Protein AF-0000000087188278 (afdb_homodimer)

Radius of gyration: 44.77 Å; Cα contacts (8 Å, |Δi|>4): 1340; chains: 2; bounding box: 148×115×118 Å

Foldseek 3Di:
DDDDDDDDPDDDPPCPDDDPPDDDDDDPDDPVVPPPPPPPPDDPVPPDDPPPPPPPPPPVVVCVVVVVVVVVVVVVVVVVVVVVCCVVVVPPPPPPDPQQAAEFEAEAAAFEPDFFAFADPVVQCVLFPLVPFDFALVQLDADQFCADDQGHSLLSVLQRVLVSQQVRLQEFNQCNQAQHPSVSNLLQADPSHNVLQVQLQVPFDLLRGRQNCQRGAYAHLQFKDWDPGTKGKHWYKDWDDPDSFKIKIKTWMKIKTWMFTHPLDDQDPDDPPPRSPSGTTGIKMKIKIWMWMDGPVSSVSNHIRTHYMYIYIDPEALQDPPSNHGDYQTGRGGHDNVNQDDFDPPDDDRGSHSHYHHDDDGNPDPDPDPDPPDD/DDDDDDDDDDDDPDDDDDDPPDPPDPPPDDPVPPPPPPPPDDDPVPPDDPPPPPPPPPPCVVCVVVVVVVVVVVVVVVVVVVVVCCVVPVPPPPPPDPQQAAEFEAEAAAFEPDFFAFADPVVQCVLFPLVPFDFALVQLDADQFCADDQGHSLLSVLQRVLVSQQVRLQEFNQCNQAQHPSVSNLLQADPSHNVLQVQLQVPFDLLRHRQNCQRGAYAHLQFKDWDPGTKGKHWYKDWDDPDSFKIKIKTWMKIKTWMFTHPLDDQDPDDPPPRSPSGTTGIKMKIKIWMWMDGPVSSVSNHIRTHYMYIYIDPEALQDPPSNHGDYQTGRGGHDNVNQDDFDPVDDDRGSHSHYHHDDDGNPDPPDDPDPPDD

Solvent-accessible surface area (backbone atoms only — not comparable to full-atom values): 42220 Å² total; per-residue (Å²): 135,90,87,86,92,86,69,95,79,88,78,85,72,81,67,81,77,79,80,75,82,77,83,88,88,89,84,83,74,74,78,72,69,80,66,78,71,80,76,77,81,75,76,76,84,72,69,69,87,71,69,84,72,78,65,77,76,67,71,64,59,67,50,42,58,50,47,46,45,47,47,46,48,49,48,48,49,50,49,48,49,46,47,47,45,47,59,64,61,44,54,74,66,64,72,72,71,71,73,82,62,72,43,37,33,46,71,29,26,13,20,43,90,47,66,32,66,57,34,58,54,70,60,53,36,63,44,31,83,50,55,78,35,34,56,42,70,70,15,63,49,77,65,86,65,60,55,56,95,72,39,54,37,66,57,40,38,44,49,53,50,47,52,44,50,50,52,40,42,24,63,65,30,63,57,31,34,49,54,47,89,44,58,80,48,55,72,33,41,32,76,87,48,46,63,56,52,51,43,10,69,75,56,43,30,73,64,36,55,25,25,30,41,48,72,28,46,28,27,46,52,85,55,37,33,76,48,86,64,71,36,26,16,44,50,45,60,46,77,44,76,74,46,81,61,30,40,32,38,38,38,44,35,29,38,38,37,37,33,26,54,34,91,51,56,82,60,73,89,72,75,79,78,90,57,65,69,42,60,43,22,17,69,38,38,36,23,38,41,35,36,34,40,32,39,67,64,27,53,74,69,58,28,40,37,58,42,36,21,40,34,40,33,28,34,12,26,36,35,56,80,40,22,67,24,50,60,70,46,46,41,71,30,60,53,58,58,86,55,39,41,58,26,58,63,81,59,81,71,72,77,52,64,38,38,23,33,34,33,47,82,65,63,70,67,76,72,79,70,79,73,74,77,80,128,128,95,87,73,86,85,81,91,81,89,82,83,82,80,82,83,85,77,80,78,82,73,83,74,79,81,73,78,67,72,78,69,67,72,72,70,73,80,78,80,80,75,78,77,83,70,70,69,85,72,68,82,72,76,66,77,74,66,73,62,58,68,50,39,58,50,47,47,45,46,46,47,48,48,48,47,49,50,50,48,49,48,47,47,47,46,59,65,60,44,56,74,65,64,72,72,70,70,74,82,61,71,45,38,33,45,72,30,26,13,20,44,91,46,66,32,66,58,34,60,55,69,59,53,36,64,46,30,84,50,54,77,34,34,57,42,69,69,14,63,49,78,67,87,64,59,56,56,96,72,38,52,38,67,56,41,39,45,48,52,50,47,52,45,49,48,52,40,43,25,64,64,31,64,56,31,34,49,54,47,89,44,58,81,47,55,73,33,41,32,77,87,48,47,62,55,51,52,44,10,70,75,57,43,31,72,64,36,55,24,24,30,42,48,73,28,46,28,28,46,50,84,55,38,32,73,47,86,65,70,38,24,16,43,51,46,60,47,76,45,77,71,46,83,62,31,40,32,37,38,38,44,35,31,38,40,36,37,33,27,53,33,91,52,56,81,61,73,91,72,75,79,77,91,55,64,70,42,61,43,22,16,68,37,41,36,22,38,40,36,36,36,41,32,39,67,66,27,54,74,66,56,28,41,38,58,43,36,22,40,34,40,34,27,32,13,25,35,34,55,78,40,21,67,22,49,59,69,45,44,42,72,30,58,53,57,55,86,55,39,41,57,27,56,63,83,61,81,71,71,77,54,64,35,37,25,34,33,30,48,80,63,64,71,68,79,72,83,70,80,72,74,78,80,128

Organism: Streptomyces mobaraensis (NCBI:txid35621)

Secondary structure (DSSP, 8-state):
-----------S-----------------GGGGGG-------GGGGSS----------GGGHHHHHHHHHHHHHHHHHHHHHHHHHHHHS-------------EEEEEEEE-SSPPP-B-HHHHHHTSGGGGSEEGGGGS--------SSS-HHHHHHHHHHHHHHHHHHHT-HHHHTT---HHHHTTB-HHHHHHHHHHHHS-BTTTTB-HHHH---B-TTTEEE-SSPPEEEEEEEEEEEETTEEEEEEEEEEEEEEEETT-----S---SS------BEEEEEEEEEEEEEEHHHHHHT-BEEEEEEEEEESB-TT--TTTSB-B--TT----GGGPPEE-TT--SS-----BEEEPPP-------------/-----------------------------GGGGGG-------SGGGSS----------GGGHHHHHHHHHHHHHHHHHHHHHHHHHHHHS-------------EEEEEEEE-SSPPP-B-HHHHHHTSGGGGSEEGGGGS--------SSS-HHHHHHHHHHHHHHHHHHHT-HHHHTT---HHHHTTB-HHHHHHHHHHHHS-BTTTTB-HHHH---B-TTTEEE-SSPPEEEEEEEEEEEETTEEEEEEEEEEEEEEEETT-----S---SS------BEEEEEEEEEEEEEEHHHHHHT-BEEEEEEEEEESB-TT--TTTSB-B--TT----GGGPPEE-TT--SS-----BEEEPPP-------------

Structure (mmCIF, N/CA/C/O backbone):
data_AF-0000000087188278-model_v1
#
loop_
_entity.id
_entity.type
_entity.pdbx_description
1 polymer 'Uncharacterized protein'
#
loop_
_atom_site.group_PDB
_atom_site.id
_atom_site.type_symbol
_atom_site.label_atom_id
_atom_site.label_alt_id
_atom_site.label_comp_id
_atom_site.label_asym_id
_atom_site.label_entity_id
_atom_site.label_seq_id
_atom_site.pdbx_PDB_ins_code
_atom_site.Cartn_x
_atom_site.Cartn_y
_atom_site.Cartn_z
_atom_site.occupancy
_atom_site.B_iso_or_equiv
_atom_site.auth_seq_id
_atom_site.auth_comp_id
_atom_site.auth_asym_id
_atom_site.auth_atom_id
_atom_site.pdbx_PDB_model_num
ATOM 1 N N . MET A 1 1 ? -1.964 53.625 -50.938 1 18 1 MET A N 1
ATOM 2 C CA . MET A 1 1 ? -3.111 53.688 -51.844 1 18 1 MET A CA 1
ATOM 3 C C . MET A 1 1 ? -3.578 52.281 -52.25 1 18 1 MET A C 1
ATOM 5 O O . MET A 1 1 ? -2.758 51.406 -52.438 1 18 1 MET A O 1
ATOM 9 N N . GLU A 1 2 ? -4.758 51.719 -53.25 1 17.19 2 GLU A N 1
ATOM 10 C CA . GLU A 1 2 ? -5.844 52.406 -52.562 1 17.19 2 GLU A CA 1
ATOM 11 C C . GLU A 1 2 ? -6.719 51.438 -51.781 1 17.19 2 GLU A C 1
ATOM 13 O O . GLU A 1 2 ? -6.742 50.25 -52.062 1 17.19 2 GLU A O 1
ATOM 18 N N . GLY A 1 3 ? -7.801 51.781 -51.125 1 18.62 3 GLY A N 1
ATOM 19 C CA . GLY A 1 3 ? -8.484 52.031 -49.875 1 18.62 3 GLY A CA 1
ATOM 20 C C . GLY A 1 3 ? -9.625 51.062 -49.625 1 18.62 3 GLY A C 1
ATOM 21 O O . GLY A 1 3 ? -9.969 50.25 -50.469 1 18.62 3 GLY A O 1
ATOM 22 N N . PRO A 1 4 ? -10.859 51.438 -49.312 1 21.94 4 PRO A N 1
ATOM 23 C CA . PRO A 1 4 ? -11.562 51.438 -48.031 1 21.94 4 PRO A CA 1
ATOM 24 C C . PRO A 1 4 ? -12.656 50.375 -47.938 1 21.94 4 PRO A C 1
ATOM 26 O O . PRO A 1 4 ? -12.75 49.688 -46.938 1 21.94 4 PRO A O 1
ATOM 29 N N . GLY A 1 5 ? -13.922 50.219 -48.906 1 19.95 5 GLY A N 1
ATOM 30 C CA . GLY A 1 5 ? -15.172 50.875 -48.531 1 19.95 5 GLY A CA 1
ATOM 31 C C . GLY A 1 5 ? -16.125 49.906 -47.844 1 19.95 5 GLY A C 1
ATOM 32 O O . GLY A 1 5 ? -15.938 48.688 -47.875 1 19.95 5 GLY A O 1
ATOM 33 N N . ASP A 1 6 ? -17.594 50.188 -47.656 1 22.03 6 ASP A N 1
ATOM 34 C CA . ASP A 1 6 ? -18.797 50.375 -46.844 1 22.03 6 ASP A CA 1
ATOM 35 C C . ASP A 1 6 ? -19.766 49.219 -47.062 1 22.03 6 ASP A C 1
ATOM 37 O O . ASP A 1 6 ? -19.703 48.5 -48.062 1 22.03 6 ASP A O 1
ATOM 41 N N . PRO A 1 7 ? -20.984 49.25 -46.531 1 25.25 7 PRO A N 1
ATOM 42 C CA . PRO A 1 7 ? -22.234 48.562 -46.25 1 25.25 7 PRO A CA 1
ATOM 43 C C . PRO A 1 7 ? -23.062 48.25 -47.5 1 25.25 7 PRO A C 1
ATOM 45 O O . PRO A 1 7 ? -24.047 47.531 -47.438 1 25.25 7 PRO A O 1
ATOM 48 N N . PRO A 1 8 ? -23.359 48.125 -48.875 1 24.53 8 PRO A N 1
ATOM 49 C CA . PRO A 1 8 ? -24.75 48.5 -49.125 1 24.53 8 PRO A CA 1
ATOM 50 C C . PRO A 1 8 ? -25.734 47.469 -48.594 1 24.53 8 PRO A C 1
ATOM 52 O O . PRO A 1 8 ? -25.375 46.281 -48.406 1 24.53 8 PRO A O 1
ATOM 55 N N . GLU A 1 9 ? -27.078 47.656 -47.875 1 22.33 9 GLU A N 1
ATOM 56 C CA . GLU A 1 9 ? -28.125 47.188 -46.969 1 22.33 9 GLU A CA 1
ATOM 57 C C . GLU A 1 9 ? -29.078 46.219 -47.656 1 22.33 9 GLU A C 1
ATOM 59 O O . GLU A 1 9 ? -30.141 45.906 -47.125 1 22.33 9 GLU A O 1
ATOM 64 N N . GLY A 1 10 ? -28.938 45.438 -48.688 1 21.75 10 GLY A N 1
ATOM 65 C CA . GLY A 1 10 ? -30.078 45.188 -49.594 1 21.75 10 GLY A CA 1
ATOM 66 C C . GLY A 1 10 ? -31.125 44.281 -49 1 21.75 10 GLY A C 1
ATOM 67 O O . GLY A 1 10 ? -30.797 43.219 -48.438 1 21.75 10 GLY A O 1
ATOM 68 N N . THR A 1 11 ? -32.375 44.875 -48.406 1 24.11 11 THR A N 1
ATOM 69 C CA . THR A 1 11 ? -33.5 44.312 -47.656 1 24.11 11 THR A CA 1
ATOM 70 C C . THR A 1 11 ? -34.062 43.062 -48.344 1 24.11 11 THR A C 1
ATOM 72 O O . THR A 1 11 ? -33.812 42.844 -49.531 1 24.11 11 THR A O 1
ATOM 75 N N . PRO A 1 12 ? -35.344 42.562 -47.875 1 25.95 12 PRO A N 1
ATOM 76 C CA 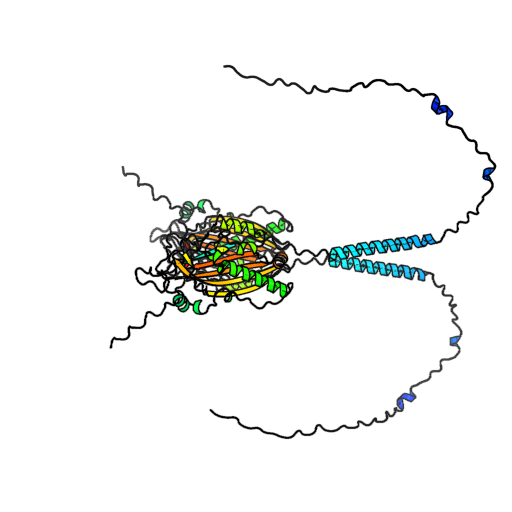. PRO A 1 12 ? -36.062 41.344 -47.656 1 25.95 12 PRO A CA 1
ATOM 77 C C . PRO A 1 12 ? -36.812 40.844 -48.875 1 25.95 12 PRO A C 1
ATOM 79 O O . PRO A 1 12 ? -37.562 39.844 -48.844 1 25.95 12 PRO A O 1
ATOM 82 N N . GLU A 1 13 ? -36.531 41.344 -50.219 1 19.25 13 GLU A N 1
ATOM 83 C CA . GLU A 1 13 ? -37.688 41.5 -51.062 1 19.25 13 GLU A CA 1
ATOM 84 C C . GLU A 1 13 ? -38.344 40.156 -51.438 1 19.25 13 GLU A C 1
ATOM 86 O O . GLU A 1 13 ? -39.312 40.125 -52.188 1 19.25 13 GLU A O 1
ATOM 91 N N . GLY A 1 14 ? -37.75 38.938 -51.312 1 20.5 14 GLY A N 1
ATOM 92 C CA . GLY A 1 14 ? -38.094 38.094 -52.438 1 20.5 14 GLY A CA 1
ATOM 93 C C . GLY A 1 14 ? -39.469 37.406 -52.25 1 20.5 14 GLY A C 1
ATOM 94 O O . GLY A 1 14 ? -39.531 36.281 -51.781 1 20.5 14 GLY A O 1
ATOM 95 N N . ALA A 1 15 ? -40.531 38.188 -51.844 1 20.69 15 ALA A N 1
ATOM 96 C CA . ALA A 1 15 ? -41.812 37.656 -51.406 1 20.69 15 ALA A CA 1
ATOM 97 C C . ALA A 1 15 ? -42.531 36.875 -52.531 1 20.69 15 ALA A C 1
ATOM 99 O O . ALA A 1 15 ? -43 37.5 -53.469 1 20.69 15 ALA A O 1
ATOM 100 N N . PRO A 1 16 ? -42 35.938 -53.344 1 24.5 16 PRO A N 1
ATOM 101 C CA . PRO A 1 16 ? -42.875 35.719 -54.5 1 24.5 16 PRO A CA 1
ATOM 102 C C . PRO A 1 16 ? -44.281 35.281 -54.125 1 24.5 16 PRO A C 1
ATOM 104 O O . PRO A 1 16 ? -44.469 34.344 -53.375 1 24.5 16 PRO A O 1
ATOM 107 N N . GLY A 1 17 ? -45.312 36.156 -53.906 1 20.98 17 GLY A N 1
ATOM 108 C CA . GLY A 1 17 ? -46.656 35.969 -53.375 1 20.98 17 GLY A CA 1
ATOM 109 C C . GLY A 1 17 ? -47.438 34.875 -54.094 1 20.98 17 GLY A C 1
ATOM 110 O O . GLY A 1 17 ? -46.906 34.25 -55.031 1 20.98 17 GLY A O 1
ATOM 111 N N . GLY A 1 18 ? -48.656 35.125 -54.406 1 22.44 18 GLY A N 1
ATOM 112 C CA . GLY A 1 18 ? -50.031 34.625 -54.281 1 22.44 18 GLY A CA 1
ATOM 113 C C . GLY A 1 18 ? -50.531 33.969 -55.562 1 22.44 18 GLY A C 1
ATOM 114 O O . GLY A 1 18 ? -50.938 34.656 -56.5 1 22.44 18 GLY A O 1
ATOM 115 N N . GLY A 1 19 ? -49.844 32.969 -56.188 1 20.31 19 GLY A N 1
ATOM 116 C CA . GLY A 1 19 ? -50.219 32.719 -57.562 1 20.31 19 GLY A CA 1
ATOM 117 C C . GLY A 1 19 ? -51.719 32.438 -57.719 1 20.31 19 GLY A C 1
ATOM 118 O O . GLY A 1 19 ? -52.375 31.984 -56.781 1 20.31 19 GLY A O 1
ATOM 119 N N . ASP A 1 20 ? -52.406 33.062 -58.562 1 22.19 20 ASP A N 1
ATOM 120 C CA . ASP A 1 20 ? -53.75 33.344 -59.062 1 22.19 20 ASP A CA 1
ATOM 121 C C . ASP A 1 20 ? -54.344 32.094 -59.719 1 22.19 20 ASP A C 1
ATOM 123 O O . ASP A 1 20 ? -54.344 31.953 -60.938 1 22.19 20 ASP A O 1
ATOM 127 N N . GLU A 1 21 ? -53.969 30.812 -59.125 1 24.09 21 GLU A N 1
ATOM 128 C CA . GLU A 1 21 ? -54.469 29.812 -60.062 1 24.09 21 GLU A CA 1
ATOM 129 C C . GLU A 1 21 ? -55.938 30.031 -60.375 1 24.09 21 GLU A C 1
ATOM 131 O O . GLU A 1 21 ? -56.75 30.188 -59.469 1 24.09 21 GLU A O 1
ATOM 136 N N . GLU A 1 22 ? -56.375 30.094 -61.562 1 22.22 22 GLU A N 1
ATOM 137 C CA . GLU A 1 22 ? -57.5 30.484 -62.438 1 22.22 22 GLU A CA 1
ATOM 138 C C . GLU A 1 22 ? -58.719 29.594 -62.188 1 22.22 22 GLU A C 1
ATOM 140 O O . GLU A 1 22 ? -58.594 28.516 -61.625 1 22.22 22 GLU A O 1
ATOM 145 N N . TYR A 1 23 ? -59.5 29.25 -63.188 1 21.72 23 TYR A N 1
ATOM 146 C CA . TYR A 1 23 ? -60.938 29.344 -63.375 1 21.72 23 TYR A CA 1
ATOM 147 C C . TYR A 1 23 ? -61.625 28.062 -62.938 1 21.72 23 TYR A C 1
ATOM 149 O O . TYR A 1 23 ? -62.656 28.109 -62.25 1 21.72 23 TYR A O 1
ATOM 157 N N . ARG A 1 24 ? -61.438 26.531 -63.219 1 24.16 24 ARG A N 1
ATOM 158 C CA . ARG A 1 24 ? -62.281 26.031 -64.312 1 24.16 24 ARG A CA 1
ATOM 159 C C . ARG A 1 24 ? -63.656 25.625 -63.781 1 24.16 24 ARG A C 1
ATOM 161 O O . ARG A 1 24 ? -63.781 25.094 -62.656 1 24.16 24 ARG A O 1
ATOM 168 N N . SER A 1 25 ? -64.875 25.734 -64.5 1 25.53 25 SER A N 1
ATOM 169 C CA . SER A 1 25 ? -66.375 25.844 -64.375 1 25.53 25 SER A CA 1
ATOM 170 C C . SER A 1 25 ? -67 24.484 -64.125 1 25.53 25 SER A C 1
ATOM 172 O O . SER A 1 25 ? -66.375 23.438 -64.312 1 25.53 25 SER A O 1
ATOM 174 N N . VAL A 1 26 ? -68.375 24.266 -63.875 1 29.84 26 VAL A N 1
ATOM 175 C CA . VAL A 1 26 ? -69.438 23.734 -63 1 29.84 26 VAL A CA 1
ATOM 176 C C . VAL A 1 26 ? -69.812 22.344 -63.469 1 29.84 26 VAL A C 1
ATOM 178 O O . VAL A 1 26 ? -70.188 21.484 -62.656 1 29.84 26 VAL A O 1
ATOM 181 N N . VAL A 1 27 ? -69.812 21.641 -64.812 1 29.56 27 VAL A N 1
ATOM 182 C CA . VAL A 1 27 ? -71 21.422 -65.562 1 29.56 27 VAL A CA 1
ATOM 183 C C . VAL A 1 27 ? -71.625 20.062 -65.188 1 29.56 27 VAL A C 1
ATOM 185 O O . VAL A 1 27 ? -70.875 19.078 -65.062 1 29.56 27 VAL A O 1
ATOM 188 N N . PHE A 1 28 ? -73.062 19.922 -64.875 1 32.22 28 PHE A N 1
ATOM 189 C CA . PHE A 1 28 ? -74.125 19.125 -64.312 1 32.22 28 PHE A CA 1
ATOM 190 C C . PHE A 1 28 ? -74.438 17.953 -65.188 1 32.22 28 PHE A C 1
ATOM 192 O O . PHE A 1 28 ? -75.25 18.078 -66.125 1 32.22 28 PHE A O 1
ATOM 199 N N . ASP A 1 29 ? -73.562 17.125 -65.812 1 31.66 29 ASP A N 1
ATOM 200 C CA . ASP A 1 29 ? -73.938 16.438 -67 1 31.66 29 ASP A CA 1
ATOM 201 C C . ASP A 1 29 ? -75.188 15.539 -66.688 1 31.66 29 ASP A C 1
ATOM 203 O O . ASP A 1 29 ? -75.438 15.203 -65.562 1 31.66 29 ASP A O 1
ATOM 207 N N . GLU A 1 30 ? -76.062 15.141 -67.75 1 35.56 30 GLU A N 1
ATOM 208 C CA . GLU A 1 30 ? -77.375 14.625 -68.062 1 35.56 30 GLU A CA 1
ATOM 209 C C . GLU A 1 30 ? -77.562 13.219 -67.5 1 35.56 30 GLU A C 1
ATOM 211 O O . GLU A 1 30 ? -78.688 12.836 -67.125 1 35.56 30 GLU A O 1
ATOM 216 N N . SER A 1 31 ? -76.5 12.328 -67.5 1 33.91 31 SER A N 1
ATOM 217 C CA . SER A 1 31 ? -76.75 10.891 -67.5 1 33.91 31 SER A CA 1
ATOM 218 C C . SER A 1 31 ? -77.188 10.406 -66.125 1 33.91 31 SER A C 1
ATOM 220 O O . SER A 1 31 ? -77.625 9.266 -65.938 1 33.91 31 SER A O 1
ATOM 222 N N . PHE A 1 32 ? -76.812 11.227 -65 1 32.62 32 PHE A N 1
ATOM 223 C CA . PHE A 1 32 ? -77.062 10.812 -63.656 1 32.62 32 PHE A CA 1
ATOM 224 C C . PHE A 1 32 ? -78.5 10.773 -63.312 1 32.62 32 PHE A C 1
ATOM 226 O O . PHE A 1 32 ? -78.938 10.141 -62.344 1 32.62 32 PHE A O 1
ATOM 233 N N . VAL A 1 33 ? -79.25 11.57 -64.062 1 33.97 33 VAL A N 1
ATOM 234 C CA . VAL A 1 33 ? -80.688 11.766 -63.812 1 33.97 33 VAL A CA 1
ATOM 235 C C . VAL A 1 33 ? -81.375 10.422 -63.844 1 33.97 33 VAL A C 1
ATOM 237 O O . VAL A 1 33 ? -82.375 10.219 -63.156 1 33.97 33 VAL A O 1
ATOM 240 N N . ARG A 1 34 ? -81.062 9.555 -64.875 1 34.25 34 ARG A N 1
ATOM 241 C CA . ARG A 1 34 ? -82 8.531 -65.312 1 34.25 34 ARG A CA 1
ATOM 242 C C . ARG A 1 34 ? -82.125 7.391 -64.312 1 34.25 34 ARG A C 1
ATOM 244 O O . ARG A 1 34 ? -82.812 6.414 -64.562 1 34.25 34 ARG A O 1
ATOM 251 N N . ALA A 1 35 ? -81.125 7.281 -63.25 1 31.81 35 ALA A N 1
ATOM 252 C CA . ALA A 1 35 ? -80.875 6.113 -62.406 1 31.81 35 ALA A CA 1
ATOM 253 C C . ALA A 1 35 ? -82 5.973 -61.375 1 31.81 35 ALA A C 1
ATOM 255 O O . ALA A 1 35 ? -82.188 4.918 -60.75 1 31.81 35 ALA A O 1
ATOM 256 N N . ALA A 1 36 ? -82.5 7.059 -60.781 1 34.56 36 ALA A N 1
ATOM 257 C CA . ALA A 1 36 ? -83.062 6.906 -59.438 1 34.56 36 ALA A CA 1
ATOM 258 C C . ALA A 1 36 ? -84.5 6.309 -59.562 1 34.56 36 ALA A C 1
ATOM 260 O O . ALA A 1 36 ? -85.438 7.023 -59.844 1 34.56 36 ALA A O 1
ATOM 261 N N . ARG A 1 37 ? -84.562 5.055 -60.094 1 28.91 37 ARG A N 1
ATOM 262 C CA . ARG A 1 37 ? -85.938 4.488 -60.344 1 28.91 37 ARG A CA 1
ATOM 263 C C . ARG A 1 37 ? -86.688 4.25 -59.062 1 28.91 37 ARG A C 1
ATOM 265 O O . ARG A 1 37 ? -86.125 3.623 -58.125 1 28.91 37 ARG A O 1
ATOM 272 N N . LEU A 1 38 ? -87.562 5.016 -58.625 1 33.31 38 LEU A N 1
ATOM 273 C CA . LEU A 1 38 ? -88.375 5.074 -57.406 1 33.31 38 LEU A CA 1
ATOM 274 C C . LEU A 1 38 ? -89.25 3.824 -57.25 1 33.31 38 LEU A C 1
ATOM 276 O O . LEU A 1 38 ? -90.125 3.568 -58.094 1 33.31 38 LEU A O 1
ATOM 280 N N . GLN A 1 39 ? -88.625 2.6 -57 1 29.22 39 GLN A N 1
ATOM 281 C CA . GLN A 1 39 ? -89.5 1.439 -56.969 1 29.22 39 GLN A CA 1
ATOM 282 C C . GLN A 1 39 ? -90.5 1.51 -55.812 1 29.22 39 GLN A C 1
ATOM 284 O O . GLN A 1 39 ? -90.062 1.677 -54.656 1 29.22 39 GLN A O 1
ATOM 289 N N . GLU A 1 40 ? -91.625 1.902 -56 1 33.81 40 GLU A N 1
ATOM 290 C CA . GLU A 1 40 ? -92.812 2.072 -55.156 1 33.81 40 GLU A CA 1
ATOM 291 C C . GLU A 1 40 ? -93.312 0.741 -54.594 1 33.81 40 GLU A C 1
ATOM 293 O O . GLU A 1 40 ? -93.875 -0.096 -55.281 1 33.81 40 GLU A O 1
ATOM 298 N N . SER A 1 41 ? -92.5 -0.074 -53.781 1 32.38 41 SER A N 1
ATOM 299 C CA . SER A 1 41 ? -93 -1.386 -53.438 1 32.38 41 SER A CA 1
ATOM 300 C C . SER A 1 41 ? -94.312 -1.259 -52.625 1 32.38 41 SER A C 1
ATOM 302 O O . SER A 1 41 ? -94.5 -0.275 -51.938 1 32.38 41 SER A O 1
ATOM 304 N N . SER A 1 42 ? -95.438 -1.937 -53 1 30.7 42 SER A N 1
ATOM 305 C CA . SER A 1 42 ? -96.875 -1.995 -52.719 1 30.7 42 SER A CA 1
ATOM 306 C C . SER A 1 42 ? -97.125 -2.387 -51.281 1 30.7 42 SER A C 1
ATOM 308 O O . SER A 1 42 ? -96.25 -2.924 -50.594 1 30.7 42 SER A O 1
ATOM 310 N N . ALA A 1 43 ? -98.25 -2.012 -50.688 1 33.5 43 ALA A N 1
ATOM 311 C CA . ALA A 1 43 ? -98.875 -1.938 -49.344 1 33.5 43 ALA A CA 1
ATOM 312 C C . ALA A 1 43 ? -98.938 -3.316 -48.688 1 33.5 43 ALA A C 1
ATOM 314 O O . ALA A 1 43 ? -98.875 -3.43 -47.469 1 33.5 43 ALA A O 1
ATOM 315 N N . ARG A 1 44 ? -99.375 -4.395 -49.469 1 33.03 44 ARG A N 1
ATOM 316 C CA . ARG A 1 44 ? -99.875 -5.668 -48.969 1 33.03 44 ARG A CA 1
ATOM 317 C C . ARG A 1 44 ? -98.812 -6.383 -48.156 1 33.03 44 ARG A C 1
ATOM 319 O O . ARG A 1 44 ? -99.062 -7.336 -47.406 1 33.03 44 ARG A O 1
ATOM 326 N N . GLU A 1 45 ? -97.5 -6.34 -48.625 1 34.5 45 GLU A N 1
ATOM 327 C CA . GLU A 1 45 ? -96.5 -7.262 -48.031 1 34.5 45 GLU A CA 1
ATOM 328 C C . GLU A 1 45 ? -96.312 -6.969 -46.562 1 34.5 45 GLU A C 1
ATOM 330 O O . GLU A 1 45 ? -95.438 -7.531 -45.938 1 34.5 45 GLU A O 1
ATOM 335 N N . ARG A 1 46 ? -97.062 -5.898 -46 1 29.84 46 ARG A N 1
ATOM 336 C CA . ARG A 1 46 ? -96.938 -5.371 -44.656 1 29.84 46 ARG A CA 1
ATOM 337 C C . ARG A 1 46 ? -97.438 -6.379 -43.625 1 29.84 46 ARG A C 1
ATOM 339 O O . ARG A 1 46 ? -97.25 -6.211 -42.406 1 29.84 46 ARG A O 1
ATOM 346 N N . LEU A 1 47 ? -98.562 -7.141 -44.062 1 33 47 LEU A N 1
ATOM 347 C CA . LEU A 1 47 ? -99.438 -7.59 -43 1 33 47 LEU A CA 1
ATOM 348 C C . LEU A 1 47 ? -98.75 -8.641 -42.125 1 33 47 LEU A C 1
ATOM 350 O O . LEU A 1 47 ? -99.188 -8.883 -41 1 33 47 LEU A O 1
ATOM 354 N N . GLY A 1 48 ? -98.188 -9.75 -42.812 1 28.66 48 GLY A N 1
ATOM 355 C CA . GLY A 1 48 ? -98.25 -11.078 -42.219 1 28.66 48 GLY A CA 1
ATOM 356 C C . GLY A 1 48 ? -97.562 -11.195 -40.906 1 28.66 48 GLY A C 1
ATOM 357 O O . GLY A 1 48 ? -98.062 -11.789 -39.938 1 28.66 48 GLY A O 1
ATOM 358 N N . ASP A 1 49 ? -96.188 -11.344 -40.969 1 31.11 49 ASP A N 1
ATOM 359 C CA . ASP A 1 49 ? -95.5 -12.266 -40.094 1 31.11 49 ASP A CA 1
ATOM 360 C C . ASP A 1 49 ? -95.375 -11.695 -38.688 1 31.11 49 ASP A C 1
ATOM 362 O O . ASP A 1 49 ? -94.5 -10.852 -38.438 1 31.11 49 ASP A O 1
ATOM 366 N N . HIS A 1 50 ? -96.5 -11.398 -38.094 1 31.03 50 HIS A N 1
ATOM 367 C CA . HIS A 1 50 ? -96.5 -10.875 -36.719 1 31.03 50 HIS A CA 1
ATOM 368 C C . HIS A 1 50 ? -95.75 -11.844 -35.781 1 31.03 50 HIS A C 1
ATOM 370 O O . HIS A 1 50 ? -96.375 -12.828 -35.344 1 31.03 50 HIS A O 1
ATOM 376 N N . ALA A 1 51 ? -94.562 -12.352 -36.125 1 32.94 51 ALA A N 1
ATOM 377 C CA . ALA A 1 51 ? -93.938 -13.312 -35.219 1 32.94 51 ALA A CA 1
ATOM 378 C C . ALA A 1 51 ? -93.938 -12.781 -33.781 1 32.94 51 ALA A C 1
ATOM 380 O O . ALA A 1 51 ? -93.688 -11.594 -33.562 1 32.94 51 ALA A O 1
ATOM 381 N N . PRO A 1 52 ? -94.688 -13.484 -32.844 1 33.19 52 PRO A N 1
ATOM 382 C CA . PRO A 1 52 ? -94.812 -13.094 -31.422 1 33.19 52 PRO A CA 1
ATOM 383 C C . PRO A 1 52 ? -93.438 -12.805 -30.797 1 33.19 52 PRO A C 1
ATOM 385 O O . PRO A 1 52 ? -92.438 -13.445 -31.125 1 33.19 52 PRO A O 1
ATOM 388 N N . ALA A 1 53 ? -93.125 -11.578 -30.469 1 31.97 53 ALA A N 1
ATOM 389 C CA . ALA A 1 53 ? -92 -10.906 -29.906 1 31.97 53 ALA A CA 1
ATOM 390 C C . ALA A 1 53 ? -91.562 -11.492 -28.547 1 31.97 53 ALA A C 1
ATOM 392 O O . ALA A 1 53 ? -90.812 -10.883 -27.797 1 31.97 53 ALA A O 1
ATOM 393 N N . VAL A 1 54 ? -92.375 -12.5 -28.094 1 33.88 54 VAL A N 1
ATOM 394 C CA . VAL A 1 54 ? -92.125 -12.609 -26.672 1 33.88 54 VAL A CA 1
ATOM 395 C C . VAL A 1 54 ? -90.625 -13.023 -26.438 1 33.88 54 VAL A C 1
ATOM 397 O O . VAL A 1 54 ? -90.25 -14.141 -26.781 1 33.88 54 VAL A O 1
ATOM 400 N N . ARG A 1 55 ? -89.688 -12.344 -26.906 1 30.66 55 ARG A N 1
ATOM 401 C CA . ARG A 1 55 ? -88.375 -12.789 -26.609 1 30.66 55 ARG A CA 1
ATOM 402 C C . ARG A 1 55 ? -88.125 -12.828 -25.094 1 30.66 55 ARG A C 1
ATOM 404 O O . ARG A 1 55 ? -88.312 -11.828 -24.406 1 30.66 55 ARG A O 1
ATOM 411 N N . THR A 1 56 ? -88.438 -13.977 -24.484 1 32.12 56 THR A N 1
ATOM 412 C CA . THR A 1 56 ? -88 -14.227 -23.109 1 32.12 56 THR A CA 1
ATOM 413 C C . THR A 1 56 ? -86.562 -13.781 -22.906 1 32.12 56 THR A C 1
ATOM 415 O O . THR A 1 56 ? -85.688 -14.211 -23.641 1 32.12 56 THR A O 1
ATOM 418 N N . ARG A 1 57 ? -86.438 -12.594 -22.406 1 33.03 57 ARG A N 1
ATOM 419 C CA . ARG A 1 57 ? -85.188 -12.008 -21.969 1 33.03 57 ARG A CA 1
ATOM 420 C C . ARG A 1 57 ? -84.375 -12.961 -21.062 1 33.03 57 ARG A C 1
ATOM 422 O O . ARG A 1 57 ? -84.875 -13.367 -20.016 1 33.03 57 ARG A O 1
ATOM 429 N N . HIS A 1 58 ? -83.688 -13.922 -21.688 1 30.64 58 HIS A N 1
ATOM 430 C CA . HIS A 1 58 ? -82.75 -14.781 -20.969 1 30.64 58 HIS A CA 1
ATOM 431 C C . HIS A 1 58 ? -82 -14.016 -19.875 1 30.64 58 HIS A C 1
ATOM 433 O O . HIS A 1 58 ? -81.5 -12.906 -20.109 1 30.64 58 HIS A O 1
ATOM 439 N N . VAL A 1 59 ? -82.438 -14.297 -18.625 1 37.16 59 VAL A N 1
ATOM 440 C CA . VAL A 1 59 ? -81.812 -13.977 -17.328 1 37.16 59 VAL A CA 1
ATOM 441 C C . VAL A 1 59 ? -80.312 -14.109 -17.422 1 37.16 59 VAL A C 1
ATOM 443 O O . VAL A 1 59 ? -79.625 -14.07 -16.406 1 37.16 59 VAL A O 1
ATOM 446 N N . TRP A 1 60 ? -79.812 -14.461 -18.641 1 34.09 60 TRP A N 1
ATOM 447 C CA . TRP A 1 60 ? -78.312 -14.539 -18.703 1 34.09 60 TRP A CA 1
ATOM 448 C C . TRP A 1 60 ? -77.688 -13.188 -18.375 1 34.09 60 TRP A C 1
ATOM 450 O O . TRP A 1 60 ? -76.5 -13.016 -18.484 1 34.09 60 TRP A O 1
ATOM 460 N N . ALA A 1 61 ? -78.5 -12.164 -18.422 1 36.38 61 ALA A N 1
ATOM 461 C CA . ALA A 1 61 ? -77.812 -10.891 -18.266 1 36.38 61 ALA A CA 1
ATOM 462 C C . ALA A 1 61 ? -77.25 -10.742 -16.844 1 36.38 61 ALA A C 1
ATOM 464 O O . ALA A 1 61 ? -76.5 -9.82 -16.578 1 36.38 61 ALA A O 1
ATOM 465 N N . ARG A 1 62 ? -78 -11.305 -15.969 1 39.31 62 ARG A N 1
ATOM 466 C CA . ARG A 1 62 ? -77.5 -11.062 -14.609 1 39.31 62 ARG A CA 1
ATOM 467 C C . ARG A 1 62 ? -76.125 -11.758 -14.375 1 39.31 62 ARG A C 1
ATOM 469 O O . ARG A 1 62 ? -75.562 -11.586 -13.32 1 39.31 62 ARG A O 1
ATOM 476 N N . LEU A 1 63 ? -75.938 -12.891 -15.148 1 41.5 63 LEU A N 1
ATOM 477 C CA . LEU A 1 63 ? -74.625 -13.539 -15.062 1 41.5 63 LEU A CA 1
ATOM 478 C C . LEU A 1 63 ? -73.5 -12.656 -15.648 1 41.5 63 LEU A C 1
ATOM 480 O O . LEU A 1 63 ? -72.312 -13.031 -15.664 1 41.5 63 LEU A O 1
ATOM 484 N N . GLY A 1 64 ? -73.938 -11.57 -16.219 1 44.75 64 GLY A N 1
ATOM 485 C CA . GLY A 1 64 ? -73 -10.648 -16.828 1 44.75 64 GLY A CA 1
ATOM 486 C C . GLY A 1 64 ? -72.125 -9.906 -15.82 1 44.75 64 GLY A C 1
ATOM 487 O O . GLY A 1 64 ? -70.938 -9.688 -16.062 1 44.75 64 GLY A O 1
ATOM 488 N N . ALA A 1 65 ? -72.875 -9.477 -14.797 1 54.81 65 ALA A N 1
ATOM 489 C CA . ALA A 1 65 ? -72.125 -8.781 -13.766 1 54.81 65 ALA A CA 1
ATOM 490 C C . ALA A 1 65 ? -71.188 -9.742 -13.023 1 54.81 65 ALA A C 1
ATOM 492 O O . ALA A 1 65 ? -70.062 -9.383 -12.664 1 54.81 65 ALA A O 1
ATOM 493 N N . SER A 1 66 ? -71.75 -11.008 -12.922 1 58.59 66 SER A N 1
ATOM 494 C CA . SER A 1 66 ? -70.938 -12.016 -12.258 1 58.59 66 SER A CA 1
ATOM 495 C C . SER A 1 66 ? -69.75 -12.453 -13.133 1 58.59 66 SER A C 1
ATOM 497 O O . SER A 1 66 ? -68.625 -12.641 -12.633 1 58.59 66 SER A O 1
ATOM 499 N N . ARG A 1 67 ? -70.062 -12.648 -14.414 1 61.03 67 ARG A N 1
ATOM 500 C CA . ARG A 1 67 ? -68.938 -12.977 -15.32 1 61.03 67 ARG A CA 1
ATOM 501 C C . ARG A 1 67 ? -68 -11.812 -15.445 1 61.03 67 ARG A C 1
ATOM 503 O O . ARG A 1 67 ? -66.75 -12.023 -15.508 1 61.03 67 ARG A O 1
ATOM 510 N N . GLN A 1 68 ? -68.562 -10.633 -15.5 1 60.75 68 GLN A N 1
ATOM 511 C CA . GLN A 1 68 ? -67.75 -9.438 -15.547 1 60.75 68 GLN A CA 1
ATOM 512 C C . GLN A 1 68 ? -66.938 -9.297 -14.258 1 60.75 68 GLN A C 1
ATOM 514 O O . GLN A 1 68 ? -65.75 -8.969 -14.305 1 60.75 68 GLN A O 1
ATOM 519 N N . LEU A 1 69 ? -67.688 -9.586 -13.18 1 69.06 69 LEU A N 1
ATOM 520 C CA . LEU A 1 69 ? -67 -9.555 -11.891 1 69.06 69 LEU A CA 1
ATOM 521 C C . LEU A 1 69 ? -65.938 -10.672 -11.805 1 69.06 69 LEU A C 1
ATOM 523 O O . LEU A 1 69 ? -64.812 -10.453 -11.32 1 69.06 69 LEU A O 1
ATOM 527 N N . MET A 1 70 ? -66.312 -11.844 -12.281 1 64.75 70 MET A N 1
ATOM 528 C CA . MET A 1 70 ? -65.375 -12.953 -12.344 1 64.75 70 MET A CA 1
ATOM 529 C C . MET A 1 70 ? -64.25 -12.633 -13.281 1 64.75 70 MET A C 1
ATOM 531 O O . MET A 1 70 ? -63.062 -12.93 -12.977 1 64.75 70 MET A O 1
ATOM 535 N N . LEU A 1 71 ? -64.562 -12.031 -14.422 1 67.12 71 LEU A N 1
ATOM 536 C CA . LEU A 1 71 ? -63.5 -11.617 -15.344 1 67.12 71 LEU A CA 1
ATOM 537 C C . LEU A 1 71 ? -62.625 -10.523 -14.719 1 67.12 71 LEU A C 1
ATOM 539 O O . LEU A 1 71 ? -61.406 -10.531 -14.875 1 67.12 71 LEU A O 1
ATOM 543 N N . LEU A 1 72 ? -63.312 -9.633 -14.031 1 67.31 72 LEU A N 1
ATOM 544 C CA . LEU A 1 72 ? -62.562 -8.586 -13.336 1 67.31 72 LEU A CA 1
ATOM 545 C C . LEU A 1 72 ? -61.688 -9.18 -12.234 1 67.31 72 LEU A C 1
ATOM 547 O O . LEU A 1 72 ? -60.5 -8.805 -12.102 1 67.31 72 LEU A O 1
ATOM 551 N N . VAL A 1 73 ? -62.312 -10.109 -11.531 1 65.31 73 VAL A N 1
ATOM 552 C CA . VAL A 1 73 ? -61.562 -10.797 -10.484 1 65.31 73 VAL A CA 1
ATOM 553 C C . VAL A 1 73 ? -60.406 -11.609 -11.109 1 65.31 73 VAL A C 1
ATOM 555 O O . VAL A 1 73 ? -59.281 -11.602 -10.609 1 65.31 73 VAL A O 1
ATOM 558 N N . LEU A 1 74 ? -60.688 -12.297 -12.18 1 66.31 74 LEU A N 1
ATOM 559 C CA . LEU A 1 74 ? -59.688 -13.047 -12.906 1 66.31 74 LEU A CA 1
ATOM 560 C C . LEU A 1 74 ? -58.594 -12.109 -13.445 1 66.31 74 LEU A C 1
ATOM 562 O O . LEU A 1 74 ? -57.406 -12.406 -13.352 1 66.31 74 LEU A O 1
ATOM 566 N N . LEU A 1 75 ? -59.031 -11.008 -13.953 1 67 75 LEU A N 1
ATOM 567 C CA . LEU A 1 75 ? -58.062 -10.023 -14.477 1 67 75 LEU A CA 1
ATOM 568 C C . LEU A 1 75 ? -57.25 -9.406 -13.344 1 67 75 LEU A C 1
ATOM 570 O O . LEU A 1 75 ? -56.062 -9.211 -13.484 1 67 75 LEU A O 1
ATOM 574 N N . ILE A 1 76 ? -57.938 -9.133 -12.281 1 66.31 76 ILE A N 1
ATOM 575 C CA . ILE A 1 76 ? -57.219 -8.617 -11.109 1 66.31 76 ILE A CA 1
ATOM 576 C C . ILE A 1 76 ? -56.281 -9.688 -10.57 1 66.31 76 ILE A C 1
ATOM 578 O O . ILE A 1 76 ? -55.125 -9.391 -10.234 1 66.31 76 ILE A O 1
ATOM 582 N N . ALA A 1 77 ? -56.75 -10.953 -10.477 1 67.94 77 ALA A N 1
ATOM 583 C CA . ALA A 1 77 ? -55.906 -12.062 -10.031 1 67.94 77 ALA A CA 1
ATOM 584 C C . ALA A 1 77 ? -54.719 -12.273 -10.977 1 67.94 77 ALA A C 1
ATOM 586 O O . ALA A 1 77 ? -53.594 -12.5 -10.531 1 67.94 77 ALA A O 1
ATOM 587 N N . LEU A 1 78 ? -54.906 -12.211 -12.219 1 69.25 78 LEU A N 1
ATOM 588 C CA . LEU A 1 78 ? -53.844 -12.32 -13.211 1 69.25 78 LEU A CA 1
ATOM 589 C C . LEU A 1 78 ? -52.906 -11.141 -13.109 1 69.25 78 LEU A C 1
ATOM 591 O O . LEU A 1 78 ? -51.688 -11.312 -13.18 1 69.25 78 LEU A O 1
ATOM 595 N N . ALA A 1 79 ? -53.5 -9.953 -12.945 1 68.25 79 ALA A N 1
ATOM 596 C CA . ALA A 1 79 ? -52.656 -8.766 -12.781 1 68.25 79 ALA A CA 1
ATOM 597 C C . ALA A 1 79 ? -51.844 -8.844 -11.492 1 68.25 79 ALA A C 1
ATOM 599 O O . ALA A 1 79 ? -50.656 -8.523 -11.477 1 68.25 79 ALA A O 1
ATOM 600 N N . PHE A 1 80 ? -52.5 -9.234 -10.508 1 62.19 80 PHE A N 1
ATOM 601 C CA . PHE A 1 80 ? -51.844 -9.422 -9.227 1 62.19 80 PHE A CA 1
ATOM 602 C C . PHE A 1 80 ? -50.812 -10.555 -9.305 1 62.19 80 PHE A C 1
ATOM 604 O O . PHE A 1 80 ? -49.719 -10.445 -8.766 1 62.19 80 PHE A O 1
ATOM 611 N N . GLY A 1 81 ? -51.156 -11.664 -9.82 1 64.38 81 GLY A N 1
ATOM 612 C CA . GLY A 1 81 ? -50.219 -12.75 -10.039 1 64.38 81 GLY A CA 1
ATOM 613 C C . GLY A 1 81 ? -49.031 -12.344 -10.859 1 64.38 81 GLY A C 1
ATOM 614 O O . GLY A 1 81 ? -47.875 -12.711 -10.539 1 64.38 81 GLY A O 1
ATOM 615 N N . THR A 1 82 ? -49.188 -11.602 -11.875 1 67.25 82 THR A N 1
ATOM 616 C CA . THR A 1 82 ? -48.094 -11.07 -12.695 1 67.25 82 THR A CA 1
ATOM 617 C C . THR A 1 82 ? -47.25 -10.086 -11.891 1 67.25 82 THR A C 1
ATOM 619 O O . THR A 1 82 ? -46 -10.086 -12 1 67.25 82 THR A O 1
ATOM 622 N N . ALA A 1 83 ? -47.938 -9.266 -11.148 1 62.72 83 ALA A N 1
ATOM 623 C CA . ALA A 1 83 ? -47.219 -8.312 -10.312 1 62.72 83 ALA A CA 1
ATOM 624 C C . ALA A 1 83 ? -46.375 -9.023 -9.266 1 62.72 83 ALA A C 1
ATOM 626 O O . ALA A 1 83 ? -45.219 -8.641 -9.016 1 62.72 83 ALA A O 1
ATOM 627 N N . VAL A 1 84 ? -46.875 -9.945 -8.703 1 60 84 VAL A N 1
ATOM 628 C CA . VAL A 1 84 ? -46.156 -10.773 -7.738 1 60 84 VAL A CA 1
ATOM 629 C C . VAL A 1 84 ? -45.062 -11.547 -8.445 1 60 84 VAL A C 1
ATOM 631 O O . VAL A 1 84 ? -43.938 -11.617 -7.949 1 60 84 VAL A O 1
ATOM 634 N N . TYR A 1 85 ? -45.375 -12.195 -9.516 1 56.44 85 TYR A N 1
ATOM 635 C CA . TYR A 1 85 ? -44.375 -12.891 -10.312 1 56.44 85 TYR A CA 1
ATOM 636 C C . TYR A 1 85 ? -43.281 -11.945 -10.75 1 56.44 85 TYR A C 1
ATOM 638 O O . TYR A 1 85 ? -42.094 -12.281 -10.641 1 56.44 85 TYR A O 1
ATOM 646 N N . MET A 1 86 ? -43.594 -10.852 -11.266 1 55.59 86 MET A N 1
ATOM 647 C CA . MET A 1 86 ? -42.594 -9.844 -11.656 1 55.59 86 MET A CA 1
ATOM 648 C C . MET A 1 86 ? -41.875 -9.305 -10.438 1 55.59 86 MET A C 1
ATOM 650 O O . MET A 1 86 ? -40.656 -9.008 -10.508 1 55.59 86 MET A O 1
ATOM 654 N N . GLY A 1 87 ? -42.656 -8.977 -9.453 1 50.16 87 GLY A N 1
ATOM 655 C CA . GLY A 1 87 ? -42.062 -8.586 -8.195 1 50.16 87 GLY A CA 1
ATOM 656 C C . GLY A 1 87 ? -41.094 -9.633 -7.633 1 50.16 87 GLY A C 1
ATOM 657 O O . GLY A 1 87 ? -40.062 -9.305 -7.094 1 50.16 87 GLY A O 1
ATOM 658 N N . LEU A 1 88 ? -41.562 -10.867 -7.676 1 49.72 88 LEU A N 1
ATOM 659 C CA . LEU A 1 88 ? -40.781 -11.992 -7.195 1 49.72 88 LEU A CA 1
ATOM 660 C C . LEU A 1 88 ? -39.656 -12.336 -8.188 1 49.72 88 LEU A C 1
ATOM 662 O O . LEU A 1 88 ? -38.594 -12.844 -7.793 1 49.72 88 LEU A O 1
ATOM 666 N N . ARG A 1 89 ? -40.031 -12.281 -9.438 1 43.69 89 ARG A N 1
ATOM 667 C CA . ARG A 1 89 ? -39.031 -12.586 -10.453 1 43.69 89 ARG A CA 1
ATOM 668 C C . ARG A 1 89 ? -38.062 -11.422 -10.633 1 43.69 89 ARG A C 1
ATOM 670 O O . ARG A 1 89 ? -37.094 -11.523 -11.383 1 43.69 89 ARG A O 1
ATOM 677 N N . HIS A 1 90 ? -38.531 -10.219 -10.383 1 40.12 90 HIS A N 1
ATOM 678 C CA . HIS A 1 90 ? -37.469 -9.203 -10.445 1 40.12 90 HIS A CA 1
ATOM 679 C C . HIS A 1 90 ? -36.375 -9.477 -9.422 1 40.12 90 HIS A C 1
ATOM 681 O O . HIS A 1 90 ? -36.562 -9.188 -8.234 1 40.12 90 HIS A O 1
ATOM 687 N N . PRO A 1 91 ? -35.781 -10.57 -9.672 1 37.75 91 PRO A N 1
ATOM 688 C CA . PRO A 1 91 ? -34.625 -10.695 -8.781 1 37.75 91 PRO A CA 1
ATOM 689 C C . PRO A 1 91 ? -34 -9.344 -8.445 1 37.75 91 PRO A C 1
ATOM 691 O O . PRO A 1 91 ? -33.875 -8.477 -9.312 1 37.75 91 PRO A O 1
ATOM 694 N N . TYR A 1 92 ? -34.5 -8.656 -7.48 1 33.84 92 TYR A N 1
ATOM 695 C CA . TYR A 1 92 ? -33.562 -7.621 -7.047 1 33.84 92 TYR A CA 1
ATOM 696 C C . TYR A 1 92 ? -32.156 -7.922 -7.523 1 33.84 92 TYR A C 1
ATOM 698 O O . TYR A 1 92 ? -31.484 -8.82 -7 1 33.84 92 TYR A O 1
ATOM 706 N N . LYS A 1 93 ? -32 -7.996 -8.844 1 37 93 LYS A N 1
ATOM 707 C CA . LYS A 1 93 ? -30.594 -8.047 -9.258 1 37 93 LYS A CA 1
ATOM 708 C C . LYS A 1 93 ? -29.703 -7.328 -8.25 1 37 93 LYS A C 1
ATOM 710 O O . LYS A 1 93 ? -29.891 -6.145 -7.977 1 37 93 LYS A O 1
ATOM 715 N N . ASP A 1 94 ? -29.266 -7.977 -7.215 1 40.31 94 ASP A N 1
ATOM 716 C CA . ASP A 1 94 ? -28.188 -7.426 -6.395 1 40.31 94 ASP A CA 1
ATOM 717 C C . ASP A 1 94 ? -27.391 -6.379 -7.164 1 40.31 94 ASP A C 1
ATOM 719 O O . ASP A 1 94 ? -27.188 -6.512 -8.375 1 40.31 94 ASP A O 1
ATOM 723 N N . PRO A 1 95 ? -27.516 -5.133 -6.859 1 41.47 95 PRO A N 1
ATOM 724 C CA . PRO A 1 95 ? -26.688 -4.188 -7.613 1 41.47 95 PRO A CA 1
ATOM 725 C C . PRO A 1 95 ? -25.422 -4.836 -8.188 1 41.47 95 PRO A C 1
ATOM 727 O O . PRO A 1 95 ? -24.859 -5.746 -7.578 1 41.47 95 PRO A O 1
ATOM 730 N N . PRO A 1 96 ? -25.422 -4.945 -9.539 1 42.38 96 PRO A N 1
ATOM 731 C CA . PRO A 1 96 ? -24.188 -5.477 -10.109 1 42.38 96 PRO A CA 1
ATOM 732 C C . PRO A 1 96 ? -22.953 -5.121 -9.281 1 42.38 96 PRO A C 1
ATOM 734 O O . PRO A 1 96 ? -22.922 -4.066 -8.641 1 42.38 96 PRO A O 1
ATOM 737 N N . PRO A 1 97 ? -22.281 -6.105 -8.828 1 45.91 97 PRO A N 1
ATOM 738 C CA . PRO A 1 97 ? -21.047 -5.777 -8.125 1 45.91 97 PRO A CA 1
ATOM 739 C C . PRO A 1 97 ? -20.281 -4.613 -8.766 1 45.91 97 PRO A C 1
ATOM 741 O O . PRO A 1 97 ? -20.438 -4.371 -9.969 1 45.91 97 PRO 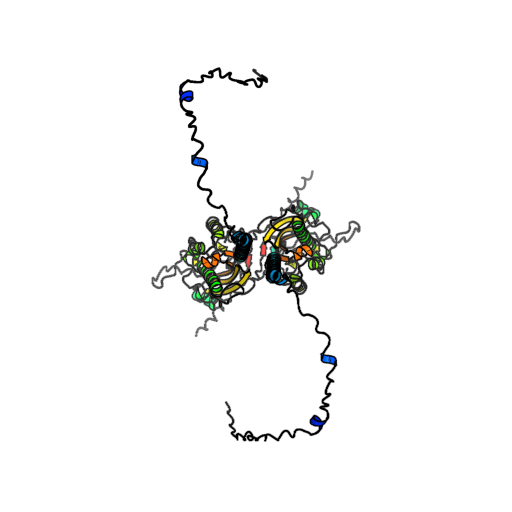A O 1
ATOM 744 N N . PRO A 1 98 ? -19.906 -3.611 -8.055 1 45.69 98 PRO A N 1
ATOM 745 C CA . PRO A 1 98 ? -19.125 -2.518 -8.609 1 45.69 98 PRO A CA 1
ATOM 746 C C . PRO A 1 98 ? -18.188 -2.98 -9.727 1 45.69 98 PRO A C 1
ATOM 748 O O . PRO A 1 98 ? -17.75 -4.137 -9.734 1 45.69 98 PRO A O 1
ATOM 751 N N . SER A 1 99 ? -18.391 -2.508 -11.023 1 48.75 99 SER A N 1
ATOM 752 C CA . SER A 1 99 ? -17.422 -2.682 -12.109 1 48.75 99 SER A CA 1
ATOM 753 C C . SER A 1 99 ? -16.031 -2.932 -11.562 1 48.75 99 SER A C 1
ATOM 755 O O . SER A 1 99 ? -15.695 -2.477 -10.461 1 48.75 99 SER A O 1
ATOM 757 N N . ALA A 1 100 ? -15.336 -3.988 -12.094 1 57.44 100 ALA A N 1
ATOM 758 C CA . ALA A 1 100 ? -14 -4.395 -11.664 1 57.44 100 ALA A CA 1
ATOM 759 C C . ALA A 1 100 ? -13.102 -3.186 -11.445 1 57.44 100 ALA A C 1
ATOM 761 O O . ALA A 1 100 ? -13.016 -2.309 -12.312 1 57.44 100 ALA A O 1
ATOM 762 N N . GLU A 1 101 ? -12.789 -2.879 -10.273 1 76.81 101 GLU A N 1
ATOM 763 C CA . GLU A 1 101 ? -11.766 -1.912 -9.883 1 76.81 101 GLU A CA 1
ATOM 764 C C . GLU A 1 101 ? -10.414 -2.258 -10.5 1 76.81 101 GLU A C 1
ATOM 766 O O . GLU A 1 101 ? -10.078 -3.434 -10.656 1 76.81 101 GLU A O 1
ATOM 771 N N . PRO A 1 102 ? -9.82 -1.353 -11.273 1 86.88 102 PRO A N 1
ATOM 772 C CA . PRO A 1 102 ? -8.484 -1.626 -11.82 1 86.88 102 PRO A CA 1
ATOM 773 C C . PRO A 1 102 ? -7.527 -2.189 -10.773 1 86.88 102 PRO A C 1
ATOM 775 O O . PRO A 1 102 ? -7.664 -1.896 -9.578 1 86.88 102 PRO A O 1
ATOM 778 N N . LEU A 1 103 ? -6.625 -3.055 -11.305 1 92.25 103 LEU A N 1
ATOM 779 C CA . LEU A 1 103 ? -5.598 -3.611 -10.43 1 92.25 103 LEU A CA 1
ATOM 780 C C . LEU A 1 103 ? -4.719 -2.508 -9.859 1 92.25 103 LEU A C 1
ATOM 782 O O . LEU A 1 103 ? -4.301 -1.599 -10.578 1 92.25 103 LEU A O 1
ATOM 786 N N . GLN A 1 104 ? -4.555 -2.549 -8.578 1 86.62 104 GLN A N 1
ATOM 787 C CA . GLN A 1 104 ? -3.539 -1.747 -7.898 1 86.62 104 GLN A CA 1
ATOM 788 C C . GLN A 1 104 ? -2.318 -2.592 -7.543 1 86.62 104 GLN A C 1
ATOM 790 O O . GLN A 1 104 ? -2.447 -3.656 -6.938 1 86.62 104 GLN A O 1
ATOM 795 N N . THR A 1 105 ? -1.143 -2.107 -7.938 1 90.5 105 THR A N 1
ATOM 796 C CA . THR A 1 105 ? 0.064 -2.902 -7.734 1 90.5 105 THR A CA 1
ATOM 797 C C . THR A 1 105 ? 1.075 -2.141 -6.883 1 90.5 105 THR A C 1
ATOM 799 O O . THR A 1 105 ? 1.161 -0.913 -6.961 1 90.5 105 THR A O 1
ATOM 802 N N . THR A 1 106 ? 1.777 -2.803 -6.035 1 85.62 106 THR A N 1
ATOM 803 C CA . THR A 1 106 ? 2.934 -2.33 -5.277 1 85.62 106 THR A CA 1
ATOM 804 C C . THR A 1 106 ? 4.094 -3.314 -5.395 1 85.62 106 THR A C 1
ATOM 806 O O . THR A 1 106 ? 3.975 -4.473 -4.98 1 85.62 106 THR A O 1
ATOM 809 N N . VAL A 1 107 ? 5.117 -2.865 -5.988 1 90 107 VAL A N 1
ATOM 810 C CA . VAL A 1 107 ? 6.309 -3.697 -6.121 1 90 107 VAL A CA 1
ATOM 811 C C . VAL A 1 107 ? 7.434 -3.133 -5.25 1 90 107 VAL A C 1
ATOM 813 O O . VAL A 1 107 ? 7.859 -1.992 -5.441 1 90 107 VAL A O 1
ATOM 816 N N . ILE A 1 108 ? 7.938 -3.938 -4.363 1 87.44 108 ILE A N 1
ATOM 817 C CA . ILE A 1 108 ? 8.938 -3.498 -3.4 1 87.44 108 ILE A CA 1
ATOM 818 C C . ILE A 1 108 ? 10.227 -4.301 -3.596 1 87.44 108 ILE A C 1
ATOM 820 O O . ILE A 1 108 ? 10.32 -5.453 -3.168 1 87.44 108 ILE A O 1
ATOM 824 N N . PRO A 1 109 ? 11.195 -3.697 -4.188 1 92.25 109 PRO A N 1
ATOM 825 C CA . PRO A 1 109 ? 12.484 -4.387 -4.234 1 92.25 109 PRO A CA 1
ATOM 826 C C . PRO A 1 109 ? 13.133 -4.516 -2.861 1 92.25 109 PRO A C 1
ATOM 828 O O . PRO A 1 109 ? 13.031 -3.605 -2.035 1 92.25 109 PRO A O 1
ATOM 831 N N . LEU A 1 110 ? 13.75 -5.582 -2.617 1 91.38 110 LEU A N 1
ATOM 832 C CA . LEU A 1 110 ? 14.492 -5.832 -1.385 1 91.38 110 LEU A CA 1
ATOM 833 C C . LEU A 1 110 ? 15.992 -5.926 -1.658 1 91.38 110 LEU A C 1
ATOM 835 O O . LEU A 1 110 ? 16.453 -6.875 -2.303 1 91.38 110 LEU A O 1
ATOM 839 N N . ALA A 1 111 ? 16.703 -5.016 -1.155 1 90.81 111 ALA A N 1
ATOM 840 C CA . ALA A 1 111 ? 18.156 -4.953 -1.392 1 90.81 111 ALA A CA 1
ATOM 841 C C . ALA A 1 111 ? 18.906 -5.832 -0.401 1 90.81 111 ALA A C 1
ATOM 843 O O . ALA A 1 111 ? 18.656 -5.773 0.806 1 90.81 111 ALA A O 1
ATOM 844 N N . PRO A 1 112 ? 19.859 -6.574 -0.919 1 90.69 112 PRO A N 1
ATOM 845 C CA . PRO A 1 112 ? 20.688 -7.352 -0.001 1 90.69 112 PRO A CA 1
ATOM 846 C C . PRO A 1 112 ? 21.719 -6.492 0.732 1 90.69 112 PRO A C 1
ATOM 848 O O . PRO A 1 112 ? 22.125 -5.445 0.225 1 90.69 112 PRO A O 1
ATOM 851 N N . ARG A 1 113 ? 22.172 -6.695 2.018 1 83.19 113 ARG A N 1
ATOM 852 C CA . ARG A 1 113 ? 23.188 -5.965 2.764 1 83.19 113 ARG A CA 1
ATOM 853 C C . ARG A 1 113 ? 24.578 -6.398 2.338 1 83.19 113 ARG A C 1
ATOM 855 O O . ARG A 1 113 ? 25.531 -5.621 2.443 1 83.19 113 ARG A O 1
ATOM 862 N N . GLY A 1 114 ? 24.859 -7.25 1.549 1 86.69 114 GLY A N 1
ATOM 863 C CA . GLY A 1 114 ? 26.141 -7.766 1.114 1 86.69 114 GLY A CA 1
ATOM 864 C C . GLY A 1 114 ? 26.078 -8.508 -0.205 1 86.69 114 GLY A C 1
ATOM 865 O O . GLY A 1 114 ? 25.188 -8.258 -1.02 1 86.69 114 GLY A O 1
ATOM 866 N N . THR A 1 115 ? 27.109 -9.234 -0.353 1 91.5 115 THR A N 1
ATOM 867 C CA . THR A 1 115 ? 27.203 -9.992 -1.596 1 91.5 115 THR A CA 1
ATOM 868 C C . THR A 1 115 ? 26.188 -11.133 -1.614 1 91.5 115 THR A C 1
ATOM 870 O O . THR A 1 115 ? 26 -11.82 -0.609 1 91.5 115 THR A O 1
ATOM 873 N N . VAL A 1 116 ? 25.578 -11.328 -2.754 1 94.56 116 VAL A N 1
ATOM 874 C CA . VAL A 1 116 ? 24.594 -12.391 -2.908 1 94.56 116 VAL A CA 1
ATOM 875 C C . VAL A 1 116 ? 25.297 -13.742 -3.027 1 94.56 116 VAL A C 1
ATOM 877 O O . VAL A 1 116 ? 26.156 -13.922 -3.895 1 94.56 116 VAL A O 1
ATOM 880 N N . PRO A 1 117 ? 24.953 -14.648 -2.172 1 91.94 117 PRO A N 1
ATOM 881 C CA . PRO A 1 117 ? 25.594 -15.969 -2.25 1 91.94 117 PRO A CA 1
ATOM 882 C C . PRO A 1 117 ? 25.266 -16.703 -3.553 1 91.94 117 PRO A C 1
ATOM 884 O O . PRO A 1 117 ? 24.156 -16.594 -4.07 1 91.94 117 PRO A O 1
ATOM 887 N N . GLY A 1 118 ? 26.266 -17.469 -4.023 1 93.56 118 GLY A N 1
ATOM 888 C CA . GLY A 1 118 ? 26.109 -18.281 -5.219 1 93.56 118 GLY A CA 1
ATOM 889 C C . GLY A 1 118 ? 26.469 -19.75 -4.996 1 93.56 118 GLY A C 1
ATOM 890 O O . GLY A 1 118 ? 27.094 -20.094 -3.992 1 93.56 118 GLY A O 1
ATOM 891 N N . GLY A 1 119 ? 25.969 -20.625 -5.859 1 92.12 119 GLY A N 1
ATOM 892 C CA . GLY A 1 119 ? 26.25 -22.062 -5.805 1 92.12 119 GLY A CA 1
ATOM 893 C C . GLY A 1 119 ? 25.219 -22.891 -6.555 1 92.12 119 GLY A C 1
ATOM 894 O O . GLY A 1 119 ? 24.359 -22.344 -7.254 1 92.12 119 GLY A O 1
ATOM 895 N N . PRO A 1 120 ? 25.438 -24.188 -6.461 1 93.19 120 PRO A N 1
ATOM 896 C CA . PRO A 1 120 ? 24.391 -25.047 -7.051 1 93.19 120 PRO A CA 1
ATOM 897 C C . PRO A 1 120 ? 23.016 -24.828 -6.418 1 93.19 120 PRO A C 1
ATOM 899 O O . PRO A 1 120 ? 22.922 -24.641 -5.199 1 93.19 120 PRO A O 1
ATOM 902 N N . ALA A 1 121 ? 22.031 -24.828 -7.258 1 94.5 121 ALA A N 1
ATOM 903 C CA . ALA A 1 121 ? 20.672 -24.531 -6.805 1 94.5 121 ALA A CA 1
ATOM 904 C C . ALA A 1 121 ? 20.281 -25.422 -5.629 1 94.5 121 ALA A C 1
ATOM 906 O O . ALA A 1 121 ? 19.719 -24.938 -4.641 1 94.5 121 ALA A O 1
ATOM 907 N N . ALA A 1 122 ? 20.562 -26.656 -5.738 1 93.75 122 ALA A N 1
ATOM 908 C CA . ALA A 1 122 ? 20.156 -27.609 -4.695 1 93.75 122 ALA A CA 1
ATOM 909 C C . ALA A 1 122 ? 20.75 -27.203 -3.344 1 93.75 122 ALA A C 1
ATOM 911 O O . ALA A 1 122 ? 20.047 -27.25 -2.322 1 93.75 122 ALA A O 1
ATOM 912 N N . ARG A 1 123 ? 21.984 -26.891 -3.316 1 93.44 123 ARG A N 1
ATOM 913 C CA . ARG A 1 123 ? 22.641 -26.469 -2.08 1 93.44 123 ARG A CA 1
ATOM 914 C C . ARG A 1 123 ? 22.031 -25.156 -1.561 1 93.44 123 ARG A C 1
ATOM 916 O O . ARG A 1 123 ? 21.828 -25 -0.355 1 93.44 123 ARG A O 1
ATOM 923 N N . LEU A 1 124 ? 21.797 -24.234 -2.492 1 94.62 124 LEU A N 1
ATOM 924 C CA . LEU A 1 124 ? 21.219 -22.953 -2.104 1 94.62 124 LEU A CA 1
ATOM 925 C C . LEU A 1 124 ? 19.859 -23.141 -1.454 1 94.62 124 LEU A C 1
ATOM 927 O O . LEU A 1 124 ? 19.562 -22.516 -0.436 1 94.62 124 LEU A O 1
ATOM 931 N N . PHE A 1 125 ? 19.016 -23.984 -2.006 1 95.56 125 PHE A N 1
ATOM 932 C CA . PHE A 1 125 ? 17.719 -24.281 -1.415 1 95.56 125 PHE A CA 1
ATOM 933 C C . PHE A 1 125 ? 17.875 -24.922 -0.045 1 95.56 125 PHE A C 1
ATOM 935 O O . PHE A 1 125 ? 17.172 -24.562 0.9 1 95.56 125 PHE A O 1
ATOM 942 N N . ALA A 1 126 ? 18.812 -25.797 0.116 1 94.25 126 ALA A N 1
ATOM 943 C CA . ALA A 1 126 ? 19.031 -26.516 1.368 1 94.25 126 ALA A CA 1
ATOM 944 C C . ALA A 1 126 ? 19.484 -25.562 2.471 1 94.25 126 ALA A C 1
ATOM 946 O O . ALA A 1 126 ? 19.188 -25.781 3.648 1 94.25 126 ALA A O 1
ATOM 947 N N . ASP A 1 127 ? 20.172 -24.531 2.051 1 92.12 127 ASP A N 1
ATOM 948 C CA . ASP A 1 127 ? 20.75 -23.609 3.018 1 92.12 127 ASP A CA 1
ATOM 949 C C . ASP A 1 127 ? 19.828 -22.422 3.262 1 92.12 127 ASP A C 1
ATOM 951 O O . ASP A 1 127 ? 20.234 -21.422 3.852 1 92.12 127 ASP A O 1
ATOM 955 N N . SER A 1 128 ? 18.609 -22.484 2.756 1 92.38 128 SER A N 1
ATOM 956 C CA . SER A 1 128 ? 17.625 -21.422 2.924 1 92.38 128 SER A CA 1
ATOM 957 C C . SER A 1 128 ? 16.344 -21.953 3.553 1 92.38 128 SER A C 1
ATOM 959 O O . SER A 1 128 ? 16.141 -23.156 3.648 1 92.38 128 SER A O 1
ATOM 961 N N . PRO A 1 129 ? 15.469 -21.078 4.043 1 92.12 129 PRO A N 1
ATOM 962 C CA . PRO A 1 129 ? 14.18 -21.531 4.574 1 92.12 129 PRO A CA 1
ATOM 963 C C . PRO A 1 129 ? 13.336 -22.25 3.529 1 92.12 129 PRO A C 1
ATOM 965 O O . PRO A 1 129 ? 12.375 -22.938 3.881 1 92.12 129 PRO A O 1
ATOM 968 N N . ALA A 1 130 ? 13.742 -22.172 2.256 1 95.56 130 ALA A N 1
ATOM 969 C CA . ALA A 1 130 ? 12.984 -22.797 1.176 1 95.56 130 ALA A CA 1
ATOM 970 C C . ALA A 1 130 ? 13.148 -24.328 1.205 1 95.56 130 ALA A C 1
ATOM 972 O O . ALA A 1 130 ? 12.453 -25.047 0.483 1 95.56 130 ALA A O 1
ATOM 973 N N . ARG A 1 131 ? 14.047 -24.781 2.012 1 95.19 131 ARG A N 1
ATOM 974 C CA . ARG A 1 131 ? 14.25 -26.219 2.133 1 95.19 131 ARG A CA 1
ATOM 975 C C . ARG A 1 131 ? 12.969 -26.922 2.547 1 95.19 131 ARG A C 1
ATOM 977 O O . ARG A 1 131 ? 12.758 -28.094 2.209 1 95.19 131 ARG A O 1
ATOM 984 N N . ARG A 1 132 ? 12.102 -26.172 3.199 1 94.44 132 ARG A N 1
ATOM 985 C CA . ARG A 1 132 ? 10.875 -26.781 3.717 1 94.44 132 ARG A CA 1
ATOM 986 C C . ARG A 1 132 ? 9.703 -26.531 2.771 1 94.44 132 ARG A C 1
ATOM 988 O O . ARG A 1 132 ? 8.586 -26.969 3.041 1 94.44 132 ARG A O 1
ATOM 995 N N . PHE A 1 133 ? 9.977 -25.828 1.756 1 97.19 133 PHE A N 1
ATOM 996 C CA . PHE A 1 133 ? 8.898 -25.469 0.836 1 97.19 133 PHE A CA 1
ATOM 997 C C . PHE A 1 133 ? 8.648 -26.578 -0.164 1 97.19 133 PHE A C 1
ATOM 999 O O . PHE A 1 133 ? 9.555 -27.359 -0.485 1 97.19 133 PHE A O 1
ATOM 1006 N N . ALA A 1 134 ? 7.453 -26.719 -0.634 1 97.94 134 ALA A N 1
ATOM 1007 C CA . ALA A 1 134 ? 7.105 -27.703 -1.666 1 97.94 134 ALA A CA 1
ATOM 1008 C C . ALA A 1 134 ? 7.609 -27.25 -3.035 1 97.94 134 ALA A C 1
ATOM 1010 O O . ALA A 1 134 ? 7.988 -26.094 -3.213 1 97.94 134 ALA A O 1
ATOM 1011 N N . GLU A 1 135 ? 7.613 -28.172 -3.973 1 97.81 135 GLU A N 1
ATOM 1012 C CA . GLU A 1 135 ? 8.141 -27.891 -5.309 1 97.81 135 GLU A CA 1
ATOM 1013 C C . GLU A 1 135 ? 7.02 -27.516 -6.273 1 97.81 135 GLU A C 1
ATOM 1015 O O . GLU A 1 135 ? 6.059 -28.281 -6.438 1 97.81 135 GLU A O 1
ATOM 1020 N N . GLY A 1 136 ? 7.184 -26.422 -6.926 1 97.56 136 GLY A N 1
ATOM 1021 C CA . GLY A 1 136 ? 6.277 -26.016 -7.988 1 97.56 136 GLY A CA 1
ATOM 1022 C C . GLY A 1 136 ? 4.84 -25.891 -7.527 1 97.56 136 GLY A C 1
ATOM 1023 O O . GLY A 1 136 ? 4.57 -25.281 -6.48 1 97.56 136 GLY A O 1
ATOM 1024 N N . ALA A 1 137 ? 3.957 -26.344 -8.312 1 97.5 137 ALA A N 1
ATOM 1025 C CA . ALA A 1 137 ? 2.521 -26.172 -8.102 1 97.5 137 ALA A CA 1
ATOM 1026 C C . ALA A 1 137 ? 2.053 -26.891 -6.848 1 97.5 137 ALA A C 1
ATOM 1028 O O . ALA A 1 137 ? 0.977 -26.609 -6.316 1 97.5 137 ALA A O 1
ATOM 1029 N N . GLU A 1 138 ? 2.842 -27.844 -6.371 1 97.38 138 GLU A N 1
ATOM 1030 C CA . GLU A 1 138 ? 2.496 -28.547 -5.141 1 97.38 138 GLU A CA 1
ATOM 1031 C C . GLU A 1 138 ? 2.473 -27.594 -3.949 1 97.38 138 GLU A C 1
ATOM 1033 O O . GLU A 1 138 ? 1.798 -27.859 -2.951 1 97.38 138 GLU A O 1
ATOM 1038 N N . GLY A 1 139 ? 3.246 -26.516 -4.109 1 97.88 139 GLY A N 1
ATOM 1039 C CA . GLY A 1 139 ? 3.301 -25.547 -3.029 1 97.88 139 GLY A CA 1
ATOM 1040 C C . GLY A 1 139 ? 2.133 -24.578 -3.037 1 97.88 139 GLY A C 1
ATOM 1041 O O . GLY A 1 139 ? 1.979 -23.781 -2.113 1 97.88 139 GLY A O 1
ATOM 1042 N N . VAL A 1 140 ? 1.332 -24.578 -4.074 1 98.12 140 VAL A N 1
ATOM 1043 C CA . VAL A 1 140 ? 0.122 -23.766 -4.16 1 98.12 140 VAL A CA 1
ATOM 1044 C C . VAL A 1 140 ? -1.096 -24.609 -3.801 1 98.12 140 VAL A C 1
ATOM 1046 O O . VAL A 1 140 ? -1.898 -24.953 -4.672 1 98.12 140 VAL A O 1
ATOM 1049 N N . ALA A 1 141 ? -1.236 -24.875 -2.541 1 96.94 141 ALA A N 1
ATOM 1050 C CA . ALA A 1 141 ? -2.264 -25.812 -2.066 1 96.94 141 ALA A CA 1
ATOM 1051 C C . ALA A 1 141 ? -3.578 -25.078 -1.802 1 96.94 141 ALA A C 1
ATOM 1053 O O . ALA A 1 141 ? -3.576 -23.906 -1.398 1 96.94 141 ALA A O 1
ATOM 1054 N N . LEU A 1 142 ? -4.598 -25.766 -2.029 1 97.5 142 LEU A N 1
ATOM 1055 C CA . LEU A 1 142 ? -5.922 -25.203 -1.783 1 97.5 142 LEU A CA 1
ATOM 1056 C C . LEU A 1 142 ? -6.434 -25.594 -0.402 1 97.5 142 LEU A C 1
ATOM 1058 O O . LEU A 1 142 ? -6.219 -26.734 0.043 1 97.5 142 LEU A O 1
ATOM 1062 N N . PRO A 1 143 ? -7.059 -24.672 0.236 1 96.12 143 PRO A N 1
ATOM 1063 C CA . PRO A 1 143 ? -7.758 -25.062 1.463 1 96.12 143 PRO A CA 1
ATOM 1064 C C . PRO A 1 143 ? -9.031 -25.859 1.189 1 96.12 143 PRO A C 1
ATOM 1066 O O . PRO A 1 143 ? -9.445 -26 0.034 1 96.12 143 PRO A O 1
ATOM 1069 N N . ASP A 1 144 ? -9.594 -26.312 2.305 1 94.75 144 ASP A N 1
ATOM 1070 C CA . ASP A 1 144 ? -10.891 -26.969 2.168 1 94.75 144 ASP A CA 1
ATOM 1071 C C . ASP A 1 144 ? -11.977 -25.969 1.78 1 94.75 144 ASP A C 1
ATOM 1073 O O . ASP A 1 144 ? -12.055 -24.875 2.344 1 94.75 144 ASP A O 1
ATOM 1077 N N . ALA A 1 145 ? -12.703 -26.422 0.801 1 94.81 145 ALA A N 1
ATOM 1078 C CA . ALA A 1 145 ? -13.805 -25.578 0.357 1 94.81 145 ALA A CA 1
ATOM 1079 C C . ALA A 1 145 ? -15.062 -25.828 1.183 1 94.81 145 ALA A C 1
ATOM 1081 O O . ALA A 1 145 ? -15.477 -26.984 1.354 1 94.81 145 ALA A O 1
ATOM 1082 N N . ARG A 1 146 ? -15.609 -24.766 1.761 1 95.25 146 ARG A N 1
ATOM 1083 C CA . ARG A 1 146 ? -16.875 -24.812 2.479 1 95.25 146 ARG A CA 1
ATOM 1084 C C . ARG A 1 146 ? -17.859 -23.781 1.949 1 95.25 146 ARG A C 1
ATOM 1086 O O . ARG A 1 146 ? -17.453 -22.672 1.562 1 95.25 146 ARG A O 1
ATOM 1093 N N . ARG A 1 147 ? -19.047 -24.172 1.985 1 95.06 147 ARG A N 1
ATOM 1094 C CA . ARG A 1 147 ? -20.078 -23.25 1.529 1 95.06 147 ARG A CA 1
ATOM 1095 C C . ARG A 1 147 ? -20.141 -22.016 2.422 1 95.06 147 ARG A C 1
ATOM 1097 O O . ARG A 1 147 ? -19.766 -22.078 3.598 1 95.06 147 ARG A O 1
ATOM 1104 N N . THR A 1 148 ? -20.5 -20.984 1.805 1 93.06 148 THR A N 1
ATOM 1105 C CA . THR A 1 148 ? -20.766 -19.766 2.564 1 93.06 148 THR A CA 1
ATOM 1106 C C . THR A 1 148 ? -22.25 -19.453 2.602 1 93.06 148 THR A C 1
ATOM 1108 O O . THR A 1 148 ? -23.078 -20.328 2.293 1 93.06 148 THR A O 1
ATOM 1111 N N . GLN A 1 149 ? -22.625 -18.328 3.055 1 90.88 149 GLN A N 1
ATOM 1112 C CA . GLN A 1 149 ? -24.031 -17.969 3.219 1 90.88 149 GLN A CA 1
ATOM 1113 C C . GLN A 1 149 ? -24.766 -18.031 1.886 1 90.88 149 GLN A C 1
ATOM 1115 O O . GLN A 1 149 ? -25.891 -18.562 1.812 1 90.88 149 GLN A O 1
ATOM 1120 N N . ASN A 1 150 ? -24.172 -17.5 0.82 1 91.56 150 ASN A N 1
ATOM 1121 C CA . ASN A 1 150 ? -24.891 -17.344 -0.439 1 91.56 150 ASN A CA 1
ATOM 1122 C C . ASN A 1 150 ? -24.203 -18.109 -1.572 1 91.56 150 ASN A C 1
ATOM 1124 O O . ASN A 1 150 ? -24.656 -18.062 -2.717 1 91.56 150 ASN A O 1
ATOM 1128 N N . PHE A 1 151 ? -23.156 -18.797 -1.243 1 95.38 151 PHE A N 1
ATOM 1129 C CA . PHE A 1 151 ? -22.422 -19.531 -2.27 1 95.38 151 PHE A CA 1
ATOM 1130 C C . PHE A 1 151 ? -22.281 -21 -1.896 1 95.38 151 PHE A C 1
ATOM 1132 O O . PHE A 1 151 ? -21.875 -21.328 -0.779 1 95.38 151 PHE A O 1
ATOM 1139 N N . SER A 1 152 ? -22.625 -21.844 -2.818 1 96.44 152 SER A N 1
ATOM 1140 C CA . SER A 1 152 ? -22.484 -23.281 -2.609 1 96.44 152 SER A CA 1
ATOM 1141 C C . SER A 1 152 ? -21.016 -23.688 -2.537 1 96.44 152 SER A C 1
ATOM 1143 O O . SER A 1 152 ? -20.125 -22.922 -2.934 1 96.44 152 SER A O 1
ATOM 1145 N N . GLU A 1 153 ? -20.75 -24.859 -2.041 1 96.75 153 GLU A N 1
ATOM 1146 C CA . GLU A 1 153 ? -19.406 -25.406 -1.959 1 96.75 153 GLU A CA 1
ATOM 1147 C C . GLU A 1 153 ? -18.75 -25.484 -3.338 1 96.75 153 GLU A C 1
ATOM 1149 O O . GLU A 1 153 ? -17.562 -25.203 -3.484 1 96.75 153 GLU A O 1
ATOM 1154 N N . GLY A 1 154 ? -19.5 -25.844 -4.312 1 96.62 154 GLY A N 1
ATOM 1155 C CA . GLY A 1 154 ? -19 -25.906 -5.672 1 96.62 154 GLY A CA 1
ATOM 1156 C C . GLY A 1 154 ? -18.516 -24.578 -6.195 1 96.62 154 GLY A C 1
ATOM 1157 O O . GLY A 1 154 ? -17.484 -24.484 -6.855 1 96.62 154 GLY A O 1
ATOM 1158 N N . LEU A 1 155 ? -19.297 -23.547 -5.93 1 96.94 155 LEU A N 1
ATOM 1159 C CA . LEU A 1 155 ? -18.922 -22.203 -6.363 1 96.94 155 LEU A CA 1
ATOM 1160 C C . LEU A 1 155 ? -17.672 -21.719 -5.621 1 96.94 155 LEU A C 1
ATOM 1162 O O . LEU A 1 155 ? -16.812 -21.062 -6.215 1 96.94 155 LEU A O 1
ATOM 1166 N N . VAL A 1 156 ? -17.578 -22.078 -4.371 1 97.25 156 VAL A N 1
ATOM 1167 C CA . VAL A 1 156 ? -16.406 -21.75 -3.582 1 97.25 156 VAL A CA 1
ATOM 1168 C C . VAL A 1 156 ? -15.18 -22.453 -4.156 1 97.25 156 VAL A C 1
ATOM 1170 O O . VAL A 1 156 ? -14.125 -21.844 -4.328 1 97.25 156 VAL A O 1
ATOM 1173 N N . MET A 1 157 ? -15.352 -23.656 -4.488 1 97.31 157 MET A N 1
ATOM 1174 C CA . MET A 1 157 ? -14.25 -24.422 -5.07 1 97.31 157 MET A CA 1
ATOM 1175 C C . MET A 1 157 ? -13.844 -23.844 -6.426 1 97.31 157 MET A C 1
ATOM 1177 O O . MET A 1 157 ? -12.664 -23.812 -6.762 1 97.31 157 MET A O 1
ATOM 1181 N N . ALA A 1 158 ? -14.781 -23.453 -7.18 1 97.56 158 ALA A N 1
ATOM 1182 C CA . ALA A 1 158 ? -14.484 -22.828 -8.469 1 97.56 158 ALA A CA 1
ATOM 1183 C C . ALA A 1 158 ? -13.633 -21.578 -8.305 1 97.56 158 ALA A C 1
ATOM 1185 O O . ALA A 1 158 ? -12.68 -21.359 -9.055 1 97.56 158 ALA A O 1
ATOM 1186 N N . ALA A 1 159 ? -13.953 -20.766 -7.344 1 98.25 159 ALA A N 1
ATOM 1187 C CA . ALA A 1 159 ? -13.188 -19.547 -7.059 1 98.25 159 ALA A CA 1
ATOM 1188 C C . ALA A 1 159 ? -11.75 -19.906 -6.668 1 98.25 159 ALA A C 1
ATOM 1190 O O . ALA A 1 159 ? -10.797 -19.344 -7.223 1 98.25 159 ALA A O 1
ATOM 1191 N N . LEU A 1 160 ? -11.648 -20.844 -5.77 1 98.44 160 LEU A N 1
ATOM 1192 C CA . LEU A 1 160 ? -10.336 -21.25 -5.273 1 98.44 160 LEU A CA 1
ATOM 1193 C C . LEU A 1 160 ? -9.5 -21.875 -6.387 1 98.44 160 LEU A C 1
ATOM 1195 O O . LEU A 1 160 ? -8.312 -21.578 -6.516 1 98.44 160 LEU A O 1
ATOM 1199 N N . ALA A 1 161 ? -10.117 -22.625 -7.176 1 98.12 161 ALA A N 1
ATOM 1200 C CA . ALA A 1 161 ? -9.406 -23.281 -8.273 1 98.12 161 ALA A CA 1
ATOM 1201 C C . ALA A 1 161 ? -8.93 -22.266 -9.305 1 98.12 161 ALA A C 1
ATOM 1203 O O . ALA A 1 161 ? -7.816 -22.375 -9.828 1 98.12 161 ALA A O 1
ATOM 1204 N N . THR A 1 162 ? -9.766 -21.359 -9.594 1 98.38 162 THR A N 1
ATOM 1205 C CA . THR A 1 162 ? -9.375 -20.328 -10.547 1 98.38 162 THR A CA 1
ATOM 1206 C C . THR A 1 162 ? -8.25 -19.469 -9.992 1 98.38 162 THR A C 1
ATOM 1208 O O . THR A 1 162 ? -7.309 -19.125 -10.711 1 98.38 162 THR A O 1
ATOM 1211 N N . ALA A 1 163 ? -8.312 -19.094 -8.742 1 98.56 163 ALA A N 1
ATOM 1212 C CA . ALA A 1 163 ? -7.238 -18.344 -8.086 1 98.56 163 ALA A CA 1
ATOM 1213 C C . ALA A 1 163 ? -5.926 -19.125 -8.133 1 98.56 163 ALA A C 1
ATOM 1215 O O . ALA A 1 163 ? -4.863 -18.547 -8.375 1 98.56 163 ALA A O 1
ATOM 1216 N N . LYS A 1 164 ? -6.035 -20.375 -7.879 1 98.56 164 LYS A N 1
ATOM 1217 C CA . LYS A 1 164 ? -4.848 -21.219 -7.941 1 98.56 164 LYS A CA 1
ATOM 1218 C C . LYS A 1 164 ? -4.258 -21.234 -9.352 1 98.56 164 LYS A C 1
ATOM 1220 O O . LYS A 1 164 ? -3.043 -21.125 -9.523 1 98.56 164 LYS A O 1
ATOM 1225 N N . GLU A 1 165 ? -5.117 -21.453 -10.297 1 98.5 165 GLU A N 1
ATOM 1226 C CA . GLU A 1 165 ? -4.633 -21.469 -11.672 1 98.5 165 GLU A CA 1
ATOM 1227 C C . GLU A 1 165 ? -3.916 -20.172 -12.016 1 98.5 165 GLU A C 1
ATOM 1229 O O . GLU A 1 165 ? -2.838 -20.188 -12.617 1 98.5 165 GLU A O 1
ATOM 1234 N N . TYR A 1 166 ? -4.551 -19.047 -11.641 1 98.62 166 TYR A N 1
ATOM 1235 C CA . TYR A 1 166 ? -3.893 -17.766 -11.859 1 98.62 166 TYR A CA 1
ATOM 1236 C C . TYR A 1 166 ? -2.529 -17.734 -11.18 1 98.62 166 TYR A C 1
ATOM 1238 O O . TYR A 1 166 ? -1.542 -17.297 -11.773 1 98.62 166 TYR A O 1
ATOM 1246 N N . THR A 1 167 ? -2.465 -18.125 -9.961 1 98.69 167 THR A N 1
ATOM 1247 C CA . THR A 1 167 ? -1.24 -18.078 -9.172 1 98.69 167 THR A CA 1
ATOM 1248 C C . THR A 1 167 ? -0.153 -18.938 -9.812 1 98.69 167 THR A C 1
ATOM 1250 O O . THR A 1 167 ? 0.993 -18.5 -9.945 1 98.69 167 THR A O 1
ATOM 1253 N N . VAL A 1 168 ? -0.522 -20.078 -10.281 1 98.62 168 VAL A N 1
ATOM 1254 C CA . VAL A 1 168 ? 0.427 -21 -10.906 1 98.62 168 VAL A CA 1
ATOM 1255 C C . VAL A 1 168 ? 0.889 -20.438 -12.25 1 98.62 168 VAL A C 1
ATOM 1257 O O . VAL A 1 168 ? 2.09 -20.344 -12.508 1 98.62 168 VAL A O 1
ATOM 1260 N N . ARG A 1 169 ? 0.036 -19.969 -13.07 1 98.12 169 ARG A N 1
ATOM 1261 C CA . ARG A 1 169 ? 0.378 -19.484 -14.406 1 98.12 169 ARG A CA 1
ATOM 1262 C C . ARG A 1 169 ? 1.191 -18.203 -14.328 1 98.12 169 ARG A C 1
ATOM 1264 O O . ARG A 1 169 ? 2.08 -17.969 -15.148 1 98.12 169 ARG A O 1
ATOM 1271 N N . SER A 1 170 ? 0.917 -17.406 -13.344 1 98.38 170 SER A N 1
ATOM 1272 C CA . SER A 1 170 ? 1.538 -16.078 -13.281 1 98.38 170 SER A CA 1
ATOM 1273 C C . SER A 1 170 ? 2.889 -16.141 -12.57 1 98.38 170 SER A C 1
ATOM 1275 O O . SER A 1 170 ? 3.699 -15.219 -12.695 1 98.38 170 SER A O 1
ATOM 1277 N N . ALA A 1 171 ? 3.176 -17.266 -11.852 1 98.56 171 ALA A N 1
ATOM 1278 C CA . ALA A 1 171 ? 4.379 -17.234 -11.023 1 98.56 171 ALA A CA 1
ATOM 1279 C C . ALA A 1 171 ? 5.25 -18.453 -11.266 1 98.56 171 ALA A C 1
ATOM 1281 O O . ALA A 1 171 ? 6.406 -18.5 -10.836 1 98.56 171 ALA A O 1
ATOM 1282 N N . LEU A 1 172 ? 4.703 -19.469 -11.992 1 98.25 172 LEU A N 1
ATOM 1283 C CA . LEU A 1 172 ? 5.461 -20.719 -12.102 1 98.25 172 LEU A CA 1
ATOM 1284 C C . LEU A 1 172 ? 5.598 -21.141 -13.562 1 98.25 172 LEU A C 1
ATOM 1286 O O . LEU A 1 172 ? 6.449 -21.969 -13.898 1 98.25 172 LEU A O 1
ATOM 1290 N N . ASP A 1 173 ? 4.777 -20.609 -14.414 1 96.75 173 ASP A N 1
ATOM 1291 C CA . ASP A 1 173 ? 4.82 -20.969 -15.828 1 96.75 173 ASP A CA 1
ATOM 1292 C C . ASP A 1 173 ? 6.133 -20.516 -16.469 1 96.75 173 ASP A C 1
ATOM 1294 O O . ASP A 1 173 ? 6.453 -19.328 -16.469 1 96.75 173 ASP A O 1
ATOM 1298 N N . ARG A 1 174 ? 6.855 -21.406 -17.094 1 95.19 174 ARG A N 1
ATOM 1299 C CA . ARG A 1 174 ? 8.195 -21.141 -17.609 1 95.19 174 ARG A CA 1
ATOM 1300 C C . ARG A 1 174 ? 8.156 -20.109 -18.734 1 95.19 174 ARG A C 1
ATOM 1302 O O . ARG A 1 174 ? 9.078 -19.297 -18.859 1 95.19 174 ARG A O 1
ATOM 1309 N N . GLU A 1 175 ? 7.145 -20.188 -19.531 1 95.19 175 GLU A N 1
ATOM 1310 C CA . GLU A 1 175 ? 7.027 -19.219 -20.609 1 95.19 175 GLU A CA 1
ATOM 1311 C C . GLU A 1 175 ? 6.824 -17.812 -20.062 1 95.19 175 GLU A C 1
ATOM 1313 O O . GLU A 1 175 ? 7.445 -16.859 -20.531 1 95.19 175 GLU A O 1
ATOM 1318 N N . VAL A 1 176 ? 6.012 -17.688 -19.062 1 96.12 176 VAL A N 1
ATOM 1319 C CA . VAL A 1 176 ? 5.746 -16.375 -18.453 1 96.12 176 VAL A CA 1
ATOM 1320 C C . VAL A 1 176 ? 6.992 -15.891 -17.719 1 96.12 176 VAL A C 1
ATOM 1322 O O . VAL A 1 176 ? 7.406 -14.742 -17.891 1 96.12 176 VAL A O 1
ATOM 1325 N N . LEU A 1 177 ? 7.656 -16.781 -16.938 1 97.19 177 LEU A N 1
ATOM 1326 C CA . LEU A 1 177 ? 8.867 -16.438 -16.188 1 97.19 177 LEU A CA 1
ATOM 1327 C C . LEU A 1 177 ? 9.945 -15.922 -17.125 1 97.19 177 LEU A C 1
ATOM 1329 O O . LEU A 1 177 ? 10.688 -14.992 -16.781 1 97.19 177 LEU A O 1
ATOM 1333 N N . GLY A 1 178 ? 9.984 -16.469 -18.266 1 94.12 178 GLY A N 1
ATOM 1334 C CA . GLY A 1 178 ? 11.023 -16.125 -19.219 1 94.12 178 GLY A CA 1
ATOM 1335 C C . GLY A 1 178 ? 10.664 -14.961 -20.109 1 94.12 178 GLY A C 1
ATOM 1336 O O . GLY A 1 178 ? 11.312 -14.727 -21.125 1 94.12 178 GLY A O 1
ATOM 1337 N N . GLY A 1 179 ? 9.586 -14.305 -19.844 1 89.75 179 GLY A N 1
ATOM 1338 C CA . GLY A 1 179 ? 9.242 -13.086 -20.562 1 89.75 179 GLY A CA 1
ATOM 1339 C C . GLY A 1 179 ? 8.328 -13.336 -21.75 1 89.75 179 GLY A C 1
ATOM 1340 O O . GLY A 1 179 ? 8.305 -12.547 -22.703 1 89.75 179 GLY A O 1
ATOM 1341 N N . GLY A 1 180 ? 7.652 -14.375 -21.766 1 91.56 180 GLY A N 1
ATOM 1342 C CA . GLY A 1 180 ? 6.684 -14.641 -22.812 1 91.56 180 GLY A CA 1
ATOM 1343 C C . GLY A 1 180 ? 5.539 -13.648 -22.844 1 91.56 180 GLY A C 1
ATOM 1344 O O . GLY A 1 180 ? 5.574 -12.633 -22.156 1 91.56 180 GLY A O 1
ATOM 1345 N N . ASP A 1 181 ? 4.523 -13.891 -23.703 1 88.94 181 ASP A N 1
ATOM 1346 C CA . ASP A 1 181 ? 3.496 -12.898 -23.984 1 88.94 181 ASP A CA 1
ATOM 1347 C C . ASP A 1 181 ? 2.418 -12.891 -22.906 1 88.94 181 ASP A C 1
ATOM 1349 O O . ASP A 1 181 ? 1.486 -12.086 -22.953 1 88.94 181 ASP A O 1
ATOM 1353 N N . GLY A 1 182 ? 2.479 -13.75 -22 1 92.12 182 GLY A N 1
ATOM 1354 C CA . GLY A 1 182 ? 1.581 -13.766 -20.859 1 92.12 182 GLY A CA 1
ATOM 1355 C C . GLY A 1 182 ? 0.169 -14.188 -21.219 1 92.12 182 GLY A C 1
ATOM 1356 O O . GLY A 1 182 ? -0.773 -13.922 -20.469 1 92.12 182 GLY A O 1
ATOM 1357 N N . ARG A 1 183 ? -0.052 -14.844 -22.344 1 94.81 183 ARG A N 1
ATOM 1358 C CA . ARG A 1 183 ? -1.378 -15.234 -22.812 1 94.81 183 ARG A CA 1
ATOM 1359 C C . ARG A 1 183 ? -2.068 -16.156 -21.812 1 94.81 183 ARG A C 1
ATOM 1361 O O . ARG A 1 183 ? -3.283 -16.062 -21.625 1 94.81 183 ARG A O 1
ATOM 1368 N N . ALA A 1 184 ? -1.284 -16.984 -21.266 1 95 184 ALA A N 1
ATOM 1369 C CA . ALA A 1 184 ? -1.831 -17.953 -20.328 1 95 184 ALA A CA 1
ATOM 1370 C C . ALA A 1 184 ? -2.531 -17.25 -19.156 1 95 184 ALA A C 1
ATOM 1372 O O . ALA A 1 184 ? -3.502 -17.781 -18.609 1 95 184 ALA A O 1
ATOM 1373 N N . VAL A 1 185 ? -2.072 -16.094 -18.734 1 97.69 185 VAL A N 1
ATOM 1374 C CA . VAL A 1 185 ? -2.67 -15.32 -17.641 1 97.69 185 VAL A CA 1
ATOM 1375 C C . VAL A 1 185 ? -3.803 -14.453 -18.188 1 97.69 185 VAL A C 1
ATOM 1377 O O . VAL A 1 185 ? -4.852 -14.32 -17.562 1 97.69 185 VAL A O 1
ATOM 1380 N N . ARG A 1 186 ? -3.664 -13.93 -19.391 1 97.38 186 ARG A N 1
ATOM 1381 C CA . ARG A 1 186 ? -4.625 -13.031 -20.016 1 97.38 186 ARG A CA 1
ATOM 1382 C C . ARG A 1 186 ? -5.996 -13.688 -20.125 1 97.38 186 ARG A C 1
ATOM 1384 O O . ARG A 1 186 ? -7.02 -13.047 -19.891 1 97.38 186 ARG A O 1
ATOM 1391 N N . VAL A 1 187 ? -6.066 -14.953 -20.469 1 97.31 187 VAL A N 1
ATOM 1392 C CA . VAL A 1 187 ? -7.316 -15.656 -20.75 1 97.31 187 VAL A CA 1
ATOM 1393 C C . VAL A 1 187 ? -8.078 -15.883 -19.453 1 97.31 187 VAL A C 1
ATOM 1395 O O . VAL A 1 187 ? -9.273 -16.188 -19.469 1 97.31 187 VAL A O 1
ATOM 1398 N N . LEU A 1 188 ? -7.41 -15.758 -18.328 1 98.12 188 LEU A N 1
ATOM 1399 C CA . LEU A 1 188 ? -8.055 -15.977 -17.031 1 98.12 188 LEU A CA 1
ATOM 1400 C C . LEU A 1 188 ? -8.68 -14.688 -16.516 1 98.12 188 LEU A C 1
ATOM 1402 O O . LEU A 1 188 ? -9.477 -14.711 -15.578 1 98.12 188 LEU A O 1
ATOM 1406 N N . LEU A 1 189 ? -8.344 -13.562 -17.078 1 97.81 189 LEU A N 1
ATOM 1407 C CA . LEU A 1 189 ? -8.758 -12.266 -16.531 1 97.81 189 LEU A CA 1
ATOM 1408 C C . LEU A 1 189 ? -10.188 -11.938 -16.938 1 97.81 189 LEU A C 1
ATOM 1410 O O . LEU A 1 189 ? -10.617 -12.266 -18.047 1 97.81 189 LEU A O 1
ATOM 1414 N N . ALA A 1 190 ? -10.867 -11.32 -15.992 1 96.31 190 ALA A N 1
ATOM 1415 C CA . ALA A 1 190 ? -12.156 -10.734 -16.359 1 96.31 190 ALA A CA 1
ATOM 1416 C C . ALA A 1 190 ? -12 -9.758 -17.516 1 96.31 190 ALA A C 1
ATOM 1418 O O . ALA A 1 190 ? -11.023 -9.016 -17.594 1 96.31 190 ALA A O 1
ATOM 1419 N N . PRO A 1 191 ? -12.953 -9.695 -18.391 1 94.56 191 PRO A N 1
ATOM 1420 C CA . PRO A 1 191 ? -12.867 -8.852 -19.578 1 94.56 191 PRO A CA 1
ATOM 1421 C C . PRO A 1 191 ? -12.594 -7.383 -19.25 1 94.56 191 PRO A C 1
ATOM 1423 O O . PRO A 1 191 ? -11.898 -6.691 -20 1 94.56 191 PRO A O 1
ATOM 1426 N N . SER A 1 192 ? -13.062 -6.953 -18.156 1 92.25 192 SER A N 1
ATOM 1427 C CA . SER A 1 192 ? -12.93 -5.547 -17.797 1 92.25 192 SER A CA 1
ATOM 1428 C C . SER A 1 192 ? -11.484 -5.191 -17.469 1 92.25 192 SER A C 1
ATOM 1430 O O . SER A 1 192 ? -11.125 -4.012 -17.422 1 92.25 192 SER A O 1
ATOM 1432 N N . GLN A 1 193 ? -10.633 -6.223 -17.266 1 96.25 193 GLN A N 1
ATOM 1433 C CA . GLN A 1 193 ? -9.266 -5.934 -16.859 1 96.25 193 GLN A CA 1
ATOM 1434 C C . GLN A 1 193 ? -8.281 -6.23 -17.984 1 96.25 193 GLN A C 1
ATOM 1436 O O . GLN A 1 193 ? -7.082 -5.973 -17.859 1 96.25 193 GLN A O 1
ATOM 1441 N N . VAL A 1 194 ? -8.766 -6.715 -19.094 1 96.69 194 VAL A N 1
ATOM 1442 C CA . VAL A 1 194 ? -7.902 -7.141 -20.188 1 96.69 194 VAL A CA 1
ATOM 1443 C C . VAL A 1 194 ? -7.188 -5.926 -20.781 1 96.69 194 VAL A C 1
ATOM 1445 O O . VAL A 1 194 ? -6.004 -5.996 -21.109 1 96.69 194 VAL A O 1
ATOM 1448 N N . GLU A 1 195 ? -7.879 -4.84 -20.859 1 96.25 195 GLU A N 1
ATOM 1449 C CA . GLU A 1 195 ? -7.25 -3.641 -21.406 1 96.25 195 GLU A CA 1
ATOM 1450 C C . GLU A 1 195 ? -6.082 -3.184 -20.531 1 96.25 195 GLU A C 1
ATOM 1452 O O . GLU A 1 195 ? -5.023 -2.82 -21.047 1 96.25 195 GLU A O 1
ATOM 1457 N N . GLN A 1 196 ? -6.293 -3.156 -19.297 1 96.31 196 GLN A N 1
ATOM 1458 C CA . GLN A 1 196 ? -5.211 -2.773 -18.391 1 96.31 196 GLN A CA 1
ATOM 1459 C C . GLN A 1 196 ? -4.027 -3.729 -18.516 1 96.31 196 GLN A C 1
ATOM 1461 O O . GLN A 1 196 ? -2.873 -3.295 -18.516 1 96.31 196 GLN A O 1
ATOM 1466 N N . TYR A 1 197 ? -4.297 -4.965 -18.547 1 97.56 197 TYR A N 1
ATOM 1467 C CA . TYR A 1 197 ? -3.254 -5.977 -18.688 1 97.56 197 TYR A CA 1
ATOM 1468 C C . TYR A 1 197 ? -2.434 -5.746 -19.953 1 97.56 197 TYR A C 1
ATOM 1470 O O . TYR A 1 197 ? -1.201 -5.738 -19.906 1 97.56 197 TYR A O 1
ATOM 1478 N N . ASP A 1 198 ? -3.123 -5.551 -21.031 1 97.44 198 ASP A N 1
ATOM 1479 C CA . ASP A 1 198 ? -2.457 -5.32 -22.312 1 97.44 198 ASP A CA 1
ATOM 1480 C C . ASP A 1 198 ? -1.588 -4.066 -22.266 1 97.44 198 ASP A C 1
ATOM 1482 O O . ASP A 1 198 ? -0.455 -4.07 -22.75 1 97.44 198 ASP A O 1
ATOM 1486 N N . ARG A 1 199 ? -2.09 -3.1 -21.672 1 96.69 199 ARG A N 1
ATOM 1487 C CA . ARG A 1 199 ? -1.321 -1.868 -21.516 1 96.69 199 ARG A CA 1
ATOM 1488 C C . ARG A 1 199 ? -0.072 -2.104 -20.672 1 96.69 199 ARG A C 1
ATOM 1490 O O . ARG A 1 199 ? 0.991 -1.549 -20.969 1 96.69 199 ARG A O 1
ATOM 1497 N N . SER A 1 200 ? -0.206 -2.914 -19.672 1 96.38 200 SER A N 1
ATOM 1498 C CA . SER A 1 200 ? 0.924 -3.221 -18.797 1 96.38 200 SER A CA 1
ATOM 1499 C C . SER A 1 200 ? 2.018 -3.967 -19.547 1 96.38 200 SER A C 1
ATOM 1501 O O . SER A 1 200 ? 3.203 -3.816 -19.25 1 96.38 200 SER A O 1
ATOM 1503 N N . PHE A 1 201 ? 1.654 -4.781 -20.516 1 95.62 201 PHE A N 1
ATOM 1504 C CA . PHE A 1 201 ? 2.633 -5.496 -21.328 1 95.62 201 PHE A CA 1
ATOM 1505 C C . PHE A 1 201 ? 3.279 -4.559 -22.328 1 95.62 201 PHE A C 1
ATOM 1507 O O . PHE A 1 201 ? 4.48 -4.648 -22.594 1 95.62 201 PHE A O 1
ATOM 1514 N N . GLU A 1 202 ? 2.518 -3.664 -22.875 1 95.38 202 GLU A N 1
ATOM 1515 C CA . GLU A 1 202 ? 2.984 -2.789 -23.938 1 95.38 202 GLU A CA 1
ATOM 1516 C C . GLU A 1 202 ? 3.834 -1.647 -23.391 1 95.38 202 GLU A C 1
ATOM 1518 O O . GLU A 1 202 ? 4.863 -1.299 -23.969 1 95.38 202 GLU A O 1
ATOM 1523 N N . ARG A 1 203 ? 3.326 -1.097 -22.281 1 96.19 203 ARG A N 1
ATOM 1524 C CA . ARG A 1 203 ? 3.99 0.055 -21.688 1 96.19 203 ARG A CA 1
ATOM 1525 C C . ARG A 1 203 ? 4.051 -0.077 -20.172 1 96.19 203 ARG A C 1
ATOM 1527 O O . ARG A 1 203 ? 3.432 0.707 -19.438 1 96.19 203 ARG A O 1
ATOM 1534 N N . PRO A 1 204 ? 4.891 -1.004 -19.75 1 94.94 204 PRO A N 1
ATOM 1535 C CA . PRO A 1 204 ? 4.996 -1.177 -18.312 1 94.94 204 PRO A CA 1
ATOM 1536 C C . PRO A 1 204 ? 5.43 0.101 -17.594 1 94.94 204 PRO A C 1
ATOM 1538 O O . PRO A 1 204 ? 6.254 0.856 -18.109 1 94.94 204 PRO A O 1
ATOM 1541 N N . ALA A 1 205 ? 4.797 0.347 -16.406 1 90.62 205 ALA A N 1
ATOM 1542 C CA . ALA A 1 205 ? 5.098 1.553 -15.641 1 90.62 205 ALA A CA 1
ATOM 1543 C C . ALA A 1 205 ? 4.883 1.319 -14.148 1 90.62 205 ALA A C 1
ATOM 1545 O O . ALA A 1 205 ? 3.934 0.642 -13.75 1 90.62 205 ALA A O 1
ATOM 1546 N N . ALA A 1 206 ? 5.797 1.908 -13.398 1 85.75 206 ALA A N 1
ATOM 1547 C CA . ALA A 1 206 ? 5.668 1.847 -11.945 1 85.75 206 ALA A CA 1
ATOM 1548 C C . ALA A 1 206 ? 4.727 2.932 -11.43 1 85.75 206 ALA A C 1
ATOM 1550 O O . ALA A 1 206 ? 5.098 3.725 -10.562 1 85.75 206 ALA A O 1
ATOM 1551 N N . ASP A 1 207 ? 3.498 2.941 -11.883 1 79.94 207 ASP A N 1
ATOM 1552 C CA . ASP A 1 207 ? 2.539 3.984 -11.531 1 79.94 207 ASP A CA 1
ATOM 1553 C C . ASP A 1 207 ? 1.446 3.441 -10.617 1 79.94 207 ASP A C 1
ATOM 1555 O O . ASP A 1 207 ? 0.399 4.07 -10.453 1 79.94 207 ASP A O 1
ATOM 1559 N N . GLY A 1 208 ? 1.715 2.219 -10.148 1 83.94 208 GLY A N 1
ATOM 1560 C CA . GLY A 1 208 ? 0.765 1.609 -9.234 1 83.94 208 GLY A CA 1
ATOM 1561 C C . GLY A 1 208 ? -0.312 0.805 -9.938 1 83.94 208 GLY A C 1
ATOM 1562 O O . GLY A 1 208 ? -1.116 0.134 -9.289 1 83.94 208 GLY A O 1
ATOM 1563 N N . GLN A 1 209 ? -0.31 0.845 -11.297 1 88.62 209 GLN A N 1
ATOM 1564 C CA . GLN A 1 209 ? -1.392 0.157 -11.992 1 88.62 209 GLN A CA 1
ATOM 1565 C C . GLN A 1 209 ? -0.859 -0.654 -13.172 1 88.62 209 GLN A C 1
ATOM 1567 O O . GLN A 1 209 ? -1.492 -1.618 -13.602 1 88.62 209 GLN A O 1
ATOM 1572 N N . HIS A 1 210 ? 0.302 -0.303 -13.625 1 92.94 210 HIS A N 1
ATOM 1573 C CA . HIS A 1 210 ? 0.655 -0.848 -14.93 1 92.94 210 HIS A CA 1
ATOM 1574 C C . HIS A 1 210 ? 1.992 -1.579 -14.883 1 92.94 210 HIS A C 1
ATOM 1576 O O . HIS A 1 210 ? 2.615 -1.816 -15.914 1 92.94 210 HIS A O 1
ATOM 1582 N N . ALA A 1 211 ? 2.51 -1.814 -13.711 1 93.94 211 ALA A N 1
ATOM 1583 C CA . ALA A 1 211 ? 3.666 -2.707 -13.648 1 93.94 211 ALA A CA 1
ATOM 1584 C C . ALA A 1 211 ? 3.279 -4.133 -14.031 1 93.94 211 ALA A C 1
ATOM 1586 O O . ALA A 1 211 ? 2.463 -4.762 -13.352 1 93.94 211 ALA A O 1
ATOM 1587 N N . ILE A 1 212 ? 3.857 -4.648 -15.094 1 97.19 212 ILE A N 1
ATOM 1588 C CA . ILE A 1 212 ? 3.541 -6.012 -15.5 1 97.19 212 ILE A CA 1
ATOM 1589 C C . ILE A 1 212 ? 3.953 -6.984 -14.391 1 97.19 212 ILE A C 1
ATOM 1591 O O . ILE A 1 212 ? 3.301 -8.016 -14.188 1 97.19 212 ILE A O 1
ATOM 1595 N N . THR A 1 213 ? 4.969 -6.66 -13.594 1 97.25 213 THR A N 1
ATOM 1596 C CA . THR A 1 213 ? 5.477 -7.527 -12.531 1 97.25 213 THR A CA 1
ATOM 1597 C C . THR A 1 213 ? 4.508 -7.57 -11.359 1 97.25 213 THR A C 1
ATOM 1599 O O . THR A 1 213 ? 4.66 -8.391 -10.445 1 97.25 213 THR A O 1
ATOM 1602 N N . GLY A 1 214 ? 3.559 -6.73 -11.391 1 96.44 214 GLY A N 1
ATOM 1603 C CA . GLY A 1 214 ? 2.451 -6.859 -10.461 1 96.44 214 GLY A CA 1
ATOM 1604 C C . GLY A 1 214 ? 1.451 -7.926 -10.867 1 96.44 214 GLY A C 1
ATOM 1605 O O . GLY A 1 214 ? 0.745 -8.477 -10.016 1 96.44 214 GLY A O 1
ATOM 1606 N N . TRP A 1 215 ? 1.373 -8.195 -12.18 1 97.88 215 TRP A N 1
ATOM 1607 C CA . TRP A 1 215 ? 0.471 -9.211 -12.727 1 97.88 215 TRP A CA 1
ATOM 1608 C C . TRP A 1 215 ? 1.119 -10.586 -12.695 1 97.88 215 TRP A C 1
ATOM 1610 O O . TRP A 1 215 ? 0.468 -11.578 -12.359 1 97.88 215 TRP A O 1
ATOM 1620 N N . VAL A 1 216 ? 2.363 -10.594 -13.086 1 98.25 216 VAL A N 1
ATOM 1621 C CA . VAL A 1 216 ? 3.088 -11.844 -13.266 1 98.25 216 VAL A CA 1
ATOM 1622 C C . VAL A 1 216 ? 4.527 -11.688 -12.781 1 98.25 216 VAL A C 1
ATOM 1624 O O . VAL A 1 216 ? 5.047 -10.57 -12.711 1 98.25 216 VAL A O 1
ATOM 1627 N N . VAL A 1 217 ? 5.094 -12.812 -12.445 1 98.31 217 VAL A N 1
ATOM 1628 C CA . VAL A 1 217 ? 6.531 -12.844 -12.195 1 98.31 217 VAL A CA 1
ATOM 1629 C C . VAL A 1 217 ? 7.273 -13.141 -13.492 1 98.31 217 VAL A C 1
ATOM 1631 O O . VAL A 1 217 ? 7.023 -14.164 -14.141 1 98.31 217 VAL A O 1
ATOM 1634 N N . ARG A 1 218 ? 8.172 -12.289 -13.844 1 97.38 218 ARG A N 1
ATOM 1635 C CA . ARG A 1 218 ? 8.938 -12.539 -15.062 1 97.38 218 ARG A CA 1
ATOM 1636 C C . ARG A 1 218 ? 10.312 -11.891 -15 1 97.38 218 ARG A C 1
ATOM 1638 O O . ARG A 1 218 ? 10.5 -10.891 -14.305 1 97.38 218 ARG A O 1
ATOM 1645 N N . PHE A 1 219 ? 11.227 -12.484 -15.711 1 97.69 219 PHE A N 1
ATOM 1646 C CA . PHE A 1 219 ? 12.617 -12.055 -15.805 1 97.69 219 PHE A CA 1
ATOM 1647 C C . PHE A 1 219 ? 12.992 -11.75 -17.25 1 97.69 219 PHE A C 1
ATOM 1649 O O . PHE A 1 219 ? 12.406 -12.32 -18.172 1 97.69 219 PHE A O 1
ATOM 1656 N N . ASP A 1 220 ? 13.867 -10.789 -17.422 1 96.19 220 ASP A N 1
ATOM 1657 C CA . ASP A 1 220 ? 14.383 -10.5 -18.75 1 96.19 220 ASP A CA 1
ATOM 1658 C C . ASP A 1 220 ? 15.242 -11.648 -19.266 1 96.19 220 ASP A C 1
ATOM 1660 O O . ASP A 1 220 ? 16.344 -11.898 -18.766 1 96.19 220 ASP A O 1
ATOM 1664 N N . PRO A 1 221 ? 14.82 -12.266 -20.281 1 94.75 221 PRO A N 1
ATOM 1665 C CA . PRO A 1 221 ? 15.562 -13.445 -20.75 1 94.75 221 PRO A CA 1
ATOM 1666 C C . PRO A 1 221 ? 16.938 -13.094 -21.297 1 94.75 221 PRO A C 1
ATOM 1668 O O . PRO A 1 221 ? 17.797 -13.977 -21.438 1 94.75 221 PRO A O 1
ATOM 1671 N N . ALA A 1 222 ? 17.141 -11.883 -21.609 1 94.38 222 ALA A N 1
ATOM 1672 C CA . ALA A 1 222 ? 18.453 -11.453 -22.094 1 94.38 222 ALA A CA 1
ATOM 1673 C C . ALA A 1 222 ? 19.469 -11.352 -20.953 1 94.38 222 ALA A C 1
ATOM 1675 O O . ALA A 1 222 ? 20.672 -11.359 -21.188 1 94.38 222 ALA A O 1
ATOM 1676 N N . GLN A 1 223 ? 18.953 -11.32 -19.766 1 94.38 223 GLN A N 1
ATOM 1677 C CA . GLN A 1 223 ? 19.859 -11.047 -18.641 1 94.38 223 GLN A CA 1
ATOM 1678 C C . GLN A 1 223 ? 19.859 -12.195 -17.641 1 94.38 223 GLN A C 1
ATOM 1680 O O . GLN A 1 223 ? 20.859 -12.453 -16.984 1 94.38 223 GLN A O 1
ATOM 1685 N N . VAL A 1 224 ? 18.719 -12.812 -17.484 1 95.5 224 VAL A N 1
ATOM 1686 C CA . VAL A 1 224 ? 18.547 -13.781 -16.406 1 95.5 224 VAL A CA 1
ATOM 1687 C C . VAL A 1 224 ? 17.922 -15.062 -16.969 1 95.5 224 VAL A C 1
ATOM 1689 O O . VAL A 1 224 ? 17 -15.016 -17.797 1 95.5 224 VAL A O 1
ATOM 1692 N N . ALA A 1 225 ? 18.422 -16.156 -16.547 1 94.69 225 ALA A N 1
ATOM 1693 C CA . ALA A 1 225 ? 17.844 -17.469 -16.812 1 94.69 225 ALA A CA 1
ATOM 1694 C C . ALA A 1 225 ? 17.375 -18.141 -15.516 1 94.69 225 ALA A C 1
ATOM 1696 O O . ALA A 1 225 ? 18.094 -18.141 -14.516 1 94.69 225 ALA A O 1
ATOM 1697 N N . VAL A 1 226 ? 16.172 -18.641 -15.547 1 95.62 226 VAL A N 1
ATOM 1698 C CA . VAL A 1 226 ? 15.656 -19.391 -14.398 1 95.62 226 VAL A CA 1
ATOM 1699 C C . VAL A 1 226 ? 16.172 -20.828 -14.453 1 95.62 226 VAL A C 1
ATOM 1701 O O . VAL A 1 226 ? 16.062 -21.5 -15.477 1 95.62 226 VAL A O 1
ATOM 1704 N N . ASP A 1 227 ? 16.734 -21.203 -13.406 1 93.38 227 ASP A N 1
ATOM 1705 C CA . ASP A 1 227 ? 17.312 -22.547 -13.297 1 93.38 227 ASP A CA 1
ATOM 1706 C C . ASP A 1 227 ? 16.25 -23.625 -13.492 1 93.38 227 ASP A C 1
ATOM 1708 O O . ASP A 1 227 ? 15.062 -23.375 -13.289 1 93.38 227 ASP A O 1
ATOM 1712 N N . ASP A 1 228 ? 16.672 -24.828 -13.859 1 92.06 228 ASP A N 1
ATOM 1713 C CA . ASP A 1 228 ? 15.766 -25.938 -14.102 1 92.06 228 ASP A CA 1
ATOM 1714 C C . ASP A 1 228 ? 15.258 -26.531 -12.789 1 92.06 228 ASP A C 1
ATOM 1716 O O . ASP A 1 228 ? 14.266 -27.25 -12.773 1 92.06 228 ASP A O 1
ATOM 1720 N N . ALA A 1 229 ? 16.016 -26.281 -11.711 1 94.38 229 ALA A N 1
ATOM 1721 C CA . ALA A 1 229 ? 15.508 -26.734 -10.422 1 94.38 229 ALA A CA 1
ATOM 1722 C C . ALA A 1 229 ? 14.094 -26.219 -10.172 1 94.38 229 ALA A C 1
ATOM 1724 O O . ALA A 1 229 ? 13.773 -25.078 -10.508 1 94.38 229 ALA A O 1
ATOM 1725 N N . PRO A 1 230 ? 13.312 -27.062 -9.625 1 96.44 230 PRO A N 1
ATOM 1726 C CA . PRO A 1 230 ? 11.93 -26.625 -9.391 1 96.44 230 PRO A CA 1
ATOM 1727 C C . PRO A 1 230 ? 11.844 -25.422 -8.445 1 96.44 230 PRO A C 1
ATOM 1729 O O . PRO A 1 230 ? 12.602 -25.344 -7.477 1 96.44 230 PRO A O 1
ATOM 1732 N N . VAL A 1 231 ? 10.969 -24.562 -8.781 1 98.31 231 VAL A N 1
ATOM 1733 C CA . VAL A 1 231 ? 10.695 -23.438 -7.906 1 98.31 231 VAL A CA 1
ATOM 1734 C C . VAL A 1 231 ? 10.125 -23.938 -6.582 1 98.31 231 VAL A C 1
ATOM 1736 O O . VAL A 1 231 ? 9.289 -24.828 -6.562 1 98.31 231 VAL A O 1
ATOM 1739 N N . ARG A 1 232 ? 10.602 -23.391 -5.496 1 98.31 232 ARG A N 1
ATOM 1740 C CA . ARG A 1 232 ? 10.055 -23.719 -4.184 1 98.31 232 ARG A CA 1
ATOM 1741 C C . ARG A 1 232 ? 8.953 -22.75 -3.789 1 98.31 232 ARG A C 1
ATOM 1743 O O . ARG A 1 232 ? 9.078 -21.531 -3.992 1 98.31 232 ARG A O 1
ATOM 1750 N N . VAL A 1 233 ? 7.832 -23.328 -3.309 1 98.12 233 VAL A N 1
ATOM 1751 C CA . VAL A 1 233 ? 6.668 -22.484 -3.055 1 98.12 233 VAL A CA 1
ATOM 1752 C C . VAL A 1 233 ? 6.047 -22.859 -1.709 1 98.12 233 VAL A C 1
ATOM 1754 O O . VAL A 1 233 ? 5.961 -24.031 -1.361 1 98.12 233 VAL A O 1
ATOM 1757 N N . GLU A 1 234 ? 5.703 -21.812 -0.94 1 96.31 234 GLU A N 1
ATOM 1758 C CA . GLU A 1 234 ? 4.891 -21.953 0.267 1 96.31 234 GLU A CA 1
ATOM 1759 C C . GLU A 1 234 ? 3.873 -20.828 0.376 1 96.31 234 GLU A C 1
ATOM 1761 O O . GLU A 1 234 ? 4.184 -19.672 0.077 1 96.31 234 GLU A O 1
ATOM 1766 N N . GLY A 1 235 ? 2.662 -21.188 0.75 1 95.44 235 GLY A N 1
ATOM 1767 C CA . GLY A 1 235 ? 1.654 -20.156 0.937 1 95.44 235 GLY A CA 1
ATOM 1768 C C . GLY A 1 235 ? 0.26 -20.719 1.154 1 95.44 235 GLY A C 1
ATOM 1769 O O . GLY A 1 235 ? 0.095 -21.922 1.372 1 95.44 235 GLY A O 1
ATOM 1770 N N . ALA A 1 236 ? -0.716 -19.781 1.167 1 94.38 236 ALA A N 1
ATOM 1771 C CA . ALA A 1 236 ? -2.09 -20.188 1.444 1 94.38 236 ALA A CA 1
ATOM 1772 C C . ALA A 1 236 ? -3.088 -19.234 0.794 1 94.38 236 ALA A C 1
ATOM 1774 O O . ALA A 1 236 ? -2.727 -18.125 0.394 1 94.38 236 ALA A O 1
ATOM 1775 N N . PHE A 1 237 ? -4.285 -19.797 0.667 1 96 237 PHE A N 1
ATOM 1776 C CA . PHE A 1 237 ? -5.434 -19 0.242 1 96 237 PHE A CA 1
ATOM 1777 C C . PHE A 1 237 ? -6.398 -18.781 1.403 1 96 237 PHE A C 1
ATOM 1779 O O . PHE A 1 237 ? -6.5 -19.625 2.303 1 96 237 PHE A O 1
ATOM 1786 N N . SER A 1 238 ? -6.988 -17.656 1.406 1 93.44 238 SER A N 1
ATOM 1787 C CA . SER A 1 238 ? -8.148 -17.406 2.256 1 93.44 238 SER A CA 1
ATOM 1788 C C . SER A 1 238 ? -9.32 -16.859 1.445 1 93.44 238 SER A C 1
ATOM 1790 O O . SER A 1 238 ? -9.117 -16.172 0.438 1 93.44 238 SER A O 1
ATOM 1792 N N . LEU A 1 239 ? -10.523 -17.25 1.865 1 94.44 239 LEU A N 1
ATOM 1793 C CA . LEU A 1 239 ? -11.711 -16.859 1.118 1 94.44 239 LEU A CA 1
ATOM 1794 C C . LEU A 1 239 ? -12.75 -16.234 2.043 1 94.44 239 LEU A C 1
ATOM 1796 O O . LEU A 1 239 ? -12.992 -16.734 3.145 1 94.44 239 LEU A O 1
ATOM 1800 N N . THR A 1 240 ? -13.344 -15.18 1.575 1 88.75 240 THR A N 1
ATOM 1801 C CA . THR A 1 240 ? -14.414 -14.508 2.305 1 88.75 240 THR A CA 1
ATOM 1802 C C . THR A 1 240 ? -15.539 -14.109 1.358 1 88.75 240 THR A C 1
ATOM 1804 O O . THR A 1 240 ? -15.289 -13.68 0.23 1 88.75 240 THR A O 1
ATOM 1807 N N . GLU A 1 241 ? -16.688 -14.352 1.811 1 88.75 241 GLU A N 1
ATOM 1808 C CA . GLU A 1 241 ? -17.844 -13.766 1.113 1 88.75 241 GLU A CA 1
ATOM 1809 C C . GLU A 1 241 ? -18.031 -12.297 1.492 1 88.75 241 GLU A C 1
ATOM 1811 O O . GLU A 1 241 ? -18.344 -11.984 2.643 1 88.75 241 GLU A O 1
ATOM 1816 N N . VAL A 1 242 ? -17.844 -11.438 0.535 1 78.06 242 VAL A N 1
ATOM 1817 C CA . VAL A 1 242 ? -17.875 -10.016 0.854 1 78.06 242 VAL A CA 1
ATOM 1818 C C . VAL A 1 242 ? -19.266 -9.453 0.606 1 78.06 242 VAL A C 1
ATOM 1820 O O . VAL A 1 242 ? -19.625 -8.398 1.13 1 78.06 242 VAL A O 1
ATOM 1823 N N . SER A 1 243 ? -20 -10.047 -0.25 1 76.81 243 SER A N 1
ATOM 1824 C CA . SER A 1 243 ? -21.406 -9.766 -0.513 1 76.81 243 SER A CA 1
ATOM 1825 C C . SER A 1 243 ? -22.125 -10.992 -1.079 1 76.81 243 SER A C 1
ATOM 1827 O O . SER A 1 243 ? -21.484 -11.969 -1.471 1 76.81 243 SER A O 1
ATOM 1829 N N . PRO A 1 244 ? -23.391 -10.977 -1.067 1 82.5 244 PRO A N 1
ATOM 1830 C CA . PRO A 1 244 ? -24.094 -12.109 -1.667 1 82.5 244 PRO A CA 1
ATOM 1831 C C . PRO A 1 244 ? -23.75 -12.312 -3.139 1 82.5 244 PRO A C 1
ATOM 1833 O O . PRO A 1 244 ? -24.031 -13.367 -3.707 1 82.5 244 PRO A O 1
ATOM 1836 N N . ALA A 1 245 ? -23.125 -11.391 -3.721 1 86.44 245 ALA A N 1
ATOM 1837 C CA . ALA A 1 245 ? -22.844 -11.461 -5.152 1 86.44 245 ALA A CA 1
ATOM 1838 C C . ALA A 1 245 ? -21.344 -11.633 -5.402 1 86.44 245 ALA A C 1
ATOM 1840 O O . ALA A 1 245 ? -20.906 -11.75 -6.551 1 86.44 245 ALA A O 1
ATOM 1841 N N . ALA A 1 246 ? -20.594 -11.672 -4.312 1 89.25 246 ALA A N 1
ATOM 1842 C CA . ALA A 1 246 ? -19.156 -11.633 -4.594 1 89.25 246 ALA A CA 1
ATOM 1843 C C . ALA A 1 246 ? -18.375 -12.391 -3.529 1 89.25 246 ALA A C 1
ATOM 1845 O O . ALA A 1 246 ? -18.672 -12.281 -2.338 1 89.25 246 ALA A O 1
ATOM 1846 N N . LEU A 1 247 ? -17.406 -13.219 -4.062 1 93.94 247 LEU A N 1
ATOM 1847 C CA . LEU A 1 247 ? -16.375 -13.836 -3.236 1 93.94 247 LEU A CA 1
ATOM 1848 C C . LEU A 1 247 ? -15.031 -13.125 -3.404 1 93.94 247 LEU A C 1
ATOM 1850 O O . LEU A 1 247 ? -14.742 -12.594 -4.48 1 93.94 247 LEU A O 1
ATOM 1854 N N . GLU A 1 248 ? -14.305 -13.078 -2.334 1 93.19 248 GLU A N 1
ATOM 1855 C CA . GLU A 1 248 ? -12.922 -12.602 -2.404 1 93.19 248 GLU A CA 1
ATOM 1856 C C . GLU A 1 248 ? -11.953 -13.664 -1.9 1 93.19 248 GLU A C 1
ATOM 1858 O O . GLU A 1 248 ? -12.219 -14.336 -0.903 1 93.19 248 GLU A O 1
ATOM 1863 N N . VAL A 1 249 ? -10.914 -13.805 -2.678 1 96.38 249 VAL A N 1
ATOM 1864 C CA . VAL A 1 249 ? -9.859 -14.75 -2.328 1 96.38 249 VAL A CA 1
ATOM 1865 C C . VAL A 1 249 ? -8.531 -14.016 -2.18 1 96.38 249 VAL A C 1
ATOM 1867 O O . VAL A 1 249 ? -8.164 -13.211 -3.035 1 96.38 249 VAL A O 1
ATOM 1870 N N . SER A 1 250 ? -7.828 -14.219 -1.104 1 92.81 250 SER A N 1
ATOM 1871 C CA . SER A 1 250 ? -6.477 -13.711 -0.913 1 92.81 250 SER A CA 1
ATOM 1872 C C . SER A 1 250 ? -5.438 -14.82 -1.056 1 92.81 250 SER A C 1
ATOM 1874 O O . SER A 1 250 ? -5.566 -15.875 -0.44 1 92.81 250 SER A O 1
ATOM 1876 N N . ALA A 1 251 ? -4.566 -14.562 -1.875 1 96.31 251 ALA A N 1
ATOM 1877 C CA . ALA A 1 251 ? -3.426 -15.461 -2.035 1 96.31 251 ALA A CA 1
ATOM 1878 C C . ALA A 1 251 ? -2.156 -14.844 -1.453 1 96.31 251 ALA A C 1
ATOM 1880 O O . ALA A 1 251 ? -1.772 -13.734 -1.818 1 96.31 251 ALA A O 1
ATOM 1881 N N . ASP A 1 252 ? -1.528 -15.516 -0.529 1 93.44 252 ASP A N 1
ATOM 1882 C CA . ASP A 1 252 ? -0.254 -15.117 0.062 1 93.44 252 ASP A CA 1
ATOM 1883 C C . ASP A 1 252 ? 0.791 -16.219 -0.091 1 93.44 252 ASP A C 1
ATOM 1885 O O . ASP A 1 252 ? 0.777 -17.203 0.653 1 93.44 252 ASP A O 1
ATOM 1889 N N . HIS A 1 253 ? 1.672 -16.016 -1.074 1 96.31 253 HIS A N 1
ATOM 1890 C CA . HIS A 1 253 ? 2.639 -17.062 -1.378 1 96.31 253 HIS A CA 1
ATOM 1891 C C . HIS A 1 253 ? 4.047 -16.5 -1.51 1 96.31 253 HIS A C 1
ATOM 1893 O O . HIS A 1 253 ? 4.223 -15.352 -1.936 1 96.31 253 HIS A O 1
ATOM 1899 N N . THR A 1 254 ? 4.98 -17.281 -1.098 1 96.31 254 THR A N 1
ATOM 1900 C CA . THR A 1 254 ? 6.398 -17.016 -1.321 1 96.31 254 THR A CA 1
ATOM 1901 C C . THR A 1 254 ? 6.977 -18 -2.338 1 96.31 254 THR A C 1
ATOM 1903 O O . THR A 1 254 ? 6.836 -19.219 -2.188 1 96.31 254 THR A O 1
ATOM 1906 N N . PHE A 1 255 ? 7.539 -17.453 -3.354 1 98.19 255 PHE A N 1
ATOM 1907 C CA . PHE A 1 255 ? 8.211 -18.219 -4.398 1 98.19 255 PHE A CA 1
ATOM 1908 C C . PHE A 1 255 ? 9.719 -18 -4.34 1 98.19 255 PHE A C 1
ATOM 1910 O O . PHE A 1 255 ? 10.188 -16.859 -4.223 1 98.19 255 PHE A O 1
ATOM 1917 N N . VAL A 1 256 ? 10.43 -19.094 -4.406 1 98 256 VAL A N 1
ATOM 1918 C CA . VAL A 1 256 ? 11.883 -18.984 -4.418 1 98 256 VAL A CA 1
ATOM 1919 C C . VAL A 1 256 ? 12.438 -19.609 -5.703 1 98 256 VAL A C 1
ATOM 1921 O O . VAL A 1 256 ? 12.281 -20.812 -5.941 1 98 256 VAL A O 1
ATOM 1924 N N . TYR A 1 257 ? 13.039 -18.766 -6.48 1 98.25 257 TYR A N 1
ATOM 1925 C CA . TYR A 1 257 ? 13.609 -19.156 -7.766 1 98.25 257 TYR A CA 1
ATOM 1926 C C . TYR A 1 257 ? 15.125 -19.281 -7.68 1 98.25 257 TYR A C 1
ATOM 1928 O O . TYR A 1 257 ? 15.773 -18.516 -6.98 1 98.25 257 TYR A O 1
ATOM 1936 N N . ALA A 1 258 ? 15.648 -20.25 -8.328 1 97.56 258 ALA A N 1
ATOM 1937 C CA . ALA A 1 258 ? 17.078 -20.234 -8.641 1 97.56 258 ALA A CA 1
ATOM 1938 C C . ALA A 1 258 ? 17.328 -19.594 -10 1 97.56 258 ALA A C 1
ATOM 1940 O O . ALA A 1 258 ? 16.75 -20.016 -11.008 1 97.56 258 ALA A O 1
ATOM 1941 N N . VAL A 1 259 ? 18.203 -18.562 -10.008 1 97.38 259 VAL A N 1
ATOM 1942 C CA . VAL A 1 259 ? 18.422 -17.812 -11.242 1 97.38 259 VAL A CA 1
ATOM 1943 C C . VAL A 1 259 ? 19.906 -17.734 -11.539 1 97.38 259 VAL A C 1
ATOM 1945 O O . VAL A 1 259 ? 20.734 -17.844 -10.633 1 97.38 259 VAL A O 1
ATOM 1948 N N . ARG A 1 260 ? 20.25 -17.609 -12.812 1 95.12 260 ARG A N 1
ATOM 1949 C CA . ARG A 1 260 ? 21.609 -17.5 -13.32 1 95.12 260 ARG A CA 1
ATOM 1950 C C . ARG A 1 260 ? 21.688 -16.453 -14.43 1 95.12 260 ARG A C 1
ATOM 1952 O O . ARG A 1 260 ? 20.672 -16.047 -14.992 1 95.12 260 ARG A O 1
ATOM 1959 N N . PRO A 1 261 ? 22.906 -15.938 -14.641 1 93.81 261 PRO A N 1
ATOM 1960 C CA . PRO A 1 261 ? 23.031 -15.078 -15.82 1 93.81 261 PRO A CA 1
ATOM 1961 C C . PRO A 1 261 ? 22.594 -15.781 -17.109 1 93.81 261 PRO A C 1
ATOM 1963 O O . PRO A 1 261 ? 22.844 -16.984 -17.266 1 93.81 261 PRO A O 1
ATOM 1966 N N . ALA A 1 262 ? 21.938 -14.977 -17.938 1 90.56 262 ALA A N 1
ATOM 1967 C CA . ALA A 1 262 ? 21.484 -15.547 -19.203 1 90.56 262 ALA A CA 1
ATOM 1968 C C . ALA A 1 262 ? 22.672 -16.062 -20.016 1 90.56 262 ALA A C 1
ATOM 1970 O O . ALA A 1 262 ? 23.766 -15.508 -19.969 1 90.56 262 ALA A O 1
ATOM 1971 N N . GLY A 1 263 ? 22.453 -17.016 -20.875 1 79.75 263 GLY A N 1
ATOM 1972 C CA . GLY A 1 263 ? 23.438 -17.562 -21.781 1 79.75 263 GLY A CA 1
ATOM 1973 C C . GLY A 1 263 ? 24.422 -18.516 -21.094 1 79.75 263 GLY A C 1
ATOM 1974 O O . GLY A 1 263 ? 25.312 -19.062 -21.75 1 79.75 263 GLY A O 1
ATOM 1975 N N . THR A 1 264 ? 24.391 -18.5 -19.844 1 66.75 264 THR A N 1
ATOM 1976 C CA . THR A 1 264 ? 25.312 -19.391 -19.156 1 66.75 264 THR A CA 1
ATOM 1977 C C . THR A 1 264 ? 24.656 -20.75 -18.891 1 66.75 264 THR A C 1
ATOM 1979 O O . THR A 1 264 ? 23.672 -20.812 -18.156 1 66.75 264 THR A O 1
ATOM 1982 N N . GLY A 1 265 ? 24.188 -21.484 -19.891 1 54.12 265 GLY A N 1
ATOM 1983 C CA . GLY A 1 265 ? 23.531 -22.781 -19.781 1 54.12 265 GLY A CA 1
ATOM 1984 C C . GLY A 1 265 ? 24.141 -23.672 -18.719 1 54.12 265 GLY A C 1
ATOM 1985 O O . GLY A 1 265 ? 25.188 -23.344 -18.156 1 54.12 265 GLY A O 1
ATOM 1986 N N . PRO A 1 266 ? 23.312 -24.703 -18.234 1 49.41 266 PRO A N 1
ATOM 1987 C CA . PRO A 1 266 ? 23.859 -25.672 -17.266 1 49.41 266 PRO A CA 1
ATOM 1988 C C . PRO A 1 266 ? 25.125 -26.375 -17.781 1 49.41 266 PRO A C 1
ATOM 1990 O O . PRO A 1 266 ? 25.297 -26.516 -19 1 49.41 266 PRO A O 1
ATOM 1993 N N . VAL A 1 267 ? 26.25 -26.328 -17.156 1 44.28 267 VAL A N 1
ATOM 1994 C CA . VAL A 1 267 ? 27.438 -27.109 -17.516 1 44.28 267 VAL A CA 1
ATOM 1995 C C . VAL A 1 267 ? 27.031 -28.562 -17.781 1 44.28 267 VAL A C 1
ATOM 1997 O O . VAL A 1 267 ? 26.422 -29.203 -16.922 1 44.28 267 VAL A O 1
ATOM 2000 N N . LYS A 1 268 ? 26.828 -29.109 -19.031 1 40.97 268 LYS A N 1
ATOM 2001 C CA . LYS A 1 268 ? 26.766 -30.531 -19.328 1 40.97 268 LYS A CA 1
ATOM 2002 C C . LYS A 1 268 ? 27.953 -31.266 -18.719 1 40.97 268 LYS A C 1
ATOM 2004 O O . LYS A 1 268 ? 29.094 -30.797 -18.781 1 40.97 268 LYS A O 1
ATOM 2009 N N . ALA A 1 269 ? 27.875 -32.438 -17.969 1 36.47 269 ALA A N 1
ATOM 2010 C CA . ALA A 1 269 ? 28.812 -33.25 -17.219 1 36.47 269 ALA A CA 1
ATOM 2011 C C . ALA A 1 269 ? 30.078 -33.531 -18.031 1 36.47 269 ALA A C 1
ATOM 2013 O O . ALA A 1 269 ? 31.094 -33.969 -17.484 1 36.47 269 ALA A O 1
ATOM 2014 N N . GLY A 1 270 ? 30.141 -33.938 -19.344 1 35.22 270 GLY A N 1
ATOM 2015 C CA . GLY A 1 270 ? 31.219 -34.688 -19.953 1 35.22 270 GLY A CA 1
ATOM 2016 C C . GLY A 1 270 ? 32.406 -33.844 -20.328 1 35.22 270 GLY A C 1
ATOM 2017 O O . GLY A 1 270 ? 33.469 -34.344 -20.688 1 35.22 270 GLY A O 1
ATOM 2018 N N . THR A 1 271 ? 32.375 -32.938 -21.406 1 39.53 271 THR A N 1
ATOM 2019 C CA . THR A 1 271 ? 33.594 -32.531 -22.078 1 39.53 271 THR A CA 1
ATOM 2020 C C . THR A 1 271 ? 34.5 -31.766 -21.125 1 39.53 271 THR A C 1
ATOM 2022 O O . THR A 1 271 ? 34.031 -31.031 -20.266 1 39.53 271 THR A O 1
ATOM 2025 N N . ALA A 1 272 ? 35.75 -32.281 -20.953 1 34.56 272 ALA A N 1
ATOM 2026 C CA . ALA A 1 272 ? 36.906 -31.938 -20.109 1 34.56 272 ALA A CA 1
ATOM 2027 C C . ALA A 1 272 ? 37.031 -30.422 -19.953 1 34.56 272 ALA A C 1
ATOM 2029 O O . ALA A 1 272 ? 37.375 -29.938 -18.875 1 34.56 272 ALA A O 1
ATOM 2030 N N . ALA A 1 273 ? 37.75 -29.875 -21.125 1 36.25 273 ALA A N 1
ATOM 2031 C CA . ALA A 1 273 ? 38.594 -28.672 -21.078 1 36.25 273 ALA A CA 1
ATOM 2032 C C . ALA A 1 273 ? 37.781 -27.469 -20.594 1 36.25 273 ALA A C 1
ATOM 2034 O O . ALA A 1 273 ? 38.156 -26.828 -19.594 1 36.25 273 ALA A O 1
ATOM 2035 N N . GLY A 1 274 ? 37.656 -26.344 -21.562 1 35.56 274 GLY A N 1
ATOM 2036 C CA . GLY A 1 274 ? 37.312 -24.953 -21.297 1 35.56 274 GLY A CA 1
ATOM 2037 C C . GLY A 1 274 ? 35.938 -24.781 -20.719 1 35.56 274 GLY A C 1
ATOM 2038 O O . GLY A 1 274 ? 35 -24.406 -21.422 1 35.56 274 GLY A O 1
ATOM 2039 N N . ALA A 1 275 ? 35.344 -25.719 -20.125 1 36.62 275 ALA A N 1
ATOM 2040 C CA . ALA A 1 275 ? 34.062 -26.078 -19.547 1 36.62 275 ALA A CA 1
ATOM 2041 C C . ALA A 1 275 ? 33.438 -24.906 -18.797 1 36.62 275 ALA A C 1
ATOM 2043 O O . ALA A 1 275 ? 33.969 -24.469 -17.766 1 36.62 275 ALA A O 1
ATOM 2044 N N . GLY A 1 276 ? 33.062 -23.859 -19.422 1 41.78 276 GLY A N 1
ATOM 2045 C CA . GLY A 1 276 ? 32.531 -22.594 -18.922 1 41.78 276 GLY A CA 1
ATOM 2046 C C . GLY A 1 276 ? 31.719 -22.766 -17.641 1 41.78 276 GLY A C 1
ATOM 2047 O O . GLY A 1 276 ? 30.797 -23.578 -17.594 1 41.78 276 GLY A O 1
ATOM 2048 N N . GLN A 1 277 ? 32.438 -22.844 -16.5 1 47.28 277 GLN A N 1
ATOM 2049 C CA . GLN A 1 277 ? 31.938 -22.906 -15.125 1 47.28 277 GLN A CA 1
ATOM 2050 C C . GLN A 1 277 ? 30.516 -22.375 -15.031 1 47.28 277 GLN A C 1
ATOM 2052 O O . GLN A 1 277 ? 30.234 -21.234 -15.422 1 47.28 277 GLN A O 1
ATOM 2057 N N . ALA A 1 278 ? 29.609 -23.266 -15.25 1 56.62 278 ALA A N 1
ATOM 2058 C CA . ALA A 1 278 ? 28.219 -22.875 -15.047 1 56.62 278 ALA A CA 1
ATOM 2059 C C . ALA A 1 278 ? 28.109 -21.781 -13.984 1 56.62 278 ALA A C 1
ATOM 2061 O O . ALA A 1 278 ? 28.688 -21.891 -12.906 1 56.62 278 ALA A O 1
ATOM 2062 N N . ALA A 1 279 ? 27.906 -20.562 -14.469 1 70.56 279 ALA A N 1
ATOM 2063 C CA . ALA A 1 279 ? 27.734 -19.469 -13.531 1 70.56 279 ALA A CA 1
ATOM 2064 C C . ALA A 1 279 ? 26.875 -19.875 -12.344 1 70.56 279 ALA A C 1
ATOM 2066 O O . ALA A 1 279 ? 25.922 -20.641 -12.5 1 70.56 279 ALA A O 1
ATOM 2067 N N . ASP A 1 280 ? 27.406 -19.75 -11.133 1 88.06 280 ASP A N 1
ATOM 2068 C CA . ASP A 1 280 ? 26.703 -20 -9.883 1 88.06 280 ASP A CA 1
ATOM 2069 C C . ASP A 1 280 ? 25.281 -19.438 -9.93 1 88.06 280 ASP A C 1
ATOM 2071 O O . ASP A 1 280 ? 25.062 -18.359 -10.484 1 88.06 280 ASP A O 1
ATOM 2075 N N . ALA A 1 281 ? 24.375 -20.297 -9.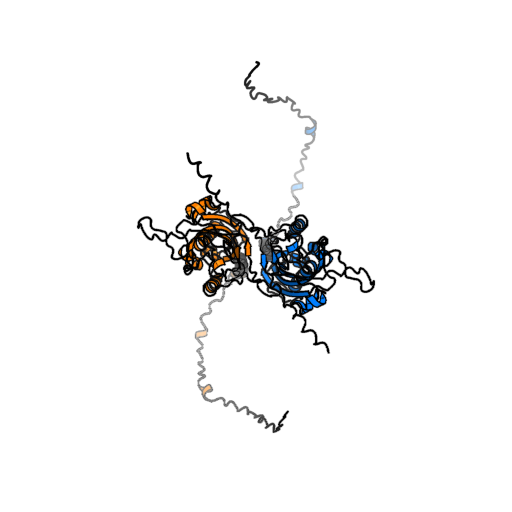609 1 94.75 281 ALA A N 1
ATOM 2076 C CA . ALA A 1 281 ? 23.016 -19.812 -9.398 1 94.75 281 ALA A CA 1
ATOM 2077 C C . ALA A 1 281 ? 22.922 -18.969 -8.125 1 94.75 281 ALA A C 1
ATOM 2079 O O . ALA A 1 281 ? 23.828 -19.016 -7.285 1 94.75 281 ALA A O 1
ATOM 2080 N N . SER A 1 282 ? 21.984 -18.188 -8.047 1 96.56 282 SER A N 1
ATOM 2081 C CA . SER A 1 282 ? 21.562 -17.5 -6.836 1 96.56 282 SER A CA 1
ATOM 2082 C C . SER A 1 282 ? 20.047 -17.609 -6.637 1 96.56 282 SER A C 1
ATOM 2084 O O . SER A 1 282 ? 19.312 -17.922 -7.574 1 96.56 282 SER A O 1
ATOM 2086 N N . LEU A 1 283 ? 19.641 -17.469 -5.375 1 97.06 283 LEU A N 1
ATOM 2087 C CA . LEU A 1 283 ? 18.219 -17.516 -5.105 1 97.06 283 LEU A CA 1
ATOM 2088 C C . LEU A 1 283 ? 17.578 -16.141 -5.242 1 97.06 283 LEU A C 1
ATOM 2090 O O . LEU A 1 283 ? 18.219 -15.125 -4.922 1 97.06 283 LEU A O 1
ATOM 2094 N N . PHE A 1 284 ? 16.453 -16.062 -5.77 1 97.81 284 PHE A N 1
ATOM 2095 C CA . PHE A 1 284 ? 15.586 -14.898 -5.848 1 97.81 284 PHE A CA 1
ATOM 2096 C C . PHE A 1 284 ? 14.219 -15.195 -5.254 1 97.81 284 PHE A C 1
ATOM 2098 O O . PHE A 1 284 ? 13.508 -16.078 -5.73 1 97.81 284 PHE A O 1
ATOM 2105 N N . THR A 1 285 ? 13.836 -14.477 -4.227 1 96.94 285 THR A N 1
ATOM 2106 C CA . THR A 1 285 ? 12.617 -14.742 -3.473 1 96.94 285 THR A CA 1
ATOM 2107 C C . THR A 1 285 ? 11.555 -13.695 -3.771 1 96.94 285 THR A C 1
ATOM 2109 O O . THR A 1 285 ? 11.836 -12.492 -3.768 1 96.94 285 THR A O 1
ATOM 2112 N N . VAL A 1 286 ? 10.398 -14.117 -4.09 1 96.94 286 VAL A N 1
ATOM 2113 C CA . VAL A 1 286 ? 9.258 -13.242 -4.344 1 96.94 286 VAL A CA 1
ATOM 2114 C C . VAL A 1 286 ? 8.109 -13.609 -3.406 1 96.94 286 VAL A C 1
ATOM 2116 O O . VAL A 1 286 ? 7.559 -14.711 -3.484 1 96.94 286 VAL A O 1
ATOM 2119 N N . ARG A 1 287 ? 7.793 -12.781 -2.531 1 94.44 287 ARG A N 1
ATOM 2120 C CA . ARG A 1 287 ? 6.527 -12.898 -1.811 1 94.44 287 ARG A CA 1
ATOM 2121 C C . ARG A 1 287 ? 5.438 -12.07 -2.482 1 94.44 287 ARG A C 1
ATOM 2123 O O . ARG A 1 287 ? 5.621 -10.867 -2.719 1 94.44 287 ARG A O 1
ATOM 2130 N N . ARG A 1 288 ? 4.402 -12.672 -2.723 1 95.12 288 ARG A N 1
ATOM 2131 C CA . ARG A 1 288 ? 3.322 -12.031 -3.463 1 95.12 288 ARG A CA 1
ATOM 2132 C C . ARG A 1 288 ? 1.983 -12.227 -2.758 1 95.12 288 ARG A C 1
ATOM 2134 O O . ARG A 1 288 ? 1.582 -13.352 -2.479 1 95.12 288 ARG A O 1
ATOM 2141 N N . ILE A 1 289 ? 1.367 -11.109 -2.438 1 92 289 ILE A N 1
ATOM 2142 C CA . ILE A 1 289 ? 0.021 -11.102 -1.875 1 92 289 ILE A CA 1
ATOM 2143 C C . ILE A 1 289 ? -0.964 -10.555 -2.902 1 92 289 ILE A C 1
ATOM 2145 O O . ILE A 1 289 ? -0.845 -9.398 -3.328 1 92 289 ILE A O 1
ATOM 2149 N N . VAL A 1 290 ? -1.907 -11.367 -3.312 1 95.31 290 VAL A N 1
ATOM 2150 C CA . VAL A 1 290 ? -2.854 -10.984 -4.355 1 95.31 290 VAL A CA 1
ATOM 2151 C C . VAL A 1 290 ? -4.281 -11.125 -3.836 1 95.31 290 VAL A C 1
ATOM 2153 O O . VAL A 1 290 ? -4.625 -12.13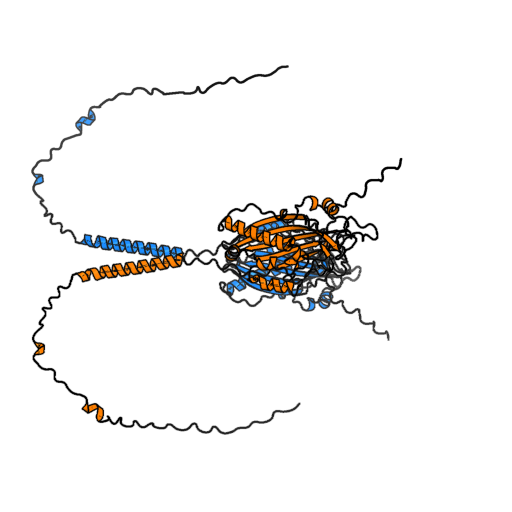3 -3.213 1 95.31 290 VAL A O 1
ATOM 2156 N N . ARG A 1 291 ? -5.062 -10.156 -4.062 1 93.44 291 ARG A N 1
ATOM 2157 C CA . ARG A 1 291 ? -6.488 -10.195 -3.752 1 93.44 291 ARG A CA 1
ATOM 2158 C C . ARG A 1 291 ? -7.32 -10.336 -5.02 1 93.44 291 ARG A C 1
ATOM 2160 O O . ARG A 1 291 ? -7.215 -9.516 -5.934 1 93.44 291 ARG A O 1
ATOM 2167 N N . PHE A 1 292 ? -8.156 -11.305 -4.949 1 96.88 292 PHE A N 1
ATOM 2168 C CA . PHE A 1 292 ? -9.031 -11.602 -6.078 1 96.88 292 PHE A CA 1
ATOM 2169 C C . PHE A 1 292 ? -10.484 -11.352 -5.711 1 96.88 292 PHE A C 1
ATOM 2171 O O . PHE A 1 292 ? -10.867 -11.461 -4.543 1 96.88 292 PHE A O 1
ATOM 2178 N N . ARG A 1 293 ? -11.234 -11.094 -6.77 1 94.5 293 ARG A N 1
ATOM 2179 C CA . ARG A 1 293 ? -12.688 -11.055 -6.629 1 94.5 293 ARG A CA 1
ATOM 2180 C C . ARG A 1 293 ? -13.359 -11.891 -7.711 1 94.5 293 ARG A C 1
ATOM 2182 O O . ARG A 1 293 ? -12.867 -11.969 -8.836 1 94.5 293 ARG A O 1
ATOM 2189 N N . PHE A 1 294 ? -14.461 -12.453 -7.285 1 95.69 294 PHE A N 1
ATOM 2190 C CA . PHE A 1 294 ? -15.273 -13.273 -8.18 1 95.69 294 PHE A CA 1
ATOM 2191 C C . PHE A 1 294 ? -16.75 -12.906 -8.047 1 95.69 294 PHE A C 1
ATOM 2193 O O . PHE A 1 294 ? -17.328 -13.023 -6.969 1 95.69 294 PHE A O 1
ATOM 2200 N N . ASP A 1 295 ? -17.297 -12.477 -9.109 1 92.38 295 ASP A N 1
ATOM 2201 C CA . ASP A 1 295 ? -18.766 -12.445 -9.148 1 92.38 295 ASP A CA 1
ATOM 2202 C C . ASP A 1 295 ? -19.312 -13.695 -9.812 1 92.38 295 ASP A C 1
ATOM 2204 O O . ASP A 1 295 ? -18.562 -14.602 -10.18 1 92.38 295 ASP A O 1
ATOM 2208 N N . ARG A 1 296 ? -20.594 -13.766 -9.883 1 91 296 ARG A N 1
ATOM 2209 C CA . ARG A 1 296 ? -21.219 -14.992 -10.383 1 91 296 ARG A CA 1
ATOM 2210 C C . ARG A 1 296 ? -20.828 -15.258 -11.836 1 91 296 ARG A C 1
ATOM 2212 O O . ARG A 1 296 ? -20.641 -16.406 -12.227 1 91 296 ARG A O 1
ATOM 2219 N N . ASP A 1 297 ? -20.703 -14.234 -12.633 1 92 297 ASP A N 1
ATOM 2220 C CA . ASP A 1 297 ? -20.281 -14.398 -14.016 1 92 297 ASP A CA 1
ATOM 2221 C C . ASP A 1 297 ? -18.844 -14.914 -14.102 1 92 297 ASP A C 1
ATOM 2223 O O . ASP A 1 297 ? -18.547 -15.789 -14.922 1 92 297 ASP A O 1
ATOM 2227 N N . ASP A 1 298 ? -17.984 -14.336 -13.281 1 95.06 298 ASP A N 1
ATOM 2228 C CA . ASP A 1 298 ? -16.609 -14.797 -13.242 1 95.06 298 ASP A CA 1
ATOM 2229 C C . ASP A 1 298 ? -16.531 -16.281 -12.914 1 95.06 298 ASP A C 1
ATOM 2231 O O . ASP A 1 298 ? -15.75 -17.031 -13.516 1 95.06 298 ASP A O 1
ATOM 2235 N N . LEU A 1 299 ? -17.312 -16.688 -11.93 1 96 299 LEU A N 1
ATOM 2236 C CA . LEU A 1 299 ? -17.297 -18.078 -11.508 1 96 299 LEU A CA 1
ATOM 2237 C C . LEU A 1 299 ? -17.766 -19 -12.633 1 96 299 LEU A C 1
ATOM 2239 O O . LEU A 1 299 ? -17.234 -20.094 -12.812 1 96 299 LEU A O 1
ATOM 2243 N N . GLN A 1 300 ? -18.766 -18.578 -13.328 1 93.69 300 GLN A N 1
ATOM 2244 C CA . GLN A 1 300 ? -19.297 -19.375 -14.438 1 93.69 300 GLN A CA 1
ATOM 2245 C C . GLN A 1 300 ? -18.297 -19.438 -15.594 1 93.69 300 GLN A C 1
ATOM 2247 O O . GLN A 1 300 ? -18.109 -20.484 -16.203 1 93.69 300 GLN A O 1
ATOM 2252 N N . ASP A 1 301 ? -17.609 -18.344 -15.82 1 95.38 301 ASP A N 1
ATOM 2253 C CA . ASP A 1 301 ? -16.734 -18.234 -16.984 1 95.38 301 ASP A CA 1
ATOM 2254 C C . ASP A 1 301 ? -15.297 -18.594 -16.625 1 95.38 301 ASP A C 1
ATOM 2256 O O . ASP A 1 301 ? -14.414 -18.578 -17.484 1 95.38 301 ASP A O 1
ATOM 2260 N N . HIS A 1 302 ? -15.023 -18.859 -15.422 1 96.31 302 HIS A N 1
ATOM 2261 C CA . HIS A 1 302 ? -13.688 -19.219 -14.953 1 96.31 302 HIS A CA 1
ATOM 2262 C C . HIS A 1 302 ? -12.711 -18.047 -15.148 1 96.31 302 HIS A C 1
ATOM 2264 O O . HIS A 1 302 ? -11.625 -18.234 -15.703 1 96.31 302 HIS A O 1
ATOM 2270 N N . HIS A 1 303 ? -13.219 -16.891 -14.766 1 97.38 303 HIS A N 1
ATOM 2271 C CA . HIS A 1 303 ? -12.398 -15.68 -14.797 1 97.38 303 HIS A CA 1
ATOM 2272 C C . HIS A 1 303 ? -12.109 -15.18 -13.383 1 97.38 303 HIS A C 1
ATOM 2274 O O . HIS A 1 303 ? -12.781 -15.578 -12.43 1 97.38 303 HIS A O 1
ATOM 2280 N N . VAL A 1 304 ? -11.055 -14.391 -13.312 1 97.31 304 VAL A N 1
ATOM 2281 C CA . VAL A 1 304 ? -10.688 -13.766 -12.039 1 97.31 304 VAL A CA 1
ATOM 2282 C C . VAL A 1 304 ? -10.578 -12.258 -12.219 1 97.31 304 VAL A C 1
ATOM 2284 O O . VAL A 1 304 ? -10.242 -11.773 -13.297 1 97.31 304 VAL A O 1
ATOM 2287 N N . GLN A 1 305 ? -10.953 -11.523 -11.273 1 96.88 305 GLN A N 1
ATOM 2288 C CA . GLN A 1 305 ? -10.625 -10.109 -11.133 1 96.88 305 GLN A CA 1
ATOM 2289 C C . GLN A 1 305 ? -9.5 -9.906 -10.117 1 96.88 305 GLN A C 1
ATOM 2291 O O . GLN A 1 305 ? -9.633 -10.266 -8.953 1 96.88 305 GLN A O 1
ATOM 2296 N N . VAL A 1 306 ? -8.398 -9.312 -10.594 1 97.44 306 VAL A N 1
ATOM 2297 C CA . VAL A 1 306 ? -7.266 -9.047 -9.703 1 97.44 306 VAL A CA 1
ATOM 2298 C C . VAL A 1 306 ? -7.352 -7.621 -9.164 1 97.44 306 VAL A C 1
ATOM 2300 O O . VAL A 1 306 ? -7.16 -6.656 -9.906 1 97.44 306 VAL A O 1
ATOM 2303 N N . LEU A 1 307 ? -7.582 -7.516 -7.891 1 92 307 LEU A N 1
ATOM 2304 C CA . LEU A 1 307 ? -7.852 -6.203 -7.312 1 92 307 LEU A CA 1
ATOM 2305 C C . LEU A 1 307 ? -6.559 -5.539 -6.852 1 92 307 LEU A C 1
ATOM 2307 O O . LEU A 1 307 ? -6.379 -4.332 -7.035 1 92 307 LEU A O 1
ATOM 2311 N N . GLN A 1 308 ? -5.723 -6.316 -6.227 1 90.12 308 GLN A N 1
ATOM 2312 C CA . GLN A 1 308 ? -4.5 -5.809 -5.613 1 90.12 308 GLN A CA 1
ATOM 2313 C C . GLN A 1 308 ? -3.379 -6.844 -5.684 1 90.12 308 GLN A C 1
ATOM 2315 O O . GLN A 1 308 ? -3.621 -8.039 -5.523 1 90.12 308 GLN A O 1
ATOM 2320 N N . SER A 1 309 ? -2.236 -6.355 -5.926 1 94.25 309 SER A N 1
ATOM 2321 C CA . SER A 1 309 ? -1.042 -7.195 -5.922 1 94.25 309 SER A CA 1
ATOM 2322 C C . SER A 1 309 ? 0.129 -6.488 -5.246 1 94.25 309 SER A C 1
ATOM 2324 O O . SER A 1 309 ? 0.551 -5.418 -5.688 1 94.25 309 SER A O 1
ATOM 2326 N N . THR A 1 310 ? 0.61 -7.012 -4.152 1 88.81 310 THR A N 1
ATOM 2327 C CA . THR A 1 310 ? 1.818 -6.543 -3.484 1 88.81 310 THR A CA 1
ATOM 2328 C C . THR A 1 310 ? 2.955 -7.547 -3.654 1 88.81 310 THR A C 1
ATOM 2330 O O . THR A 1 310 ? 2.812 -8.719 -3.299 1 88.81 310 THR A O 1
ATOM 2333 N N . VAL A 1 311 ? 4.008 -7.051 -4.168 1 93 311 VAL A N 1
ATOM 2334 C CA . VAL A 1 311 ? 5.141 -7.918 -4.48 1 93 311 VAL A CA 1
ATOM 2335 C C . VAL A 1 311 ? 6.379 -7.449 -3.717 1 93 311 VAL A C 1
ATOM 2337 O O . VAL A 1 311 ? 6.785 -6.293 -3.834 1 93 311 VAL A O 1
ATOM 2340 N N . GLU A 1 312 ? 6.91 -8.258 -2.92 1 91.5 312 GLU A N 1
ATOM 2341 C CA . GLU A 1 312 ? 8.234 -8.094 -2.326 1 91.5 312 GLU A CA 1
ATOM 2342 C C . GLU A 1 312 ? 9.25 -9.031 -2.979 1 91.5 312 GLU A C 1
ATOM 2344 O O . GLU A 1 312 ? 9.086 -10.25 -2.951 1 91.5 312 GLU A O 1
ATOM 2349 N N . ALA A 1 313 ? 10.25 -8.445 -3.518 1 94.88 313 ALA A N 1
ATOM 2350 C CA . ALA A 1 313 ? 11.141 -9.281 -4.32 1 94.88 313 ALA A CA 1
ATOM 2351 C C . ALA A 1 313 ? 12.602 -8.922 -4.07 1 94.88 313 ALA A C 1
ATOM 2353 O O . ALA A 1 313 ? 12.961 -7.742 -4.035 1 94.88 313 ALA A O 1
ATOM 2354 N N . GLY A 1 314 ? 13.477 -9.977 -3.916 1 95.44 314 GLY A N 1
ATOM 2355 C CA . GLY A 1 314 ? 14.906 -9.766 -3.77 1 95.44 314 GLY A CA 1
ATOM 2356 C C . GLY A 1 314 ? 15.711 -11.055 -3.803 1 95.44 314 GLY A C 1
ATOM 2357 O O . GLY A 1 314 ? 15.141 -12.148 -3.764 1 95.44 314 GLY A O 1
ATOM 2358 N N . PRO A 1 315 ? 16.938 -10.938 -3.916 1 96.25 315 PRO A N 1
ATOM 2359 C CA . PRO A 1 315 ? 17.719 -9.695 -3.844 1 96.25 315 PRO A CA 1
ATOM 2360 C C . PRO A 1 315 ? 17.594 -8.852 -5.105 1 96.25 315 PRO A C 1
ATOM 2362 O O . PRO A 1 315 ? 17.781 -9.352 -6.215 1 96.25 315 PRO A O 1
ATOM 2365 N N . GLU A 1 316 ? 17.328 -7.59 -4.91 1 95.38 316 GLU A N 1
ATOM 2366 C CA . GLU A 1 316 ? 17.156 -6.613 -5.984 1 95.38 316 GLU A CA 1
ATOM 2367 C C . GLU A 1 316 ? 17.562 -5.215 -5.523 1 95.38 316 GLU A C 1
ATOM 2369 O O . GLU A 1 316 ? 17.312 -4.836 -4.379 1 95.38 316 GLU A O 1
ATOM 2374 N N . SER A 1 317 ? 18.203 -4.535 -6.465 1 93.12 317 SER A N 1
ATOM 2375 C CA . SER A 1 317 ? 18.609 -3.182 -6.117 1 93.12 317 SER A CA 1
ATOM 2376 C C . SER A 1 317 ? 17.406 -2.254 -5.969 1 93.12 317 SER A C 1
ATOM 2378 O O . SER A 1 317 ? 16.422 -2.398 -6.68 1 93.12 317 SER A O 1
ATOM 2380 N N . CYS A 1 318 ? 17.406 -1.277 -5.074 1 85.88 318 CYS A N 1
ATOM 2381 C CA . CYS A 1 318 ? 16.312 -0.355 -4.805 1 85.88 318 CYS A CA 1
ATOM 2382 C C . CYS A 1 318 ? 16.016 0.517 -6.02 1 85.88 318 CYS A C 1
ATOM 2384 O O . CYS A 1 318 ? 14.898 0.98 -6.203 1 85.88 318 CYS A O 1
ATOM 2386 N N . GLY A 1 319 ? 16.906 0.745 -6.891 1 82.56 319 GLY A N 1
ATOM 2387 C CA . GLY A 1 319 ? 16.688 1.605 -8.039 1 82.56 319 GLY A CA 1
ATOM 2388 C C . GLY A 1 319 ? 16.453 0.835 -9.328 1 82.56 319 GLY A C 1
ATOM 2389 O O . GLY A 1 319 ? 16.5 1.409 -10.422 1 82.56 319 GLY A O 1
ATOM 2390 N N . ALA A 1 320 ? 16.172 -0.393 -9.102 1 87.44 320 ALA A N 1
ATOM 2391 C CA . ALA A 1 320 ? 15.938 -1.203 -10.297 1 87.44 320 ALA A CA 1
ATOM 2392 C C . ALA A 1 320 ? 14.609 -0.854 -10.953 1 87.44 320 ALA A C 1
ATOM 2394 O O . ALA A 1 320 ? 13.609 -0.623 -10.266 1 87.44 320 ALA A O 1
ATOM 2395 N N . ASP A 1 321 ? 14.602 -0.716 -12.281 1 88.31 321 ASP A N 1
ATOM 2396 C CA . ASP A 1 321 ? 13.352 -0.608 -13.031 1 88.31 321 ASP A CA 1
ATOM 2397 C C . ASP A 1 321 ? 12.672 -1.968 -13.156 1 88.31 321 ASP A C 1
ATOM 2399 O O . ASP A 1 321 ? 12.906 -2.695 -14.125 1 88.31 321 ASP A O 1
ATOM 2403 N N . ASP A 1 322 ? 11.852 -2.221 -12.219 1 93 322 ASP A N 1
ATOM 2404 C CA . ASP A 1 322 ? 11.328 -3.58 -12.125 1 93 322 ASP A CA 1
ATOM 2405 C C . ASP A 1 322 ? 9.859 -3.633 -12.562 1 93 322 ASP A C 1
ATOM 2407 O O . ASP A 1 322 ? 9.148 -4.582 -12.234 1 93 322 ASP A O 1
ATOM 2411 N N . ALA A 1 323 ? 9.383 -2.627 -13.273 1 93.38 323 ALA A N 1
ATOM 2412 C CA . ALA A 1 323 ? 7.996 -2.633 -13.719 1 93.38 323 ALA A CA 1
ATOM 2413 C C . ALA A 1 323 ? 7.781 -3.668 -14.82 1 93.38 323 ALA A C 1
ATOM 2415 O O . ALA A 1 323 ? 6.738 -4.328 -14.867 1 93.38 323 ALA A O 1
ATOM 2416 N N . ALA A 1 324 ? 8.758 -3.793 -15.695 1 96.12 324 ALA A N 1
ATOM 2417 C CA . ALA A 1 324 ? 8.633 -4.715 -16.828 1 96.12 324 ALA A CA 1
ATOM 2418 C C . ALA A 1 324 ? 9.125 -6.109 -16.453 1 96.12 324 ALA A C 1
ATOM 2420 O O . ALA A 1 324 ? 8.523 -7.113 -16.828 1 96.12 324 ALA A O 1
ATOM 2421 N N . TYR A 1 325 ? 10.32 -6.109 -15.789 1 97.31 325 TYR A N 1
ATOM 2422 C CA . TYR A 1 325 ? 10.977 -7.336 -15.352 1 97.31 325 TYR A CA 1
ATOM 2423 C C . TYR A 1 325 ? 11.578 -7.164 -13.961 1 97.31 325 TYR A C 1
ATOM 2425 O O . TYR A 1 325 ? 12.141 -6.113 -13.648 1 97.31 325 TYR A O 1
ATOM 2433 N N . LEU A 1 326 ? 11.367 -8.219 -13.164 1 97.5 326 LEU A N 1
ATOM 2434 C CA . LEU A 1 326 ? 12.172 -8.227 -11.945 1 97.5 326 LEU A CA 1
ATOM 2435 C C . LEU A 1 326 ? 13.656 -8.344 -12.266 1 97.5 326 LEU A C 1
ATOM 2437 O O . LEU A 1 326 ? 14.031 -9 -13.242 1 97.5 326 LEU A O 1
ATOM 2441 N N . ARG A 1 327 ? 14.492 -7.738 -11.5 1 96.19 327 ARG A N 1
ATOM 2442 C CA . ARG A 1 327 ? 15.922 -7.621 -11.781 1 96.19 327 ARG A CA 1
ATOM 2443 C C . ARG A 1 327 ? 16.75 -8.172 -10.641 1 96.19 327 ARG A C 1
ATOM 2445 O O . ARG A 1 327 ? 17.328 -7.414 -9.852 1 96.19 327 ARG A O 1
ATOM 2452 N N . PRO A 1 328 ? 16.984 -9.414 -10.648 1 97.38 328 PRO A N 1
ATOM 2453 C CA . PRO A 1 328 ? 17.766 -10.016 -9.562 1 97.38 328 PRO A CA 1
ATOM 2454 C C . PRO A 1 328 ? 19.219 -9.547 -9.562 1 97.38 328 PRO A C 1
ATOM 2456 O O . PRO A 1 328 ? 19.828 -9.398 -10.625 1 97.38 328 PRO A O 1
ATOM 2459 N N . VAL A 1 329 ? 19.719 -9.211 -8.352 1 96.5 329 VAL A N 1
ATOM 2460 C CA . VAL A 1 329 ? 21.156 -9.195 -8.156 1 96.5 329 VAL A CA 1
ATOM 2461 C C . VAL A 1 329 ? 21.688 -10.625 -8.086 1 96.5 329 VAL A C 1
ATOM 2463 O O . VAL A 1 329 ? 21.328 -11.383 -7.184 1 96.5 329 VAL A O 1
ATOM 2466 N N . LEU A 1 330 ? 22.516 -10.977 -9.016 1 96.06 330 LEU A N 1
ATOM 2467 C CA . LEU A 1 330 ? 22.938 -12.367 -9.18 1 96.06 330 LEU A CA 1
ATOM 2468 C C . LEU A 1 330 ? 24.109 -12.695 -8.266 1 96.06 330 LEU A C 1
ATOM 2470 O O . LEU A 1 330 ? 24.625 -11.82 -7.562 1 96.06 330 LEU A O 1
ATOM 2474 N N . ALA A 1 331 ? 24.484 -13.984 -8.336 1 94.56 331 ALA A N 1
ATOM 2475 C CA . ALA A 1 331 ? 25.531 -14.516 -7.484 1 94.56 331 ALA A CA 1
ATOM 2476 C C . ALA A 1 331 ? 26.797 -13.648 -7.57 1 94.56 331 ALA A C 1
ATOM 2478 O O . ALA A 1 331 ? 27.25 -13.312 -8.664 1 94.56 331 ALA A O 1
ATOM 2479 N N . GLY A 1 332 ? 27.297 -13.32 -6.34 1 94 332 GLY A N 1
ATOM 2480 C CA . GLY A 1 332 ? 28.516 -12.539 -6.273 1 94 332 GLY A CA 1
ATOM 2481 C C . GLY A 1 332 ? 28.281 -11.047 -6.41 1 94 332 GLY A C 1
ATOM 2482 O O . GLY A 1 332 ? 29.188 -10.25 -6.191 1 94 332 GLY A O 1
ATOM 2483 N N . GLY A 1 333 ? 27.047 -10.656 -6.75 1 94.25 333 GLY A N 1
ATOM 2484 C CA . GLY A 1 333 ? 26.719 -9.25 -6.922 1 94.25 333 GLY A CA 1
ATOM 2485 C C . GLY A 1 333 ? 26.312 -8.57 -5.629 1 94.25 333 GLY A C 1
ATOM 2486 O O . GLY A 1 333 ? 26.062 -9.227 -4.621 1 94.25 333 GLY A O 1
ATOM 2487 N N . THR A 1 334 ? 26.344 -7.254 -5.664 1 93.5 334 THR A N 1
ATOM 2488 C CA . THR A 1 334 ? 25.844 -6.387 -4.602 1 93.5 334 THR A CA 1
ATOM 2489 C C . THR A 1 334 ? 24.812 -5.395 -5.148 1 93.5 334 THR A C 1
ATOM 2491 O O . THR A 1 334 ? 24.766 -5.148 -6.355 1 93.5 334 THR A O 1
ATOM 2494 N N . ALA A 1 335 ? 23.969 -4.973 -4.258 1 91.56 335 ALA A N 1
ATOM 2495 C CA . ALA A 1 335 ? 22.938 -4.023 -4.691 1 91.56 335 ALA A CA 1
ATOM 2496 C C . ALA A 1 335 ? 23.547 -2.646 -4.945 1 91.56 335 ALA A C 1
ATOM 2498 O O . ALA A 1 335 ? 24.438 -2.209 -4.223 1 91.56 335 ALA A O 1
ATOM 2499 N N . ASP A 1 336 ? 23.094 -2.008 -6.02 1 87 336 ASP A N 1
ATOM 2500 C CA . ASP A 1 336 ? 23.359 -0.594 -6.266 1 87 336 ASP A CA 1
ATOM 2501 C C . ASP A 1 336 ? 22.141 0.259 -5.934 1 87 336 ASP A C 1
ATOM 2503 O O . ASP A 1 336 ? 21.234 0.415 -6.766 1 87 336 ASP A O 1
ATOM 2507 N N . ASN A 1 337 ? 22.172 0.887 -4.754 1 78.69 337 ASN A N 1
ATOM 2508 C CA . ASN A 1 337 ? 21 1.619 -4.297 1 78.69 337 ASN A CA 1
ATOM 2509 C C . ASN A 1 337 ? 21.125 3.115 -4.57 1 78.69 337 ASN A C 1
ATOM 2511 O O . ASN A 1 337 ? 20.297 3.906 -4.121 1 78.69 337 ASN A O 1
ATOM 2515 N N . SER A 1 338 ? 22.172 3.459 -5.293 1 78.25 338 SER A N 1
ATOM 2516 C CA . SER A 1 338 ? 22.406 4.871 -5.566 1 78.25 338 SER A CA 1
ATOM 2517 C C . SER A 1 338 ? 21.344 5.445 -6.504 1 78.25 338 SER A C 1
ATOM 2519 O O . SER A 1 338 ? 21.156 6.66 -6.559 1 78.25 338 SER A O 1
ATOM 2521 N N . ARG A 1 339 ? 20.656 4.539 -7.145 1 77.62 339 ARG A N 1
ATOM 2522 C CA . ARG A 1 339 ? 19.688 5.02 -8.133 1 77.62 339 ARG A CA 1
ATOM 2523 C C . ARG A 1 339 ? 18.266 4.902 -7.605 1 77.62 339 ARG A C 1
ATOM 2525 O O . ARG A 1 339 ? 17.312 4.926 -8.383 1 77.62 339 ARG A O 1
ATOM 2532 N N . GLN A 1 340 ? 18.156 4.727 -6.375 1 81.19 340 GLN A N 1
ATOM 2533 C CA . GLN A 1 340 ? 16.797 4.684 -5.84 1 81.19 340 GLN A CA 1
ATOM 2534 C C . GLN A 1 340 ? 16.031 5.969 -6.156 1 81.19 340 GLN A C 1
ATOM 2536 O O . GLN A 1 340 ? 16.562 7.07 -5.957 1 81.19 340 GLN A O 1
ATOM 2541 N N . PRO A 1 341 ? 14.914 5.77 -6.715 1 77.56 341 PRO A N 1
ATOM 2542 C CA . PRO A 1 341 ? 14.148 6.969 -7.062 1 77.56 341 PRO A CA 1
ATOM 2543 C C . PRO A 1 341 ? 13.805 7.82 -5.844 1 77.56 341 PRO A C 1
ATOM 2545 O O . PRO A 1 341 ? 13.539 7.285 -4.762 1 77.56 341 PRO A O 1
ATOM 2548 N N . LEU A 1 342 ? 13.789 9.062 -6.141 1 80.06 342 LEU A N 1
ATOM 2549 C CA . LEU A 1 342 ? 13.477 10.031 -5.098 1 80.06 342 LEU A CA 1
ATOM 2550 C C . LEU A 1 342 ? 11.961 10.188 -4.941 1 80.06 342 LEU A C 1
ATOM 2552 O O . LEU A 1 342 ? 11.219 10.047 -5.914 1 80.06 342 LEU A O 1
ATOM 2556 N N . THR A 1 343 ? 11.562 10.383 -3.709 1 82.56 343 THR A N 1
ATOM 2557 C CA . THR A 1 343 ? 10.164 10.672 -3.428 1 82.56 343 THR A CA 1
ATOM 2558 C C . THR A 1 343 ? 9.969 12.148 -3.105 1 82.56 343 THR A C 1
ATOM 2560 O O . THR A 1 343 ? 10.664 12.703 -2.244 1 82.56 343 THR A O 1
ATOM 2563 N N . ASP A 1 344 ? 9.07 12.773 -3.908 1 82.25 344 ASP A N 1
ATOM 2564 C CA . ASP A 1 344 ? 8.672 14.156 -3.652 1 82.25 344 ASP A CA 1
ATOM 2565 C C . ASP A 1 344 ? 7.309 14.219 -2.957 1 82.25 344 ASP A C 1
ATOM 2567 O O . ASP A 1 344 ? 6.273 14.016 -3.592 1 82.25 344 ASP A O 1
ATOM 2571 N N . PRO A 1 345 ? 7.32 14.469 -1.666 1 83.94 345 PRO A N 1
ATOM 2572 C CA . PRO A 1 345 ? 6.043 14.484 -0.95 1 83.94 345 PRO A CA 1
ATOM 2573 C C . PRO A 1 345 ? 5.133 15.633 -1.394 1 83.94 345 PRO A C 1
ATOM 2575 O O . PRO A 1 345 ? 3.953 15.656 -1.03 1 83.94 345 PRO A O 1
ATOM 2578 N N . TYR A 1 346 ? 5.656 16.594 -2.205 1 85.94 346 TYR A N 1
ATOM 2579 C CA . TYR A 1 346 ? 4.84 17.688 -2.703 1 85.94 346 TYR A CA 1
ATOM 2580 C C . TYR A 1 346 ? 4.109 17.297 -3.979 1 85.94 346 TYR A C 1
ATOM 2582 O O . TYR A 1 346 ? 3.207 18.016 -4.43 1 85.94 346 TYR A O 1
ATOM 2590 N N . ALA A 1 347 ? 4.598 16.203 -4.527 1 77.94 347 ALA A N 1
ATOM 2591 C CA . ALA A 1 347 ? 3.998 15.773 -5.785 1 77.94 347 ALA A CA 1
ATOM 2592 C C . ALA A 1 347 ? 2.574 15.273 -5.566 1 77.94 347 ALA A C 1
ATOM 2594 O O . ALA A 1 347 ? 2.268 14.68 -4.527 1 77.94 347 ALA A O 1
ATOM 2595 N N . THR A 1 348 ? 1.757 15.703 -6.492 1 68.12 348 THR A N 1
ATOM 2596 C CA . THR A 1 348 ? 0.361 15.289 -6.422 1 68.12 348 THR A CA 1
ATOM 2597 C C . THR A 1 348 ? 0.121 14.055 -7.293 1 68.12 348 THR A C 1
ATOM 2599 O O . THR A 1 348 ? 0.908 13.766 -8.195 1 68.12 348 THR A O 1
ATOM 2602 N N . GLY A 1 349 ? -0.768 13.273 -6.973 1 60.81 349 GLY A N 1
ATOM 2603 C CA . GLY A 1 349 ? -1.134 12.109 -7.766 1 60.81 349 GLY A CA 1
ATOM 2604 C C . GLY A 1 349 ? -0.791 10.797 -7.094 1 60.81 349 GLY A C 1
ATOM 2605 O O . GLY A 1 349 ? -0.658 10.734 -5.871 1 60.81 349 GLY A O 1
ATOM 2606 N N . ARG A 1 350 ? -0.719 9.82 -7.91 1 59.72 350 ARG A N 1
ATOM 2607 C CA . ARG A 1 350 ? -0.485 8.5 -7.352 1 59.72 350 ARG A CA 1
ATOM 2608 C C . ARG A 1 350 ? 0.93 8.383 -6.793 1 59.72 350 ARG A C 1
ATOM 2610 O O . ARG A 1 350 ? 1.896 8.781 -7.449 1 59.72 350 ARG A O 1
ATOM 2617 N N . PRO A 1 351 ? 0.933 8.188 -5.477 1 56.28 351 PRO A N 1
ATOM 2618 C CA . PRO A 1 351 ? 2.27 8.086 -4.887 1 56.28 351 PRO A CA 1
ATOM 2619 C C . PRO A 1 351 ? 3.184 7.137 -5.664 1 56.28 351 PRO A C 1
ATOM 2621 O O . PRO A 1 351 ? 2.768 6.035 -6.031 1 56.28 351 PRO A O 1
ATOM 2624 N N . SER A 1 352 ? 4.094 7.684 -6.504 1 57.72 352 SER A N 1
ATOM 2625 C CA . SER A 1 352 ? 5.152 6.84 -7.055 1 57.72 352 SER A CA 1
ATOM 2626 C C . SER A 1 352 ? 6.309 6.691 -6.07 1 57.72 352 SER A C 1
ATOM 2628 O O . SER A 1 352 ? 7.258 7.477 -6.102 1 57.72 352 SER A O 1
ATOM 2630 N N . VAL A 1 353 ? 6.008 6.074 -4.914 1 58.59 353 VAL A N 1
ATOM 2631 C CA . VAL A 1 353 ? 7.098 5.949 -3.949 1 58.59 353 VAL A CA 1
ATOM 2632 C C . VAL A 1 353 ? 8.07 4.867 -4.41 1 58.59 353 VAL A C 1
ATOM 2634 O O . VAL A 1 353 ? 7.66 3.752 -4.742 1 58.59 353 VAL A O 1
ATOM 2637 N N . GLY A 1 354 ? 9.203 5.375 -4.777 1 72.44 354 GLY A N 1
ATOM 2638 C CA . GLY A 1 354 ? 10.266 4.398 -4.895 1 72.44 354 GLY A CA 1
ATOM 2639 C C . GLY A 1 354 ? 10.508 3.615 -3.617 1 72.44 354 GLY A C 1
ATOM 2640 O O . GLY A 1 354 ? 11.422 3.922 -2.855 1 72.44 354 GLY A O 1
ATOM 2641 N N . LEU A 1 355 ? 9.609 2.666 -3.404 1 77.75 355 LEU A N 1
ATOM 2642 C CA . LEU A 1 355 ? 9.711 1.837 -2.209 1 77.75 355 LEU A CA 1
ATOM 2643 C C . LEU A 1 355 ? 10.891 0.869 -2.318 1 77.75 355 LEU A C 1
ATOM 2645 O O . LEU A 1 355 ? 11.172 0.348 -3.4 1 77.75 355 LEU A O 1
ATOM 2649 N N . CYS A 1 356 ? 11.578 0.817 -1.188 1 84.38 356 CYS A N 1
ATOM 2650 C CA . CYS A 1 356 ? 12.664 -0.146 -1.103 1 84.38 356 CYS A CA 1
ATOM 2651 C C . CYS A 1 356 ? 12.758 -0.748 0.295 1 84.38 356 CYS A C 1
ATOM 2653 O O . CYS A 1 356 ? 12.555 -0.05 1.29 1 84.38 356 CYS A O 1
ATOM 2655 N N . GLY A 1 357 ? 13.016 -2.008 0.388 1 84.38 357 GLY A N 1
ATOM 2656 C CA . GLY A 1 357 ? 13.297 -2.689 1.642 1 84.38 357 GLY A CA 1
ATOM 2657 C C . GLY A 1 357 ? 14.68 -3.309 1.684 1 84.38 357 GLY A C 1
ATOM 2658 O O . GLY A 1 357 ? 15.391 -3.324 0.677 1 84.38 357 GLY A O 1
ATOM 2659 N N . VAL A 1 358 ? 15.07 -3.656 2.861 1 85.25 358 VAL A N 1
ATOM 2660 C CA . VAL A 1 358 ? 16.328 -4.383 3.037 1 85.25 358 VAL A CA 1
ATOM 2661 C C . VAL A 1 358 ? 16.031 -5.867 3.232 1 85.25 358 VAL A C 1
ATOM 2663 O O . VAL A 1 358 ? 15.234 -6.246 4.09 1 85.25 358 VAL A O 1
ATOM 2666 N N . LEU A 1 359 ? 16.656 -6.637 2.449 1 89.62 359 LEU A N 1
ATOM 2667 C CA . LEU A 1 359 ? 16.469 -8.078 2.506 1 89.62 359 LEU A CA 1
ATOM 2668 C C . LEU A 1 359 ? 17.188 -8.672 3.715 1 89.62 359 LEU A C 1
ATOM 2670 O O . LEU A 1 359 ? 18.375 -8.398 3.939 1 89.62 359 LEU A O 1
ATOM 2674 N N . ALA A 1 360 ? 16.469 -9.398 4.484 1 84.69 360 ALA A N 1
ATOM 2675 C CA . ALA A 1 360 ? 17.094 -10.109 5.598 1 84.69 360 ALA A CA 1
ATOM 2676 C C . ALA A 1 360 ? 18.062 -11.172 5.09 1 84.69 360 ALA A C 1
ATOM 2678 O O . ALA A 1 360 ? 17.781 -11.867 4.109 1 84.69 360 ALA A O 1
ATOM 2679 N N . PRO A 1 361 ? 19.25 -11.25 5.777 1 77.69 361 PRO A N 1
ATOM 2680 C CA . PRO A 1 361 ? 20.203 -12.273 5.34 1 77.69 361 PRO A CA 1
ATOM 2681 C C . PRO A 1 361 ? 19.719 -13.688 5.609 1 77.69 361 PRO A C 1
ATOM 2683 O O . PRO A 1 361 ? 19 -13.922 6.586 1 77.69 361 PRO A O 1
ATOM 2686 N N . GLY A 1 362 ? 19.641 -14.562 4.645 1 63.38 362 GLY A N 1
ATOM 2687 C CA . GLY A 1 362 ? 19.312 -15.969 4.859 1 63.38 362 GLY A CA 1
ATOM 2688 C C . GLY A 1 362 ? 20.281 -16.656 5.805 1 63.38 362 GLY A C 1
ATOM 2689 O O . GLY A 1 362 ? 21.297 -16.078 6.207 1 63.38 362 GLY A O 1
ATOM 2690 N N . PRO A 1 363 ? 19.938 -17.75 6.516 1 51.66 363 PRO A N 1
ATOM 2691 C CA . PRO A 1 363 ? 20.875 -18.469 7.383 1 51.66 363 PRO A CA 1
ATOM 2692 C C . PRO A 1 363 ? 22.219 -18.75 6.707 1 51.66 363 PRO A C 1
ATOM 2694 O O . PRO A 1 363 ? 22.25 -19.094 5.523 1 51.66 363 PRO A O 1
ATOM 2697 N N . LEU A 1 364 ? 23.156 -17.922 6.945 1 45.03 364 LEU A N 1
ATOM 2698 C CA . LEU A 1 364 ? 24.484 -18.219 6.418 1 45.03 364 LEU A CA 1
ATOM 2699 C C . LEU A 1 364 ? 24.828 -19.688 6.602 1 45.03 364 LEU A C 1
ATOM 2701 O O . LEU A 1 364 ? 24.484 -20.297 7.621 1 45.03 364 LEU A O 1
ATOM 2705 N N . ALA A 1 365 ? 25.125 -20.438 5.512 1 40.22 365 ALA A N 1
ATOM 2706 C CA . ALA A 1 365 ? 25.75 -21.75 5.676 1 40.22 365 ALA A CA 1
ATOM 2707 C C . ALA A 1 365 ? 26.875 -21.688 6.719 1 40.22 365 ALA A C 1
ATOM 2709 O O . ALA A 1 365 ? 27.594 -20.688 6.805 1 40.22 365 ALA A O 1
ATOM 2710 N N . PRO A 1 366 ? 26.859 -22.531 7.828 1 36.47 366 PRO A N 1
ATOM 2711 C CA . PRO A 1 366 ? 28.062 -22.594 8.656 1 36.47 366 PRO A CA 1
ATOM 2712 C C . PRO A 1 366 ? 29.359 -22.562 7.832 1 36.47 366 PRO A C 1
ATOM 2714 O O . PRO A 1 366 ? 29.391 -23.109 6.723 1 36.47 366 PRO A O 1
ATOM 2717 N N . ALA A 1 367 ? 30.203 -21.531 7.938 1 33.88 367 ALA A N 1
ATOM 2718 C CA . ALA A 1 367 ? 31.547 -21.672 7.383 1 33.88 367 ALA A CA 1
ATOM 2719 C C . ALA A 1 367 ? 32.031 -23.109 7.453 1 33.88 367 ALA A C 1
ATOM 2721 O O . ALA A 1 367 ? 31.625 -23.859 8.336 1 33.88 367 ALA A O 1
ATOM 2722 N N . GLY A 1 368 ? 32.562 -23.703 6.355 1 31.98 368 GLY A N 1
ATOM 2723 C CA . GLY A 1 368 ? 33.25 -24.984 6.363 1 31.98 368 GLY A CA 1
ATOM 2724 C C . GLY A 1 368 ? 33.969 -25.266 7.68 1 31.98 368 GLY A C 1
ATOM 2725 O O . GLY A 1 368 ? 34.438 -24.344 8.352 1 31.98 368 GLY A O 1
ATOM 2726 N N . GLY A 1 369 ? 33.531 -26.312 8.375 1 33.59 369 GLY A N 1
ATOM 2727 C CA . GLY A 1 369 ? 34.25 -26.922 9.484 1 33.59 369 GLY A CA 1
ATOM 2728 C C . GLY A 1 369 ? 35.75 -26.953 9.281 1 33.59 369 GLY A C 1
ATOM 2729 O O . GLY A 1 369 ? 36.219 -26.766 8.156 1 33.59 369 GLY A O 1
ATOM 2730 N N . PRO A 1 370 ? 36.562 -26.609 10.289 1 37.47 370 PRO A N 1
ATOM 2731 C CA . PRO A 1 370 ? 38.031 -26.719 10.25 1 37.47 370 PRO A CA 1
ATOM 2732 C C . PRO A 1 370 ? 38.5 -27.938 9.469 1 37.47 370 PRO A C 1
ATOM 2734 O O . PRO A 1 370 ? 37.781 -28.938 9.375 1 37.47 370 PRO A O 1
ATOM 2737 N N . SER A 1 371 ? 39.25 -27.703 8.391 1 36.75 371 SER A N 1
ATOM 2738 C CA . SER A 1 371 ? 40 -28.75 7.691 1 36.75 371 SER A CA 1
ATOM 2739 C C . SER A 1 371 ? 40.531 -29.781 8.664 1 36.75 371 SER A C 1
ATOM 2741 O O . SER A 1 371 ? 41.062 -29.438 9.734 1 36.75 371 SER A O 1
ATOM 2743 N N . PRO A 1 372 ? 40.031 -31.016 8.625 1 35.84 372 PRO A N 1
ATOM 2744 C CA . PRO A 1 372 ? 40.625 -32 9.531 1 35.84 372 PRO A CA 1
ATOM 2745 C C . PRO A 1 372 ? 42.156 -31.906 9.594 1 35.84 372 PRO A C 1
ATOM 2747 O O . PRO A 1 372 ? 42.781 -31.469 8.617 1 35.84 372 PRO A O 1
ATOM 2750 N N . PRO A 1 373 ? 42.75 -31.625 10.805 1 37.47 373 PRO A N 1
ATOM 2751 C CA . PRO A 1 373 ? 44.188 -31.609 10.914 1 37.47 373 PRO A CA 1
ATOM 2752 C C . PRO A 1 373 ? 44.875 -32.75 10.125 1 37.47 373 PRO A C 1
ATOM 2754 O O . PRO A 1 373 ? 44.25 -33.781 9.922 1 37.47 373 PRO A O 1
ATOM 2757 N N . GLY A 1 374 ? 45.5 -32.438 8.984 1 30.28 374 GLY A N 1
ATOM 2758 C CA . GLY A 1 374 ? 46.375 -33.406 8.305 1 30.28 374 GLY A CA 1
ATOM 2759 C C . GLY A 1 374 ? 47.031 -34.344 9.258 1 30.28 374 GLY A C 1
ATOM 2760 O O . GLY A 1 374 ? 47.625 -33.938 10.266 1 30.28 374 GLY A O 1
ATOM 2761 N N . ARG A 1 375 ? 46.625 -35.719 9.258 1 25.62 375 ARG A N 1
ATOM 2762 C CA . ARG A 1 375 ? 47.625 -36.625 9.758 1 25.62 375 ARG A CA 1
ATOM 2763 C C . ARG A 1 375 ? 48.906 -36.562 8.93 1 25.62 375 ARG A C 1
ATOM 2765 O O . ARG A 1 375 ? 48.844 -36.438 7.703 1 25.62 375 ARG A O 1
ATOM 2772 N N . MET B 1 1 ? 10.055 -49.969 32.625 1 18.75 1 MET B N 1
ATOM 2773 C CA . MET B 1 1 ? 9.469 -51.312 32.75 1 18.75 1 MET B CA 1
ATOM 2774 C C . MET B 1 1 ? 8.109 -51.25 33.438 1 18.75 1 MET B C 1
ATOM 2776 O O . MET B 1 1 ? 7.129 -51.781 32.938 1 18.75 1 MET B O 1
ATOM 2780 N N . GLU B 1 2 ? 7.781 -51.25 34.812 1 16 2 GLU B N 1
ATOM 2781 C CA . GLU B 1 2 ? 6.801 -52.312 35 1 16 2 GLU B CA 1
ATOM 2782 C C . GLU B 1 2 ? 5.414 -51.875 34.531 1 16 2 GLU B C 1
ATOM 2784 O O . GLU B 1 2 ? 5.156 -50.688 34.375 1 16 2 GLU B O 1
ATOM 2789 N N . GLY B 1 3 ? 4.195 -52.344 35.25 1 18.25 3 GLY B N 1
ATOM 2790 C CA . GLY B 1 3 ? 3.33 -53.5 35.312 1 18.25 3 GLY B CA 1
ATOM 2791 C C . GLY B 1 3 ? 1.855 -53.156 35.219 1 18.25 3 GLY B C 1
ATOM 2792 O O . GLY B 1 3 ? 1.461 -52.031 35.469 1 18.25 3 GLY B O 1
ATOM 2793 N N . PRO B 1 4 ? 0.849 -54.062 34.938 1 20.86 4 PRO B N 1
ATOM 2794 C CA . PRO B 1 4 ? -0.452 -54.656 34.594 1 20.86 4 PRO B CA 1
ATOM 2795 C C . PRO B 1 4 ? -1.487 -54.469 35.688 1 20.86 4 PRO B C 1
ATOM 2797 O O . PRO B 1 4 ? -2.688 -54.625 35.469 1 20.86 4 PRO B O 1
ATOM 2800 N N . GLY B 1 5 ? -1.368 -54.125 37.031 1 19.23 5 GLY B N 1
ATOM 2801 C CA . GLY B 1 5 ? -2.053 -55.25 37.625 1 19.23 5 GLY B CA 1
ATOM 2802 C C . GLY B 1 5 ? -3.494 -55.375 37.188 1 19.23 5 GLY B C 1
ATOM 2803 O O . GLY B 1 5 ? -4.047 -54.469 36.562 1 19.23 5 GLY B O 1
ATOM 2804 N N . ASP B 1 6 ? -4.418 -56.062 37.938 1 20.69 6 ASP B N 1
ATOM 2805 C CA . ASP B 1 6 ? -5.289 -57.219 38.062 1 20.69 6 ASP B CA 1
ATOM 2806 C C . ASP B 1 6 ? -6.754 -56.844 37.875 1 20.69 6 ASP B C 1
ATOM 2808 O O . ASP B 1 6 ? -7.133 -55.688 38.125 1 20.69 6 ASP B O 1
ATOM 2812 N N . PRO B 1 7 ? -7.703 -57.781 37.906 1 24.23 7 PRO B N 1
ATOM 2813 C CA . PRO B 1 7 ? -8.859 -58.25 37.125 1 24.23 7 PRO B CA 1
ATOM 2814 C C . PRO B 1 7 ? -10.188 -57.75 37.688 1 24.23 7 PRO B C 1
ATOM 2816 O O . PRO B 1 7 ? -11.102 -57.406 36.938 1 24.23 7 PRO B O 1
ATOM 2819 N N . PRO B 1 8 ? -10.57 -57.438 39.156 1 22.83 8 PRO B N 1
ATOM 2820 C CA . PRO B 1 8 ? -11.438 -58.531 39.562 1 22.83 8 PRO B CA 1
ATOM 2821 C C . PRO B 1 8 ? -12.844 -58.438 38.969 1 22.83 8 PRO B C 1
ATOM 2823 O O . PRO B 1 8 ? -13.25 -57.344 38.531 1 22.83 8 PRO B O 1
ATOM 2826 N N . GLU B 1 9 ? -13.906 -59.375 39.156 1 19.53 9 GLU B N 1
ATOM 2827 C CA . GLU B 1 9 ? -14.938 -60.312 38.719 1 19.53 9 GLU B CA 1
ATOM 2828 C C . GLU B 1 9 ? -16.328 -59.75 39 1 19.53 9 GLU B C 1
ATOM 2830 O O . GLU B 1 9 ? -17.188 -59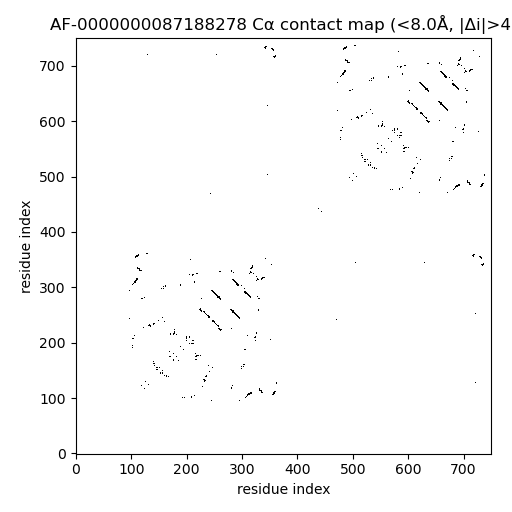.75 38.125 1 19.53 9 GLU B O 1
ATOM 2835 N N . GLY B 1 10 ? -16.859 -59.594 40.344 1 20.03 10 GLY B N 1
ATOM 2836 C CA . GLY B 1 10 ? -17.984 -60.469 40.625 1 20.03 10 GLY B CA 1
ATOM 2837 C C . GLY B 1 10 ? -19.297 -59.938 40.062 1 20.03 10 GLY B C 1
ATOM 2838 O O . GLY B 1 10 ? -19.359 -58.844 39.562 1 20.03 10 GLY B O 1
ATOM 2839 N N . THR B 1 11 ? -20.484 -60.219 40.781 1 22.05 11 THR B N 1
ATOM 2840 C CA . THR B 1 11 ? -21.75 -60.938 40.719 1 22.05 11 THR B CA 1
ATOM 2841 C C . THR B 1 11 ? -22.906 -59.969 40.531 1 22.05 11 THR B C 1
ATOM 2843 O O . THR B 1 11 ? -22.984 -58.938 41.219 1 22.05 11 THR B O 1
ATOM 2846 N N . PRO B 1 12 ? -23.906 -60.094 39.594 1 24.69 12 PRO B N 1
ATOM 2847 C CA . PRO B 1 12 ? -25 -59.469 38.844 1 24.69 12 PRO B CA 1
ATOM 2848 C C . PRO B 1 12 ? -26.219 -59.156 39.719 1 24.69 12 PRO B C 1
ATOM 2850 O O . PRO B 1 12 ? -27.25 -58.75 39.188 1 24.69 12 PRO B O 1
ATOM 2853 N N . GLU B 1 13 ? -26.125 -58.781 41.031 1 21.91 13 GLU B N 1
ATOM 2854 C CA . GLU B 1 13 ? -27.297 -59.219 41.781 1 21.91 13 GLU B CA 1
ATOM 2855 C C . GLU B 1 13 ? -28.578 -58.656 41.188 1 21.91 13 GLU B C 1
ATOM 2857 O O . GLU B 1 13 ? -28.578 -57.562 40.625 1 21.91 13 GLU B O 1
ATOM 2862 N N . GLY B 1 14 ? -29.781 -59.344 41.219 1 21.25 14 GLY B N 1
ATOM 2863 C CA . GLY B 1 14 ? -31.047 -59.719 40.625 1 21.25 14 GLY B CA 1
ATOM 2864 C C . GLY B 1 14 ? -32.125 -58.688 40.875 1 21.25 14 GLY B C 1
ATOM 2865 O O . GLY B 1 14 ? -32.25 -58.156 42 1 21.25 14 GLY B O 1
ATOM 2866 N N . ALA B 1 15 ? -32.406 -57.75 39.938 1 23.17 15 ALA B N 1
ATOM 2867 C CA . ALA B 1 15 ? -33.406 -56.688 39.781 1 23.17 15 ALA B CA 1
ATOM 2868 C C . ALA B 1 15 ? -34.781 -57.188 40.156 1 23.17 15 ALA B C 1
ATOM 2870 O O . ALA B 1 15 ? -35.281 -58.156 39.562 1 23.17 15 ALA B O 1
ATOM 2871 N N . PRO B 1 16 ? -35.188 -56.906 41.438 1 24.64 16 PRO B N 1
ATOM 2872 C CA . PRO B 1 16 ? -36.375 -57.531 42.031 1 24.64 16 PRO B CA 1
ATOM 2873 C C . PRO B 1 16 ? -37.594 -57.469 41.125 1 24.64 16 PRO B C 1
ATOM 2875 O O . PRO B 1 16 ? -37.656 -56.656 40.219 1 24.64 16 PRO B O 1
ATOM 2878 N N . GLY B 1 17 ? -38.719 -58.406 41.281 1 21.31 17 GLY B N 1
ATOM 2879 C CA . GLY B 1 17 ? -39.906 -59.094 40.812 1 21.31 17 GLY B CA 1
ATOM 2880 C C . GLY B 1 17 ? -41.094 -58.156 40.625 1 21.31 17 GLY B C 1
ATOM 2881 O O . GLY B 1 17 ? -41.062 -57.031 41.062 1 21.31 17 GLY B O 1
ATOM 2882 N N . GLY B 1 18 ? -42.156 -58.562 39.812 1 24.19 18 GLY B N 1
ATOM 2883 C CA . GLY B 1 18 ? -43.344 -58.344 39 1 24.19 18 GLY B CA 1
ATOM 2884 C C . GLY B 1 18 ? -44.562 -57.875 39.812 1 24.19 18 GLY B C 1
ATOM 2885 O O . GLY B 1 18 ? -45.688 -57.938 39.344 1 24.19 18 GLY B O 1
ATOM 2886 N N . GLY B 1 19 ? -44.406 -57.125 40.938 1 21.64 19 GLY B N 1
ATOM 2887 C CA . GLY B 1 19 ? -45.562 -57.25 41.812 1 21.64 19 GLY B CA 1
ATOM 2888 C C . GLY B 1 19 ? -46.875 -56.844 41.188 1 21.64 19 GLY B C 1
ATOM 2889 O O . GLY B 1 19 ? -46.906 -56.031 40.25 1 21.64 19 GLY B O 1
ATOM 2890 N N . ASP B 1 20 ? -47.906 -57.75 41.125 1 23.73 20 ASP B N 1
ATOM 2891 C CA . ASP B 1 20 ? -49.312 -57.938 40.719 1 23.73 20 ASP B CA 1
ATOM 2892 C C . ASP B 1 20 ? -50.188 -56.906 41.406 1 23.73 20 ASP B C 1
ATOM 2894 O O . ASP B 1 20 ? -50.406 -56.969 42.625 1 23.73 20 ASP B O 1
ATOM 2898 N N . GLU B 1 21 ? -50 -55.594 41.125 1 25.66 21 GLU B N 1
ATOM 2899 C CA . GLU B 1 21 ? -50.875 -54.625 41.781 1 25.66 21 GLU B CA 1
ATOM 2900 C C . GLU B 1 21 ? -52.344 -54.938 41.531 1 25.66 21 GLU B C 1
ATOM 2902 O O . GLU B 1 21 ? -52.781 -55 40.375 1 25.66 21 GLU B O 1
ATOM 2907 N N . GLU B 1 22 ? -52.969 -55.812 42.406 1 24.06 22 GLU B N 1
ATOM 2908 C CA . GLU B 1 22 ? -54.344 -56.25 42.531 1 24.06 22 GLU B CA 1
ATOM 2909 C C . GLU B 1 22 ? -55.312 -55.062 42.469 1 24.06 22 GLU B C 1
ATOM 2911 O O . GLU B 1 22 ? -55 -54 43.031 1 24.06 22 GLU B O 1
ATOM 2916 N N . TYR B 1 23 ? -56.312 -55.094 41.562 1 27.05 23 TYR B N 1
ATOM 2917 C CA . TYR B 1 23 ? -57.438 -54.312 41.031 1 27.05 23 TYR B CA 1
ATOM 2918 C C . TYR B 1 23 ? -58.406 -53.906 42.156 1 27.05 23 TYR B C 1
ATOM 2920 O O . TYR B 1 23 ? -59.25 -54.719 42.562 1 27.05 23 TYR B O 1
ATOM 2928 N N . ARG B 1 24 ? -57.906 -53.406 43.312 1 24.97 24 ARG B N 1
ATOM 2929 C CA . ARG B 1 24 ? -58.875 -53.406 44.375 1 24.97 24 ARG B CA 1
ATOM 2930 C C . ARG B 1 24 ? -60.156 -52.656 43.969 1 24.97 24 ARG B C 1
ATOM 2932 O O . ARG B 1 24 ? -60.094 -51.688 43.219 1 24.97 24 ARG B O 1
ATOM 2939 N N . SER B 1 25 ? -61.375 -53.219 44.25 1 28.5 25 SER B N 1
ATOM 2940 C CA . SER B 1 25 ? -62.781 -53.062 44 1 28.5 25 SER B CA 1
ATOM 2941 C C . SER B 1 25 ? -63.281 -51.719 44.531 1 28.5 25 SER B C 1
ATOM 2943 O O . SER B 1 25 ? -62.969 -51.344 45.656 1 28.5 25 SER B O 1
ATOM 2945 N N . VAL B 1 26 ? -63.344 -50.688 43.625 1 31.84 26 VAL B N 1
ATOM 2946 C CA . VAL B 1 26 ? -63.719 -49.281 43.781 1 31.84 26 VAL B CA 1
ATOM 2947 C C . VAL B 1 26 ? -65.062 -49.188 44.531 1 31.84 26 VAL B C 1
ATOM 2949 O O . VAL B 1 26 ? -66.062 -49.656 44.031 1 31.84 26 VAL B O 1
ATOM 2952 N N . VAL B 1 27 ? -65.062 -49.531 45.844 1 29.3 27 VAL B N 1
ATOM 2953 C CA . VAL B 1 27 ? -66.25 -49.5 46.719 1 29.3 27 VAL B CA 1
ATOM 2954 C C . VAL B 1 27 ? -66.875 -48.125 46.656 1 29.3 27 VAL B C 1
ATOM 2956 O O . VAL B 1 27 ? -66.188 -47.125 46.969 1 29.3 27 VAL B O 1
ATOM 2959 N N . PHE B 1 28 ? -67.938 -47.938 45.844 1 31.95 28 PHE B N 1
ATOM 2960 C CA . PHE B 1 28 ? -68.812 -46.812 45.469 1 31.95 28 PHE B CA 1
ATOM 2961 C C . PHE B 1 28 ? -69.438 -46.188 46.719 1 31.95 28 PHE B C 1
ATOM 2963 O O . PHE B 1 28 ? -70.062 -46.844 47.531 1 31.95 28 PHE B O 1
ATOM 2970 N N . ASP B 1 29 ? -68.625 -45.375 47.406 1 31.5 29 ASP B N 1
ATOM 2971 C CA . ASP B 1 29 ? -69 -44.875 48.719 1 31.5 29 ASP B CA 1
ATOM 2972 C C . ASP B 1 29 ? -70.375 -44.219 48.719 1 31.5 29 ASP B C 1
ATOM 2974 O O . ASP B 1 29 ? -70.875 -43.812 47.656 1 31.5 29 ASP B O 1
ATOM 2978 N N . GLU B 1 30 ? -71.25 -44.469 49.719 1 35.25 30 GLU B N 1
ATOM 2979 C CA . GLU B 1 30 ? -72.688 -44.281 50.062 1 35.25 30 GLU B CA 1
ATOM 2980 C C . GLU B 1 30 ? -73.062 -42.812 49.844 1 35.25 30 GLU B C 1
ATOM 2982 O O . GLU B 1 30 ? -74.25 -42.531 49.531 1 35.25 30 GLU B O 1
ATOM 2987 N N . SER B 1 31 ? -72.188 -41.812 50.125 1 36.31 31 SER B N 1
ATOM 2988 C CA . SER B 1 31 ? -72.688 -40.469 50.312 1 36.31 31 SER B CA 1
ATOM 2989 C C . SER B 1 31 ? -73.125 -39.844 49 1 36.31 31 SER B C 1
ATOM 2991 O O . SER B 1 31 ? -73.625 -38.719 49 1 36.31 31 SER B O 1
ATOM 2993 N N . PHE B 1 32 ? -72.688 -40.406 47.781 1 35.25 32 PHE B N 1
ATOM 2994 C CA . PHE B 1 32 ? -73 -39.906 46.469 1 35.25 32 PHE B CA 1
ATOM 2995 C C . PHE B 1 32 ? -74.5 -39.938 46.25 1 35.25 32 PHE B C 1
ATOM 2997 O O . PHE B 1 32 ? -75.062 -39 45.625 1 35.25 32 PHE B O 1
ATOM 3004 N N . VAL B 1 33 ? -75.062 -41.125 46.688 1 34.12 33 VAL B N 1
ATOM 3005 C CA . VAL B 1 33 ? -76.438 -41.375 46.344 1 34.12 33 VAL B CA 1
ATOM 3006 C C . VAL B 1 33 ? -77.375 -40.25 46.875 1 34.12 33 VAL B C 1
ATOM 3008 O O . VAL B 1 33 ? -78.375 -39.938 46.312 1 34.12 33 VAL B O 1
ATOM 3011 N N . ARG B 1 34 ? -77.125 -39.844 48.156 1 32.94 34 ARG B N 1
ATOM 3012 C CA . ARG B 1 34 ? -78.25 -39.219 48.875 1 32.94 34 ARG B CA 1
ATOM 3013 C C . ARG B 1 34 ? -78.562 -37.875 48.25 1 32.94 34 ARG B C 1
ATOM 3015 O O . ARG B 1 34 ? -79.688 -37.344 48.5 1 32.94 34 ARG B O 1
ATOM 3022 N N . ALA B 1 35 ? -77.562 -37.031 47.719 1 34.06 35 ALA B N 1
ATOM 3023 C CA . ALA B 1 35 ? -77.938 -35.625 47.469 1 34.06 35 ALA B CA 1
ATOM 3024 C C . ALA B 1 35 ? -78.688 -35.469 46.188 1 34.06 35 ALA B C 1
ATOM 3026 O O . ALA B 1 35 ? -78.938 -34.344 45.719 1 34.06 35 ALA B O 1
ATOM 3027 N N . ALA B 1 36 ? -78.938 -36.562 45.375 1 33.5 36 ALA B N 1
ATOM 3028 C CA . ALA B 1 36 ? -79.625 -36.375 44.094 1 33.5 36 ALA B CA 1
ATOM 3029 C C . ALA B 1 36 ? -81.062 -35.906 44.281 1 33.5 36 ALA B C 1
ATOM 3031 O O . ALA B 1 36 ? -81.938 -36.719 44.594 1 33.5 36 ALA B O 1
ATOM 3032 N N . ARG B 1 37 ? -81.312 -34.688 44.875 1 27.48 37 ARG B N 1
ATOM 3033 C CA . ARG B 1 37 ? -82.625 -34.219 45.125 1 27.48 37 ARG B CA 1
ATOM 3034 C C . ARG B 1 37 ? -83.375 -34 43.812 1 27.48 37 ARG B C 1
ATOM 3036 O O . ARG B 1 37 ? -82.938 -33.25 42.938 1 27.48 37 ARG B O 1
ATOM 3043 N N . LEU B 1 38 ? -84.125 -34.906 43.281 1 31.97 38 LEU B N 1
ATOM 3044 C CA . LEU B 1 38 ? -84.938 -34.969 42.062 1 31.97 38 LEU B CA 1
ATOM 3045 C C . LEU B 1 38 ? -86 -33.875 42.125 1 31.97 38 LEU B C 1
ATOM 3047 O O . LEU B 1 38 ? -86.938 -33.938 42.969 1 31.97 38 LEU B O 1
ATOM 3051 N N . GLN B 1 39 ? -85.688 -32.562 42.031 1 28.81 39 GLN B N 1
ATOM 3052 C CA . GLN B 1 39 ? -86.75 -31.578 42.062 1 28.81 39 GLN B CA 1
ATOM 3053 C C . GLN B 1 39 ? -87.625 -31.703 40.812 1 28.81 39 GLN B C 1
ATOM 3055 O O . GLN B 1 39 ? -87.188 -31.625 39.688 1 28.81 39 GLN B O 1
ATOM 3060 N N . GLU B 1 40 ? -88.75 -32.375 40.875 1 32.84 40 GLU B N 1
ATOM 3061 C CA . GLU B 1 40 ? -89.875 -32.594 39.938 1 32.84 40 GLU B CA 1
ATOM 3062 C C . GLU B 1 40 ? -90.562 -31.266 39.562 1 32.84 40 GLU B C 1
ATOM 3064 O O . GLU B 1 40 ? -91.125 -30.625 40.438 1 32.84 40 GLU B O 1
ATOM 3069 N N . SER B 1 41 ? -90 -30.359 38.625 1 31.94 41 SER B N 1
ATOM 3070 C CA . SER B 1 41 ? -90.688 -29.094 38.281 1 31.94 41 SER B CA 1
ATOM 3071 C C . SER B 1 41 ? -92.062 -29.328 37.719 1 31.94 41 SER B C 1
ATOM 3073 O O . SER B 1 41 ? -92.312 -30.359 37.094 1 31.94 41 SER B O 1
ATOM 3075 N N . SER B 1 42 ? -93.125 -28.625 38.156 1 30.05 42 SER B N 1
ATOM 3076 C CA . SER B 1 42 ? -94.562 -28.594 38.031 1 30.05 42 SER B CA 1
ATOM 3077 C C . SER B 1 42 ? -95 -28.297 36.594 1 30.05 42 SER B C 1
ATOM 3079 O O . SER B 1 42 ? -94.25 -27.766 35.812 1 30.05 42 SER B O 1
ATOM 3081 N N . ALA B 1 43 ? -96.188 -28.812 36.156 1 32.31 43 ALA B N 1
ATOM 3082 C CA . ALA B 1 43 ? -96.875 -28.969 34.875 1 32.31 43 ALA B CA 1
ATOM 3083 C C . ALA B 1 43 ? -97.125 -27.609 34.219 1 32.31 43 ALA B C 1
ATOM 3085 O O . ALA B 1 43 ? -97.125 -27.516 32.969 1 32.31 43 ALA B O 1
ATOM 3086 N N . ARG B 1 44 ? -97.688 -26.594 34.938 1 33.47 44 ARG B N 1
ATOM 3087 C CA . ARG B 1 44 ? -98.375 -25.438 34.406 1 33.47 44 ARG B CA 1
ATOM 3088 C C . ARG B 1 44 ? -97.5 -24.594 33.5 1 33.47 44 ARG B C 1
ATOM 3090 O O . ARG B 1 44 ? -98 -23.75 32.75 1 33.47 44 ARG B O 1
ATOM 3097 N N . GLU B 1 45 ? -96.188 -24.438 33.875 1 33.75 45 GLU B N 1
ATOM 3098 C CA . GLU B 1 45 ? -95.375 -23.422 33.188 1 33.75 45 GLU B CA 1
ATOM 3099 C C . GLU B 1 45 ? -95.25 -23.75 31.719 1 33.75 45 GLU B C 1
ATOM 3101 O O . GLU B 1 45 ? -94.5 -23.031 30.984 1 33.75 45 GLU B O 1
ATOM 3106 N N . ARG B 1 46 ? -95.688 -24.938 31.25 1 28.8 46 ARG B N 1
ATOM 3107 C CA . ARG B 1 46 ? -95.438 -25.375 29.875 1 28.8 46 ARG B CA 1
ATOM 3108 C C . ARG B 1 46 ? -96.25 -24.562 28.875 1 28.8 46 ARG B C 1
ATOM 3110 O O . ARG B 1 46 ? -96.062 -24.688 27.656 1 28.8 46 ARG B O 1
ATOM 3117 N N . LEU B 1 47 ? -97.5 -24.125 29.297 1 33.19 47 LEU B N 1
ATOM 3118 C CA . LEU B 1 47 ? -98.438 -23.922 28.234 1 33.19 47 LEU B CA 1
ATOM 3119 C C . LEU B 1 47 ? -98.062 -22.734 27.375 1 33.19 47 LEU B C 1
ATOM 3121 O O . LEU B 1 47 ? -98.562 -22.578 26.25 1 33.19 47 LEU B O 1
ATOM 3125 N N . GLY B 1 48 ? -97.688 -21.516 28 1 28.52 48 GLY B N 1
ATOM 3126 C CA . GLY B 1 48 ? -98.062 -20.25 27.375 1 28.52 48 GLY B CA 1
ATOM 3127 C C . GLY B 1 48 ? -97.375 -20 26.062 1 28.52 48 GLY B C 1
ATOM 3128 O O . GLY B 1 48 ? -97.938 -19.484 25.109 1 28.52 48 GLY B O 1
ATOM 3129 N N . ASP B 1 49 ? -96.062 -19.703 26.094 1 30.62 49 ASP B N 1
ATOM 3130 C CA . ASP B 1 49 ? -95.5 -18.688 25.203 1 30.62 49 ASP B CA 1
ATOM 3131 C C . ASP B 1 49 ? -95.375 -19.219 23.781 1 30.62 49 ASP B C 1
ATOM 3133 O O . ASP B 1 49 ? -94.375 -19.891 23.453 1 30.62 49 ASP B O 1
ATOM 3137 N N . HIS B 1 50 ? -96.438 -19.703 23.234 1 30.83 50 HIS B N 1
ATOM 3138 C CA . HIS B 1 50 ? -96.375 -20.203 21.859 1 30.83 50 HIS B CA 1
ATOM 3139 C C . HIS B 1 50 ? -95.938 -19.078 20.906 1 30.83 50 HIS B C 1
ATOM 3141 O O . HIS B 1 50 ? -96.75 -18.25 20.531 1 30.83 50 HIS B O 1
ATOM 3147 N N . ALA B 1 51 ? -94.875 -18.359 21.172 1 32.94 51 ALA B N 1
ATOM 3148 C CA . ALA B 1 51 ? -94.438 -17.297 20.25 1 32.94 51 ALA B CA 1
ATOM 3149 C C . ALA B 1 51 ? -94.375 -17.812 18.828 1 32.94 51 ALA B C 1
ATOM 3151 O O . ALA B 1 51 ? -93.875 -18.891 18.562 1 32.94 51 ALA B O 1
ATOM 3152 N N . PRO B 1 52 ? -95.375 -17.359 17.953 1 32.72 52 PRO B N 1
ATOM 3153 C CA . PRO B 1 52 ? -95.375 -17.766 16.547 1 32.72 52 PRO B CA 1
ATOM 3154 C C . PRO B 1 52 ? -94.062 -17.609 15.852 1 32.72 52 PRO B C 1
ATOM 3156 O O . PRO B 1 52 ? -93.312 -16.656 16.141 1 32.72 52 PRO B O 1
ATOM 3159 N N . ALA B 1 53 ? -93.375 -18.656 15.5 1 31.33 53 ALA B N 1
ATOM 3160 C CA . ALA B 1 53 ? -92.062 -18.906 14.906 1 31.33 53 ALA B CA 1
ATOM 3161 C C . ALA B 1 53 ? -91.938 -18.266 13.516 1 31.33 53 ALA B C 1
ATOM 3163 O O . ALA B 1 53 ? -91.062 -18.656 12.719 1 31.33 53 ALA B O 1
ATOM 3164 N N . VAL B 1 54 ? -93 -17.594 13.094 1 34.12 54 VAL B N 1
ATOM 3165 C CA . VAL B 1 54 ? -92.812 -17.406 11.656 1 34.12 54 VAL B CA 1
ATOM 3166 C C . VAL B 1 54 ? -91.562 -16.547 11.398 1 34.12 54 VAL B C 1
ATOM 3168 O O . VAL B 1 54 ? -91.562 -15.359 11.734 1 34.12 54 VAL B O 1
ATOM 3171 N N . ARG B 1 55 ? -90.438 -16.953 11.789 1 29.69 55 ARG B N 1
ATOM 3172 C CA . ARG B 1 55 ? -89.312 -16.141 11.484 1 29.69 55 ARG B CA 1
ATOM 3173 C C . ARG B 1 55 ? -89.125 -15.961 9.977 1 29.69 55 ARG B C 1
ATOM 3175 O O . ARG B 1 55 ? -89.062 -16.938 9.227 1 29.69 55 ARG B O 1
ATOM 3182 N N . THR B 1 56 ? -89.812 -14.953 9.445 1 32.03 56 THR B N 1
ATOM 3183 C CA . THR B 1 56 ? -89.5 -14.516 8.094 1 32.03 56 THR B CA 1
ATOM 3184 C C . THR B 1 56 ? -88 -14.5 7.887 1 32.03 56 THR B C 1
ATOM 3186 O O . THR B 1 56 ? -87.25 -13.852 8.641 1 32.03 56 THR B O 1
ATOM 3189 N N . ARG B 1 57 ? -87.5 -15.602 7.371 1 32.91 57 ARG B N 1
ATOM 3190 C CA . ARG B 1 57 ? -86.125 -15.758 6.938 1 32.91 57 ARG B CA 1
ATOM 3191 C C . ARG B 1 57 ? -85.688 -14.602 6.039 1 32.91 57 ARG B C 1
ATOM 3193 O O . ARG B 1 57 ? -86.25 -14.391 4.969 1 32.91 57 ARG B O 1
ATOM 3200 N N . HIS B 1 58 ? -85.375 -13.461 6.691 1 30.44 58 HIS B N 1
ATOM 3201 C CA . HIS B 1 58 ? -84.75 -12.344 5.992 1 30.44 58 HIS B CA 1
ATOM 3202 C C . HIS B 1 58 ? -83.75 -12.836 4.953 1 30.44 58 HIS B C 1
ATOM 3204 O O . HIS B 1 58 ? -83 -13.742 5.23 1 30.44 58 HIS B O 1
ATOM 3210 N N . VAL B 1 59 ? -84.188 -12.703 3.689 1 37.09 59 VAL B N 1
ATOM 3211 C CA . VAL B 1 59 ? -83.438 -12.812 2.439 1 37.09 59 VAL B CA 1
ATOM 3212 C C . VAL B 1 59 ? -82.062 -12.219 2.619 1 37.09 59 VAL B C 1
ATOM 3214 O O . VAL B 1 59 ? -81.375 -11.969 1.639 1 37.09 59 VAL B O 1
ATOM 3217 N N . TRP B 1 60 ? -81.75 -11.766 3.887 1 33.94 60 TRP B N 1
ATOM 3218 C CA . TRP B 1 60 ? -80.375 -11.289 4.07 1 33.94 60 TRP B CA 1
ATOM 3219 C C . TRP B 1 60 ? -79.375 -12.391 3.779 1 33.94 60 TRP B C 1
ATOM 3221 O O . TRP B 1 60 ? -78.188 -12.219 3.996 1 33.94 60 TRP B O 1
ATOM 3231 N N . ALA B 1 61 ? -79.875 -13.609 3.777 1 35.72 61 ALA B N 1
ATOM 3232 C CA . ALA B 1 61 ? -78.875 -14.641 3.713 1 35.72 61 ALA B CA 1
ATOM 3233 C C . ALA B 1 61 ? -78.125 -14.609 2.369 1 35.72 61 ALA B C 1
ATOM 3235 O O . ALA B 1 61 ? -77.125 -15.289 2.188 1 35.72 61 ALA B O 1
ATOM 3236 N N . ARG B 1 62 ? -78.875 -14.281 1.423 1 39.09 62 ARG B N 1
ATOM 3237 C CA . ARG B 1 62 ? -78.188 -14.367 0.132 1 39.09 62 ARG B CA 1
ATOM 3238 C C . ARG B 1 62 ? -77.125 -13.305 0.016 1 39.09 62 ARG B C 1
ATOM 3240 O O . ARG B 1 62 ? -76.375 -13.273 -0.972 1 39.09 62 ARG B O 1
ATOM 3247 N N . LEU B 1 63 ? -77.312 -12.164 0.784 1 41.44 63 LEU B N 1
ATOM 3248 C CA . LEU B 1 63 ? -76.25 -11.172 0.889 1 41.44 63 LEU B CA 1
ATOM 3249 C C . LEU B 1 63 ? -75.062 -11.734 1.662 1 41.44 63 LEU B C 1
ATOM 3251 O O . LEU B 1 63 ? -74.062 -11.039 1.854 1 41.44 63 LEU B O 1
ATOM 3255 N N . GLY B 1 64 ? -75.25 -12.898 2.191 1 44.41 64 GLY B N 1
ATOM 3256 C CA . GLY B 1 64 ? -74.188 -13.555 2.973 1 44.41 64 GLY B CA 1
ATOM 3257 C C . GLY B 1 64 ? -73 -13.992 2.139 1 44.41 64 GLY B C 1
ATOM 3258 O O . GLY B 1 64 ? -71.875 -13.883 2.576 1 44.41 64 GLY B O 1
ATOM 3259 N N . ALA B 1 65 ? -73.438 -14.625 1.029 1 54.88 65 ALA B N 1
ATOM 3260 C CA . ALA B 1 65 ? -72.375 -15.039 0.152 1 54.88 65 ALA B CA 1
ATOM 3261 C C . ALA B 1 65 ? -71.625 -13.828 -0.445 1 54.88 65 ALA B C 1
ATOM 3263 O O . ALA B 1 65 ? -70.438 -13.828 -0.588 1 54.88 65 ALA B O 1
ATOM 3264 N N . SER B 1 66 ? -72.5 -12.781 -0.682 1 58.75 66 SER B N 1
ATOM 3265 C CA . SER B 1 66 ? -71.938 -11.562 -1.228 1 58.75 66 SER B CA 1
ATOM 3266 C C . SER B 1 66 ? -71.125 -10.812 -0.17 1 58.75 66 SER B C 1
ATOM 3268 O O . SER B 1 66 ? -70.062 -10.297 -0.459 1 58.75 66 SER B O 1
ATOM 3270 N N . ARG B 1 67 ? -71.688 -10.742 1.021 1 60.97 67 ARG B N 1
ATOM 3271 C CA . ARG B 1 67 ? -70.938 -10.117 2.1 1 60.97 67 ARG B CA 1
ATOM 3272 C C . ARG B 1 67 ? -69.688 -10.945 2.453 1 60.97 67 ARG B C 1
ATOM 3274 O O . ARG B 1 67 ? -68.625 -10.391 2.73 1 60.97 67 ARG B O 1
ATOM 3281 N N . GLN B 1 68 ? -69.938 -12.273 2.469 1 60.75 68 GLN B N 1
ATOM 3282 C CA . GLN B 1 68 ? -68.75 -13.164 2.707 1 60.75 68 GLN B CA 1
ATOM 3283 C C . GLN B 1 68 ? -67.75 -13.047 1.594 1 60.75 68 GLN B C 1
ATOM 3285 O O . GLN B 1 68 ? -66.562 -13.008 1.859 1 60.75 68 GLN B O 1
ATOM 3290 N N . LEU B 1 69 ? -68.312 -12.977 0.369 1 68.94 69 LEU B N 1
ATOM 3291 C CA . LEU B 1 69 ? -67.438 -12.773 -0.766 1 68.94 69 LEU B CA 1
ATOM 3292 C C . LEU B 1 69 ? -66.812 -11.398 -0.704 1 68.94 69 LEU B C 1
ATOM 3294 O O . LEU B 1 69 ? -65.562 -11.266 -0.967 1 68.94 69 LEU B O 1
ATOM 3298 N N . MET B 1 70 ? -67.562 -10.406 -0.346 1 64.38 70 MET B N 1
ATOM 3299 C CA . MET B 1 70 ? -67.062 -9.062 -0.159 1 64.38 70 MET B CA 1
ATOM 3300 C C . MET B 1 70 ? -66.062 -9.047 0.988 1 64.38 70 MET B C 1
ATOM 3302 O O . MET B 1 70 ? -65 -8.414 0.887 1 64.38 70 MET B O 1
ATOM 3306 N N . LEU B 1 71 ? -66.375 -9.742 2.061 1 67.25 71 LEU B N 1
ATOM 3307 C CA . LEU B 1 71 ? -65.438 -9.844 3.174 1 67.25 71 LEU B CA 1
ATOM 3308 C C . LEU B 1 71 ? -64.188 -10.617 2.764 1 67.25 71 LEU B C 1
ATOM 3310 O O . LEU B 1 71 ? -63.094 -10.25 3.135 1 67.25 71 LEU B O 1
ATOM 3314 N N . LEU B 1 72 ? -64.438 -11.664 1.996 1 67.19 72 LEU B N 1
ATOM 3315 C CA . LEU B 1 72 ? -63.281 -12.43 1.479 1 67.19 72 LEU B CA 1
ATOM 3316 C C . LEU B 1 72 ? -62.438 -11.57 0.54 1 67.19 72 LEU B C 1
ATOM 3318 O O . LEU B 1 72 ? -61.219 -11.578 0.631 1 67.19 72 LEU B O 1
ATOM 3322 N N . VAL B 1 73 ? -63.188 -10.867 -0.311 1 64.88 73 VAL B N 1
ATOM 3323 C CA . VAL B 1 73 ? -62.469 -9.969 -1.225 1 64.88 73 VAL B CA 1
ATOM 3324 C C . VAL B 1 73 ? -61.781 -8.867 -0.432 1 64.88 73 VAL B C 1
ATOM 3326 O O . VAL B 1 73 ? -60.625 -8.531 -0.718 1 64.88 73 VAL B O 1
ATOM 3329 N N . LEU B 1 74 ? -62.469 -8.328 0.539 1 66.69 74 LEU B N 1
ATOM 3330 C CA . LEU B 1 74 ? -61.844 -7.324 1.405 1 66.69 74 LEU B CA 1
ATOM 3331 C C . LEU B 1 74 ? -60.656 -7.906 2.172 1 66.69 74 LEU B C 1
ATOM 3333 O O . LEU B 1 74 ? -59.625 -7.266 2.289 1 66.69 74 LEU B O 1
ATOM 3337 N N . LEU B 1 75 ? -60.844 -9.086 2.648 1 66.88 75 LEU B N 1
ATOM 3338 C CA . LEU B 1 75 ? -59.75 -9.75 3.367 1 66.88 75 LEU B CA 1
ATOM 3339 C C . LEU B 1 75 ? -58.594 -10.086 2.426 1 66.88 75 LEU B C 1
ATOM 3341 O O . LEU B 1 75 ? -57.438 -9.914 2.787 1 66.88 75 LEU B O 1
ATOM 3345 N N . ILE B 1 76 ? -58.938 -10.523 1.263 1 66.31 76 ILE B N 1
ATOM 3346 C CA . ILE B 1 76 ? -57.906 -10.781 0.258 1 66.31 76 ILE B CA 1
ATOM 3347 C C . ILE B 1 76 ? -57.25 -9.469 -0.146 1 66.31 76 ILE B C 1
ATOM 3349 O O . ILE B 1 76 ? -56 -9.398 -0.255 1 66.31 76 ILE B O 1
ATOM 3353 N N . ALA B 1 77 ? -58.031 -8.414 -0.368 1 67.69 77 ALA B N 1
ATOM 3354 C CA . ALA B 1 77 ? -57.5 -7.09 -0.693 1 67.69 77 ALA B CA 1
ATOM 3355 C C . ALA B 1 77 ? -56.625 -6.559 0.443 1 67.69 77 ALA B C 1
ATOM 3357 O O . ALA B 1 77 ? -55.562 -5.996 0.202 1 67.69 77 ALA B O 1
ATOM 3358 N N . LEU B 1 78 ? -57.031 -6.695 1.617 1 69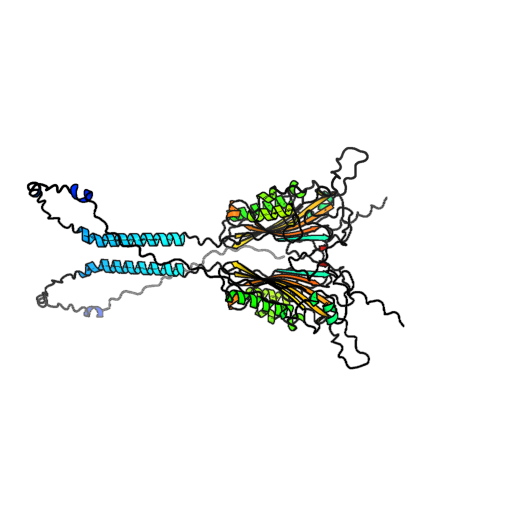.38 78 LEU B N 1
ATOM 3359 C CA . LEU B 1 78 ? -56.25 -6.293 2.781 1 69.38 78 LEU B CA 1
ATOM 3360 C C . LEU B 1 78 ? -55 -7.129 2.898 1 69.38 78 LEU B C 1
ATOM 3362 O O . LEU B 1 78 ? -53.906 -6.598 3.18 1 69.38 78 LEU B O 1
ATOM 3366 N N . ALA B 1 79 ? -55.156 -8.43 2.688 1 68.19 79 ALA B N 1
ATOM 3367 C CA . ALA B 1 79 ? -54 -9.305 2.719 1 68.19 79 ALA B CA 1
ATOM 3368 C C . ALA B 1 79 ? -53.031 -8.969 1.592 1 68.19 79 ALA B C 1
ATOM 3370 O O . ALA B 1 79 ? -51.812 -8.914 1.807 1 68.19 79 ALA B O 1
ATOM 3371 N N . PHE B 1 80 ? -53.562 -8.773 0.495 1 62.41 80 PHE B N 1
ATOM 3372 C CA . PHE B 1 80 ? -52.75 -8.367 -0.656 1 62.41 80 PHE B CA 1
ATOM 3373 C C . PHE B 1 80 ? -52.156 -6.98 -0.437 1 62.41 80 PHE B C 1
ATOM 3375 O O . PHE B 1 80 ? -51 -6.75 -0.755 1 62.41 80 PHE B O 1
ATOM 3382 N N . GLY B 1 81 ? -52.906 -6.051 -0.026 1 64.19 81 GLY B N 1
ATOM 3383 C CA . GLY B 1 81 ? -52.406 -4.734 0.322 1 64.19 81 GLY B CA 1
ATOM 3384 C C . GLY B 1 81 ? -51.312 -4.777 1.362 1 64.19 81 GLY B C 1
ATOM 3385 O O . GLY B 1 81 ? -50.312 -4.078 1.234 1 64.19 81 GLY B O 1
ATOM 3386 N N . THR B 1 82 ? -51.406 -5.566 2.35 1 67.69 82 THR B N 1
ATOM 3387 C CA . THR B 1 82 ? -50.406 -5.754 3.367 1 67.69 82 THR B CA 1
ATOM 3388 C C . THR B 1 82 ? -49.156 -6.43 2.773 1 67.69 82 THR B C 1
ATOM 3390 O O . THR B 1 82 ? -48.031 -6.062 3.1 1 67.69 82 THR B O 1
ATOM 3393 N N . ALA B 1 83 ? -49.438 -7.406 1.953 1 62.81 83 ALA B N 1
ATOM 3394 C CA . ALA B 1 83 ? -48.312 -8.086 1.297 1 62.81 83 ALA B CA 1
ATOM 3395 C C . ALA B 1 83 ? -47.531 -7.129 0.394 1 62.81 83 ALA B C 1
ATOM 3397 O O . ALA B 1 83 ? -46.312 -7.148 0.367 1 62.81 83 ALA B O 1
ATOM 3398 N N . VAL B 1 84 ? -48.188 -6.402 -0.294 1 60 84 VAL B N 1
ATOM 3399 C CA . VAL B 1 84 ? -47.594 -5.375 -1.14 1 60 84 VAL B CA 1
ATOM 3400 C C . VAL B 1 84 ? -46.938 -4.32 -0.268 1 60 84 VAL B C 1
ATOM 3402 O O . VAL B 1 84 ? -45.812 -3.902 -0.552 1 60 84 VAL B O 1
ATOM 3405 N N . TYR B 1 85 ? -47.625 -3.836 0.691 1 56.44 85 TYR B N 1
ATOM 3406 C CA . TYR B 1 85 ? -47.062 -2.881 1.632 1 56.44 85 TYR B CA 1
ATOM 3407 C C . TYR B 1 85 ? -45.812 -3.455 2.297 1 56.44 85 TYR B C 1
ATOM 3409 O O . TYR B 1 85 ? -44.781 -2.777 2.396 1 56.44 85 TYR B O 1
ATOM 3417 N N . MET B 1 86 ? -45.875 -4.602 2.781 1 55.66 86 MET B N 1
ATOM 3418 C CA . MET B 1 86 ? -44.719 -5.27 3.379 1 55.66 86 MET B CA 1
ATOM 3419 C C . MET B 1 86 ? -43.656 -5.531 2.334 1 55.66 86 MET B C 1
ATOM 3421 O O . MET B 1 86 ? -42.469 -5.449 2.633 1 55.66 86 MET B O 1
ATOM 3425 N N . GLY B 1 87 ? -44.094 -6.078 1.242 1 50.41 87 GLY B N 1
ATOM 3426 C CA . GLY B 1 87 ? -43.188 -6.242 0.132 1 50.41 87 GLY B CA 1
ATOM 3427 C C . GLY B 1 87 ? -42.5 -4.945 -0.287 1 50.41 87 GLY B C 1
ATOM 3428 O O . GLY B 1 87 ? -41.312 -4.926 -0.609 1 50.41 87 GLY B O 1
ATOM 3429 N N . LEU B 1 88 ? -43.344 -3.924 -0.386 1 49.94 88 LEU B N 1
ATOM 3430 C CA . LEU B 1 88 ? -42.844 -2.602 -0.75 1 49.94 88 LEU B CA 1
ATOM 3431 C C . LEU B 1 88 ? -42.094 -1.956 0.417 1 49.94 88 LEU B C 1
ATOM 3433 O O . LEU B 1 88 ? -41.188 -1.148 0.212 1 49.94 88 LEU B O 1
ATOM 3437 N N . ARG B 1 89 ? -42.688 -2.164 1.575 1 43.44 89 ARG B N 1
ATOM 3438 C CA . ARG B 1 89 ? -42.031 -1.586 2.746 1 43.44 89 ARG B CA 1
ATOM 3439 C C . ARG B 1 89 ? -40.812 -2.412 3.166 1 43.44 89 ARG B C 1
ATOM 3441 O O . ARG B 1 89 ? -40.094 -2.035 4.09 1 43.44 89 ARG B O 1
ATOM 3448 N N . HIS B 1 90 ? -40.844 -3.701 2.873 1 40.38 90 HIS B N 1
ATOM 3449 C CA . HIS B 1 90 ? -39.562 -4.336 3.193 1 40.38 90 HIS B CA 1
ATOM 3450 C C . HIS B 1 90 ? -38.438 -3.699 2.414 1 40.38 90 HIS B C 1
ATOM 3452 O O . HIS B 1 90 ? -38.25 -3.984 1.229 1 40.38 90 HIS B O 1
ATOM 3458 N N . PRO B 1 91 ? -38.25 -2.48 2.779 1 37.91 91 PRO B N 1
ATOM 3459 C CA . PRO B 1 91 ? -37.031 -1.963 2.152 1 37.91 91 PRO B CA 1
ATOM 3460 C C . PRO B 1 91 ? -35.938 -3.033 1.984 1 37.91 91 PRO B C 1
ATOM 3462 O O . PRO B 1 91 ? -35.719 -3.84 2.891 1 37.91 91 PRO B O 1
ATOM 3465 N N . TYR B 1 92 ? -36 -3.822 0.961 1 34 92 TYR B N 1
ATOM 3466 C CA . TYR B 1 92 ? -34.719 -4.488 0.752 1 34 92 TYR B CA 1
ATOM 3467 C C . TYR B 1 92 ? -33.625 -3.771 1.501 1 34 92 TYR B C 1
ATOM 3469 O O . TYR B 1 92 ? -33.188 -2.684 1.104 1 34 92 TYR B O 1
ATOM 3477 N N . LYS B 1 93 ? -33.75 -3.721 2.82 1 37.41 93 LYS B N 1
ATOM 3478 C CA . LYS B 1 93 ? -32.562 -3.254 3.512 1 37.41 93 LYS B CA 1
ATOM 3479 C C . LYS B 1 93 ? -31.297 -3.584 2.713 1 37.41 93 LYS B C 1
ATOM 3481 O O . LYS B 1 93 ? -31.031 -4.75 2.416 1 37.41 93 LYS B O 1
ATOM 3486 N N . ASP B 1 94 ? -30.906 -2.766 1.798 1 40.47 94 ASP B N 1
ATOM 3487 C CA . ASP B 1 94 ? -29.578 -2.889 1.207 1 40.47 94 ASP B CA 1
ATOM 3488 C C . ASP B 1 94 ? -28.641 -3.668 2.125 1 40.47 94 ASP B C 1
ATOM 3490 O O . ASP B 1 94 ? -28.719 -3.549 3.35 1 40.47 94 ASP B O 1
ATOM 3494 N N . PRO B 1 95 ? -28.281 -4.867 1.816 1 41.44 95 PRO B N 1
ATOM 3495 C CA . PRO B 1 95 ? -27.344 -5.523 2.721 1 41.44 95 PRO B CA 1
ATOM 3496 C C . PRO B 1 95 ? -26.484 -4.531 3.514 1 41.44 95 PRO B C 1
ATOM 3498 O O . PRO B 1 95 ? -26.156 -3.459 3.006 1 41.44 95 PRO B O 1
ATOM 3501 N N . PRO B 1 96 ? -26.75 -4.512 4.84 1 42.44 96 PRO B N 1
ATOM 3502 C CA . PRO B 1 96 ? -25.891 -3.633 5.621 1 42.44 96 PRO B CA 1
ATOM 3503 C C . PRO B 1 96 ? -24.484 -3.527 5.035 1 42.44 96 PRO B C 1
ATOM 3505 O O . PRO B 1 96 ? -23.984 -4.484 4.434 1 42.44 96 PRO B O 1
ATOM 3508 N N . PRO B 1 97 ? -24.094 -2.354 4.711 1 45.62 97 PRO B N 1
ATOM 3509 C CA . PRO B 1 97 ? -22.719 -2.223 4.246 1 45.62 97 PRO B CA 1
ATOM 3510 C C . PRO B 1 97 ? -21.75 -3.107 5.023 1 45.62 97 PRO B C 1
ATOM 3512 O O . PRO B 1 97 ? -22 -3.439 6.184 1 45.62 97 PRO B O 1
ATOM 3515 N N . PRO B 1 98 ? -20.953 -3.887 4.402 1 45.47 98 PRO B N 1
ATOM 3516 C CA . PRO B 1 98 ? -19.953 -4.684 5.109 1 45.47 98 PRO B CA 1
ATOM 3517 C C . PRO B 1 98 ? -19.422 -3.982 6.359 1 45.47 98 PRO B C 1
ATOM 3519 O O . PRO B 1 98 ? -19.391 -2.75 6.418 1 45.47 98 PRO B O 1
ATOM 3522 N N . SER B 1 99 ? -19.688 -4.543 7.617 1 48.91 99 SER B N 1
ATOM 3523 C CA . SER B 1 99 ? -19.031 -4.102 8.844 1 48.91 99 SER B CA 1
ATOM 3524 C C . SER B 1 99 ? -17.703 -3.4 8.539 1 48.91 99 SER B C 1
ATOM 3526 O O . SER B 1 99 ? -17.047 -3.709 7.543 1 48.91 99 SER B O 1
ATOM 3528 N N . ALA B 1 100 ? -17.5 -2.184 9.148 1 57.25 100 ALA B N 1
ATOM 3529 C CA . ALA B 1 100 ? -16.312 -1.36 8.945 1 57.25 100 ALA B CA 1
ATOM 3530 C C . ALA B 1 100 ? -15.055 -2.217 8.922 1 57.25 100 ALA B C 1
ATOM 3532 O O . ALA B 1 100 ? -14.844 -3.047 9.812 1 57.25 100 ALA B O 1
ATOM 3533 N N . GLU B 1 101 ? -14.477 -2.381 7.836 1 76.69 101 GLU B N 1
ATOM 3534 C CA . GLU B 1 101 ? -13.141 -2.957 7.652 1 76.69 101 GLU B CA 1
ATOM 3535 C C . GLU B 1 101 ? -12.102 -2.219 8.492 1 76.69 101 GLU B C 1
ATOM 3537 O O . GLU B 1 101 ? -12.195 -1.002 8.664 1 76.69 101 GLU B O 1
ATOM 3542 N N . PRO B 1 102 ? -11.398 -2.9 9.375 1 86.81 102 PRO B N 1
ATOM 3543 C CA . PRO B 1 102 ? -10.336 -2.23 10.133 1 86.81 102 PRO B CA 1
ATOM 3544 C C . PRO B 1 102 ? -9.445 -1.356 9.258 1 86.81 102 PRO B C 1
ATOM 3546 O O . PRO B 1 102 ? -9.273 -1.641 8.07 1 86.81 102 PRO B O 1
ATOM 3549 N N . LEU B 1 103 ? -8.969 -0.264 9.906 1 92.25 103 LEU B N 1
ATOM 3550 C CA . LEU B 1 103 ? -8.047 0.62 9.203 1 92.25 103 LEU B CA 1
ATOM 3551 C C . LEU B 1 103 ? -6.77 -0.122 8.82 1 92.25 103 LEU B C 1
ATOM 3553 O O . LEU B 1 103 ? -6.215 -0.866 9.633 1 92.25 103 LEU B O 1
ATOM 3557 N N . GLN B 1 104 ? -6.406 0.008 7.605 1 86.75 104 GLN B N 1
ATOM 3558 C CA . GLN B 1 104 ? -5.086 -0.404 7.137 1 86.75 104 GLN B CA 1
ATOM 3559 C C . GLN B 1 104 ? -4.16 0.798 6.977 1 86.75 104 GLN B C 1
ATOM 3561 O O . GLN B 1 104 ? -4.52 1.785 6.332 1 86.75 104 GLN B O 1
ATOM 3566 N N . THR B 1 105 ? -2.979 0.701 7.582 1 90.44 105 THR B N 1
ATOM 3567 C CA . THR B 1 105 ? -2.074 1.845 7.566 1 90.44 105 THR B CA 1
ATOM 3568 C C . THR B 1 105 ? -0.742 1.472 6.926 1 90.44 105 THR B C 1
ATOM 3570 O O . THR B 1 105 ? -0.281 0.335 7.051 1 90.44 105 THR B O 1
ATOM 3573 N N . THR B 1 106 ? -0.155 2.354 6.191 1 85.62 106 THR B N 1
ATOM 3574 C CA . THR B 1 106 ? 1.202 2.299 5.66 1 85.62 106 THR B CA 1
ATOM 3575 C C . THR B 1 106 ? 1.947 3.6 5.941 1 85.62 106 THR B C 1
ATOM 3577 O O . THR B 1 106 ? 1.534 4.668 5.488 1 85.62 106 THR B O 1
ATOM 3580 N N . VAL B 1 107 ? 2.945 3.484 6.719 1 89.94 107 VAL B N 1
ATOM 3581 C CA . VAL B 1 107 ? 3.766 4.648 7.027 1 89.94 107 VAL B CA 1
ATOM 3582 C C . VAL B 1 107 ? 5.141 4.5 6.383 1 89.94 107 VAL B C 1
ATOM 3584 O O . VAL B 1 107 ? 5.871 3.549 6.668 1 89.94 107 VAL B O 1
ATOM 3587 N N . ILE B 1 108 ? 5.512 5.449 5.566 1 87.44 108 ILE B N 1
ATOM 3588 C CA . ILE B 1 108 ? 6.754 5.383 4.805 1 87.44 108 ILE B CA 1
ATOM 3589 C C . ILE B 1 108 ? 7.66 6.547 5.199 1 87.44 108 ILE B C 1
ATOM 3591 O O . ILE B 1 108 ? 7.449 7.68 4.766 1 87.44 108 ILE B O 1
ATOM 3595 N N . PRO B 1 109 ? 8.648 6.273 5.965 1 92.25 109 PRO B N 1
ATOM 3596 C CA . PRO B 1 109 ? 9.625 7.336 6.215 1 92.25 109 PRO B CA 1
ATOM 3597 C C . PRO B 1 109 ? 10.43 7.707 4.969 1 92.25 109 PRO B C 1
ATOM 3599 O O . PRO B 1 109 ? 10.766 6.836 4.164 1 92.25 109 PRO B O 1
ATOM 3602 N N . LEU B 1 110 ? 10.703 8.93 4.809 1 91.44 110 LEU B N 1
ATOM 3603 C CA . LEU B 1 110 ? 11.516 9.438 3.713 1 91.44 110 LEU B CA 1
ATOM 3604 C C . LEU B 1 110 ? 12.836 9.992 4.238 1 91.44 110 LEU B C 1
ATOM 3606 O O . LEU B 1 110 ? 12.852 11.023 4.922 1 91.44 110 LEU B O 1
ATOM 3610 N N . ALA B 1 111 ? 13.883 9.383 3.883 1 90.88 111 ALA B N 1
ATOM 3611 C CA . ALA B 1 111 ? 15.203 9.773 4.363 1 90.88 111 ALA B CA 1
ATOM 3612 C C . ALA B 1 111 ? 15.797 10.883 3.494 1 90.88 111 ALA B C 1
ATOM 3614 O O . ALA B 1 111 ? 15.781 10.781 2.264 1 90.88 111 ALA B O 1
ATOM 3615 N N . PRO B 1 112 ? 16.359 11.883 4.113 1 90.69 112 PRO B N 1
ATOM 3616 C CA . PRO B 1 112 ? 17.031 12.922 3.332 1 90.69 112 PRO B CA 1
ATOM 3617 C C . PRO B 1 112 ? 18.391 12.469 2.803 1 90.69 112 PRO B C 1
ATOM 3619 O O . PRO B 1 112 ? 19.031 11.594 3.396 1 90.69 112 PRO B O 1
ATOM 3622 N N . ARG B 1 113 ? 18.922 12.914 1.539 1 83.44 113 ARG B N 1
ATOM 3623 C CA . ARG B 1 113 ? 20.234 12.617 0.992 1 83.44 113 ARG B CA 1
ATOM 3624 C C . ARG B 1 113 ? 21.297 13.531 1.591 1 83.44 113 ARG B C 1
ATOM 3626 O O . ARG B 1 113 ? 22.5 13.273 1.46 1 83.44 113 ARG B O 1
ATOM 3633 N N . GLY B 1 114 ? 21.312 14.039 2.658 1 86.81 114 GLY B N 1
ATOM 3634 C CA . GLY B 1 114 ? 22.266 14.945 3.279 1 86.81 114 GLY B CA 1
ATOM 3635 C C . GLY B 1 114 ? 21.719 15.602 4.535 1 86.81 114 GLY B C 1
ATOM 3636 O O . GLY B 1 114 ? 20.844 15.055 5.203 1 86.81 114 GLY B O 1
ATOM 3637 N N . THR B 1 115 ? 22.359 16.688 4.797 1 91.5 115 THR B N 1
ATOM 3638 C CA . THR B 1 115 ? 22 17.406 6.016 1 91.5 115 THR B CA 1
ATOM 3639 C C . THR B 1 115 ? 20.688 18.172 5.824 1 91.5 115 THR B C 1
ATOM 3641 O O . THR B 1 115 ? 20.469 18.781 4.781 1 91.5 115 THR B O 1
ATOM 3644 N N . VAL B 1 116 ? 19.844 18.141 6.828 1 94.62 116 VAL B N 1
ATOM 3645 C CA . VAL B 1 116 ? 18.562 18.828 6.773 1 94.62 116 VAL B CA 1
ATOM 3646 C C . VAL B 1 116 ? 18.766 20.328 6.977 1 94.62 116 VAL B C 1
ATOM 3648 O O . VAL B 1 116 ? 19.359 20.75 7.973 1 94.62 116 VAL B O 1
ATOM 3651 N N . PRO B 1 117 ? 18.297 21.109 6.051 1 92 117 PRO B N 1
ATOM 3652 C CA . PRO B 1 117 ? 18.469 22.562 6.199 1 92 117 PRO B CA 1
ATOM 3653 C C . PRO B 1 117 ? 17.703 23.109 7.406 1 92 117 PRO B C 1
ATOM 3655 O O . PRO B 1 117 ? 16.609 22.641 7.73 1 92 117 PRO B O 1
ATOM 3658 N N . GLY B 1 118 ? 18.312 24.156 8.023 1 93.62 118 GLY B N 1
ATOM 3659 C CA . GLY B 1 118 ? 17.703 24.844 9.148 1 93.62 118 GLY B CA 1
ATOM 3660 C C . GLY B 1 118 ? 17.609 26.344 8.953 1 93.62 118 GLY B C 1
ATOM 3661 O O . GLY B 1 118 ? 18.266 26.906 8.07 1 93.62 118 GLY B O 1
ATOM 3662 N N . GLY B 1 119 ? 16.703 27 9.688 1 92.25 119 GLY B N 1
ATOM 3663 C CA . GLY B 1 119 ? 16.5 28.438 9.648 1 92.25 119 GLY B CA 1
ATOM 3664 C C . GLY B 1 119 ? 15.156 28.875 10.188 1 92.25 119 GLY B C 1
ATOM 3665 O O . GLY B 1 119 ? 14.414 28.062 10.75 1 92.25 119 GLY B O 1
ATOM 3666 N N . PRO B 1 120 ? 14.953 30.172 10.086 1 93.19 120 PRO B N 1
ATOM 3667 C CA . PRO B 1 120 ? 13.609 30.641 10.461 1 93.19 120 PRO B CA 1
ATOM 3668 C C . PRO B 1 120 ? 12.508 30.016 9.609 1 93.19 120 PRO B C 1
ATOM 3670 O O . PRO B 1 120 ? 12.688 29.844 8.398 1 93.19 120 PRO B O 1
ATOM 3673 N N . ALA B 1 121 ? 11.445 29.672 10.266 1 94.5 121 ALA B N 1
ATOM 3674 C CA . ALA B 1 121 ? 10.359 28.969 9.594 1 94.5 121 ALA B CA 1
ATOM 3675 C C . ALA B 1 121 ? 9.906 29.719 8.344 1 94.5 121 ALA B C 1
ATOM 3677 O O . ALA B 1 121 ? 9.711 29.109 7.285 1 94.5 121 ALA B O 1
ATOM 3678 N N . ALA B 1 122 ? 9.75 30.984 8.461 1 93.56 122 ALA B N 1
ATOM 3679 C CA . ALA B 1 122 ? 9.258 31.781 7.34 1 93.56 122 ALA B CA 1
ATOM 3680 C C . ALA B 1 122 ? 10.156 31.625 6.117 1 93.56 122 ALA B C 1
ATOM 3682 O O . ALA B 1 122 ? 9.672 31.484 4.992 1 93.56 122 ALA B O 1
ATOM 3683 N N . ARG B 1 123 ? 11.414 31.719 6.316 1 93.5 123 ARG B N 1
ATOM 3684 C CA . ARG B 1 123 ? 12.367 31.562 5.223 1 93.5 123 ARG B CA 1
ATOM 3685 C C . ARG B 1 123 ? 12.312 30.156 4.645 1 93.5 123 ARG B C 1
ATOM 3687 O O . ARG B 1 123 ? 12.375 29.969 3.426 1 93.5 123 ARG B O 1
ATOM 3694 N N . LEU B 1 124 ? 12.242 29.172 5.539 1 94.62 124 LEU B N 1
ATOM 3695 C CA . LEU B 1 124 ? 12.18 27.781 5.094 1 94.62 124 LEU B CA 1
ATOM 3696 C C . LEU B 1 124 ? 10.961 27.547 4.215 1 94.62 124 LEU B C 1
ATOM 3698 O O . LEU B 1 124 ? 11.055 26.891 3.176 1 94.62 124 LEU B O 1
ATOM 3702 N N . PHE B 1 125 ? 9.82 28.062 4.59 1 95.56 125 PHE B N 1
ATOM 3703 C CA . PHE B 1 125 ? 8.617 27.938 3.777 1 95.56 125 PHE B CA 1
ATOM 3704 C C . PHE B 1 125 ? 8.789 28.641 2.438 1 95.56 125 PHE B C 1
ATOM 3706 O O . PHE B 1 125 ? 8.406 28.109 1.395 1 95.56 125 PHE B O 1
ATOM 3713 N N . ALA B 1 126 ? 9.398 29.781 2.414 1 94.25 126 ALA B N 1
ATOM 3714 C CA . ALA B 1 126 ? 9.586 30.562 1.199 1 94.25 126 ALA B CA 1
ATOM 3715 C C . ALA B 1 126 ? 10.508 29.844 0.219 1 94.25 126 ALA B C 1
ATOM 3717 O O . ALA B 1 126 ? 10.359 29.984 -0.998 1 94.25 126 ALA B O 1
ATOM 3718 N N . ASP B 1 127 ? 11.398 29.062 0.787 1 92.12 127 ASP B N 1
ATOM 3719 C CA . ASP B 1 127 ? 12.406 28.406 -0.039 1 92.12 127 ASP B CA 1
ATOM 3720 C C . ASP B 1 127 ? 11.969 26.984 -0.405 1 92.12 127 ASP B C 1
ATOM 3722 O O . ASP B 1 127 ? 12.773 26.188 -0.889 1 92.12 127 ASP B O 1
ATOM 3726 N N . SER B 1 128 ? 10.727 26.641 -0.123 1 92.44 128 SER B N 1
ATOM 3727 C CA . SER B 1 128 ? 10.188 25.328 -0.428 1 92.44 128 SER B CA 1
ATOM 3728 C C . SER B 1 128 ? 8.93 25.438 -1.283 1 92.44 128 SER B C 1
ATOM 3730 O O . SER B 1 128 ? 8.367 26.516 -1.442 1 92.44 128 SER B O 1
ATOM 3732 N N . PRO B 1 129 ? 8.484 24.344 -1.895 1 92.12 129 PRO B N 1
ATOM 3733 C CA . PRO B 1 129 ? 7.23 24.375 -2.65 1 92.12 129 PRO B CA 1
ATOM 3734 C C . PRO B 1 129 ? 6.031 24.766 -1.789 1 92.12 129 PRO B C 1
ATOM 3736 O O . PRO B 1 129 ? 4.973 25.109 -2.32 1 92.12 129 PRO B O 1
ATOM 3739 N N . ALA B 1 130 ? 6.223 24.781 -0.457 1 95.62 130 ALA B N 1
ATOM 3740 C CA . ALA B 1 130 ? 5.129 25.094 0.46 1 95.62 130 ALA B CA 1
ATOM 3741 C C . ALA B 1 130 ? 4.797 26.594 0.414 1 95.62 130 ALA B C 1
ATOM 3743 O O . ALA B 1 130 ? 3.795 27.031 0.983 1 95.62 130 ALA B O 1
ATOM 3744 N N . ARG B 1 131 ? 5.613 27.328 -0.242 1 95.12 131 ARG B N 1
ATOM 3745 C CA . ARG B 1 131 ? 5.367 28.766 -0.364 1 95.12 131 ARG B CA 1
ATOM 3746 C C . ARG B 1 131 ? 4.016 29.031 -1.011 1 95.12 131 ARG B C 1
ATOM 3748 O O . ARG B 1 131 ? 3.391 30.062 -0.75 1 95.12 131 ARG B O 1
ATOM 3755 N N . ARG B 1 132 ? 3.57 28.062 -1.782 1 94.44 132 ARG B N 1
ATOM 3756 C CA . ARG B 1 132 ? 2.326 28.25 -2.516 1 94.44 132 ARG B CA 1
ATOM 3757 C C . ARG B 1 132 ? 1.148 27.625 -1.781 1 94.44 132 ARG B C 1
ATOM 3759 O O . ARG B 1 132 ? 0.008 27.703 -2.244 1 94.44 132 ARG B O 1
ATOM 3766 N N . PHE B 1 133 ? 1.451 27 -0.717 1 97.19 133 PHE B N 1
ATOM 3767 C CA . PHE B 1 133 ? 0.408 26.297 0.013 1 97.19 133 PHE B CA 1
ATOM 3768 C C . PHE B 1 133 ? -0.362 27.25 0.921 1 97.19 133 PHE B C 1
ATOM 3770 O O . PHE B 1 133 ? 0.181 28.25 1.375 1 97.19 133 PHE B O 1
ATOM 3777 N N . ALA B 1 134 ? -1.598 26.984 1.173 1 97.94 134 ALA B N 1
ATOM 3778 C CA . ALA B 1 134 ? -2.41 27.766 2.1 1 97.94 134 ALA B CA 1
ATOM 3779 C C . ALA B 1 134 ? -2.039 27.453 3.547 1 97.94 134 ALA B C 1
ATOM 3781 O O . ALA B 1 134 ? -1.349 26.469 3.824 1 97.94 134 ALA B O 1
ATOM 3782 N N . GLU B 1 135 ? -2.496 28.312 4.449 1 97.81 135 GLU B N 1
ATOM 3783 C CA . GLU B 1 135 ? -2.152 28.172 5.859 1 97.81 135 GLU B CA 1
ATOM 3784 C C . GLU B 1 135 ? -3.246 27.438 6.625 1 97.81 135 GLU B C 1
ATOM 3786 O O . GLU B 1 135 ? -4.41 27.828 6.594 1 97.81 135 GLU B O 1
ATOM 3791 N N . GLY B 1 136 ? -2.844 26.422 7.332 1 97.5 136 GLY B N 1
ATOM 3792 C CA . GLY B 1 136 ? -3.744 25.719 8.234 1 97.5 136 GLY B CA 1
ATOM 3793 C C . GLY B 1 136 ? -4.961 25.156 7.531 1 97.5 136 GLY B C 1
ATOM 3794 O O . GLY B 1 136 ? -4.84 24.531 6.473 1 97.5 136 GLY B O 1
ATOM 3795 N N . ALA B 1 137 ? -6.07 25.281 8.125 1 97.44 137 ALA B N 1
ATOM 3796 C CA . ALA B 1 137 ? -7.312 24.656 7.676 1 97.44 137 ALA B CA 1
ATOM 3797 C C . ALA B 1 137 ? -7.762 25.234 6.34 1 97.44 137 ALA B C 1
ATOM 3799 O O . ALA B 1 137 ? -8.586 24.641 5.641 1 97.44 137 ALA B O 1
ATOM 3800 N N . GLU B 1 138 ? -7.242 26.406 5.988 1 97.38 138 GLU B N 1
ATOM 3801 C CA . GLU B 1 138 ? -7.574 27 4.695 1 97.38 138 GLU B CA 1
ATOM 3802 C C . GLU B 1 138 ? -7.086 26.125 3.545 1 97.38 138 GLU B C 1
ATOM 3804 O O . GLU B 1 138 ? -7.621 26.188 2.438 1 97.38 138 GLU B O 1
ATOM 3809 N N . GLY B 1 139 ? -6.055 25.344 3.859 1 97.88 139 GLY B N 1
ATOM 3810 C CA . GLY B 1 139 ? -5.508 24.469 2.834 1 97.88 139 GLY B CA 1
ATOM 3811 C C . GLY B 1 139 ? -6.289 23.172 2.67 1 97.88 139 GLY B C 1
ATOM 3812 O O . GLY B 1 139 ? -6.02 22.391 1.754 1 97.88 139 GLY B O 1
ATOM 3813 N N . VAL B 1 140 ? -7.215 22.891 3.547 1 98.12 140 VAL B N 1
ATOM 3814 C CA . VAL B 1 140 ? -8.094 21.734 3.453 1 98.12 140 VAL B CA 1
ATOM 3815 C C . VAL B 1 140 ? -9.445 22.156 2.863 1 98.12 140 VAL B C 1
ATOM 3817 O O . VAL B 1 140 ? -10.453 22.188 3.572 1 98.12 140 VAL B O 1
ATOM 3820 N N . ALA B 1 141 ? -9.445 22.391 1.589 1 96.94 141 ALA B N 1
ATOM 3821 C CA . ALA B 1 141 ? -10.617 22.953 0.918 1 96.94 141 ALA B CA 1
ATOM 3822 C C . ALA B 1 141 ? -11.562 21.844 0.454 1 96.94 141 ALA B C 1
ATOM 3824 O O . ALA B 1 141 ? -11.117 20.75 0.1 1 96.94 141 ALA B O 1
ATOM 3825 N N . LEU B 1 142 ? -12.781 22.172 0.47 1 97.44 142 LEU B N 1
ATOM 3826 C CA . LEU B 1 142 ? -13.797 21.219 0.016 1 97.44 142 LEU B CA 1
ATOM 3827 C C . LEU B 1 142 ? -14.156 21.469 -1.443 1 97.44 142 LEU B C 1
ATOM 3829 O O . LEU B 1 142 ? -14.242 22.625 -1.877 1 97.44 142 LEU B O 1
ATOM 3833 N N . PRO B 1 143 ? -14.328 20.422 -2.146 1 96.06 143 PRO B N 1
ATOM 3834 C CA . PRO B 1 143 ? -14.891 20.609 -3.486 1 96.06 143 PRO B CA 1
ATOM 3835 C C . PRO B 1 143 ? -16.391 20.938 -3.459 1 96.06 143 PRO B C 1
ATOM 3837 O O . PRO B 1 143 ? -17.016 20.891 -2.398 1 96.06 143 PRO B O 1
ATOM 3840 N N . ASP B 1 144 ? -16.859 21.219 -4.672 1 94.75 144 ASP B N 1
ATOM 3841 C CA . ASP B 1 144 ? -18.297 21.422 -4.781 1 94.75 144 ASP B CA 1
ATOM 3842 C C . ASP B 1 144 ? -19.062 20.109 -4.559 1 94.75 144 ASP B C 1
ATOM 3844 O O . ASP B 1 144 ? -18.672 19.062 -5.09 1 94.75 144 ASP B O 1
ATOM 3848 N N . ALA B 1 145 ? -20.047 20.281 -3.729 1 94.88 145 ALA B N 1
ATOM 3849 C CA . ALA B 1 145 ? -20.875 19.109 -3.459 1 94.88 145 ALA B CA 1
ATOM 3850 C C . ALA B 1 145 ? -21.984 18.969 -4.496 1 94.88 145 ALA B C 1
ATOM 3852 O O . ALA B 1 145 ? -22.719 19.922 -4.766 1 94.88 145 ALA B O 1
ATOM 3853 N N . ARG B 1 146 ? -22.047 17.797 -5.129 1 95.25 146 ARG B N 1
ATOM 3854 C CA . ARG B 1 146 ? -23.125 17.469 -6.059 1 95.25 146 ARG B CA 1
ATOM 3855 C C . ARG B 1 146 ? -23.797 16.141 -5.676 1 95.25 146 ARG B C 1
ATOM 3857 O O . ARG B 1 146 ? -23.125 15.227 -5.191 1 95.25 146 ARG B O 1
ATOM 3864 N N . ARG B 1 147 ? -25.031 16.141 -5.934 1 95.06 147 ARG B N 1
ATOM 3865 C CA . ARG B 1 147 ? -25.766 14.914 -5.633 1 95.06 147 ARG B CA 1
ATOM 3866 C C . ARG B 1 147 ? -25.266 13.758 -6.488 1 95.06 147 ARG B C 1
ATOM 3868 O O . ARG B 1 147 ? -24.75 13.961 -7.586 1 95.06 147 ARG B O 1
ATOM 3875 N N . THR B 1 148 ? -25.375 12.633 -5.898 1 93.12 148 THR B N 1
ATOM 3876 C CA . THR B 1 148 ? -25.094 11.422 -6.656 1 93.12 148 THR B CA 1
ATOM 3877 C C . THR B 1 148 ? -26.391 10.656 -6.941 1 93.12 148 THR B C 1
ATOM 3879 O O . THR B 1 148 ? -27.484 11.203 -6.809 1 93.12 148 THR B O 1
ATOM 3882 N N . GLN B 1 149 ? -26.297 9.477 -7.43 1 91 149 GLN B N 1
ATOM 3883 C CA . GLN B 1 149 ? -27.453 8.695 -7.824 1 91 149 GLN B CA 1
ATOM 3884 C C . GLN B 1 149 ? -28.406 8.477 -6.641 1 91 149 GLN B C 1
ATOM 3886 O O . GLN B 1 149 ? -29.609 8.609 -6.777 1 91 149 GLN B O 1
ATOM 3891 N N . ASN B 1 150 ? -27.859 8.133 -5.473 1 91.62 150 ASN B N 1
ATOM 3892 C CA . ASN B 1 150 ? -28.688 7.723 -4.352 1 91.62 150 ASN B CA 1
ATOM 3893 C C . ASN B 1 150 ? -28.5 8.625 -3.141 1 91.62 150 ASN B C 1
ATOM 3895 O O . ASN B 1 150 ? -29.109 8.414 -2.096 1 91.62 150 ASN B O 1
ATOM 3899 N N . PHE B 1 151 ? -27.688 9.641 -3.305 1 95.38 151 PHE B N 1
ATOM 3900 C CA . PHE B 1 151 ? -27.406 10.539 -2.188 1 95.38 151 PHE B CA 1
ATOM 3901 C C . PHE B 1 151 ? -27.688 11.984 -2.574 1 95.38 151 PHE B C 1
ATOM 3903 O O . PHE B 1 151 ? -27.219 12.461 -3.611 1 95.38 151 PHE B O 1
ATOM 3910 N N . SER B 1 152 ? -28.438 12.641 -1.744 1 96.5 152 SER B N 1
ATOM 3911 C CA . SER B 1 152 ? -28.734 14.055 -1.965 1 96.5 152 SER B CA 1
ATOM 3912 C C . SER B 1 152 ? -27.484 14.914 -1.791 1 96.5 152 SER B C 1
ATOM 3914 O O . SER B 1 152 ? -26.484 14.461 -1.226 1 96.5 152 SER B O 1
ATOM 3916 N N . GLU B 1 153 ? -27.531 16.125 -2.264 1 96.75 153 GLU B N 1
ATOM 3917 C CA . GLU B 1 153 ? -26.438 17.078 -2.125 1 96.75 153 GLU B CA 1
ATOM 3918 C C . GLU B 1 153 ? -26.094 17.312 -0.656 1 96.75 153 GLU B C 1
ATOM 3920 O O . GLU B 1 153 ? -24.922 17.438 -0.297 1 96.75 153 GLU B O 1
ATOM 3925 N N . GLY B 1 154 ? -27.094 17.391 0.17 1 96.62 154 GLY B N 1
ATOM 3926 C CA . GLY B 1 154 ? -26.875 17.562 1.597 1 96.62 154 GLY B CA 1
ATOM 3927 C C . GLY B 1 154 ? -26.078 16.438 2.229 1 96.62 154 GLY B C 1
ATOM 3928 O O . GLY B 1 154 ? -25.203 16.672 3.059 1 96.62 154 GLY B O 1
ATOM 3929 N N . LEU B 1 155 ? -26.422 15.227 1.856 1 96.88 155 LEU B N 1
ATOM 3930 C CA . LEU B 1 155 ? -25.719 14.062 2.383 1 96.88 155 LEU B CA 1
ATOM 3931 C C . LEU B 1 155 ? -24.266 14.023 1.882 1 96.88 155 LEU B C 1
ATOM 3933 O O . LEU B 1 155 ? -23.359 13.672 2.629 1 96.88 155 LEU B O 1
ATOM 3937 N N . VAL B 1 156 ? -24.094 14.438 0.657 1 97.25 156 VAL B N 1
ATOM 3938 C CA . VAL B 1 156 ? -22.75 14.523 0.092 1 97.25 156 VAL B CA 1
ATOM 3939 C C . VAL B 1 156 ? -21.938 15.57 0.851 1 97.25 156 VAL B C 1
ATOM 3941 O O . VAL B 1 156 ? -20.781 15.328 1.22 1 97.25 156 VAL B O 1
ATOM 3944 N N . MET B 1 157 ? -22.531 16.641 1.114 1 97.31 157 MET B N 1
ATOM 3945 C CA . MET B 1 157 ? -21.859 17.703 1.858 1 97.31 157 MET B CA 1
ATOM 3946 C C . MET B 1 157 ? -21.531 17.25 3.275 1 97.31 157 MET B C 1
ATOM 3948 O O . MET B 1 157 ? -20.469 17.594 3.812 1 97.31 157 MET B O 1
ATOM 3952 N N . ALA B 1 158 ? -22.391 16.547 3.859 1 97.56 158 ALA B N 1
ATOM 3953 C CA . ALA B 1 158 ? -22.141 16.031 5.199 1 97.56 158 ALA B CA 1
ATOM 3954 C C . ALA B 1 158 ? -20.922 15.117 5.215 1 97.56 158 ALA B C 1
ATOM 3956 O O . ALA B 1 158 ? -20.094 15.195 6.129 1 97.56 158 ALA B O 1
ATOM 3957 N N . ALA B 1 159 ? -20.797 14.266 4.246 1 98.25 159 ALA B N 1
ATOM 3958 C CA . ALA B 1 159 ? -19.641 13.383 4.129 1 98.25 159 ALA B CA 1
ATOM 3959 C C . ALA B 1 159 ? -18.344 14.18 3.984 1 98.25 159 ALA B C 1
ATOM 3961 O O . ALA B 1 159 ? -17.375 13.945 4.707 1 98.25 159 ALA B O 1
ATOM 3962 N N . LEU B 1 160 ? -18.391 15.133 3.084 1 98.44 160 LEU B N 1
ATOM 3963 C CA . LEU B 1 160 ? -17.219 15.953 2.812 1 98.44 160 LEU B CA 1
ATOM 3964 C C . LEU B 1 160 ? -16.828 16.781 4.035 1 98.44 160 LEU B C 1
ATOM 3966 O O . LEU B 1 160 ? -15.648 16.875 4.375 1 98.44 160 LEU B O 1
ATOM 3970 N N . ALA B 1 161 ? -17.781 17.281 4.691 1 98.12 161 ALA B N 1
ATOM 3971 C CA . ALA B 1 161 ? -17.531 18.094 5.875 1 98.12 161 ALA B CA 1
ATOM 3972 C C . ALA B 1 161 ? -16.922 17.25 7 1 98.12 161 ALA B C 1
ATOM 3974 O O . ALA B 1 161 ? -16.016 17.703 7.703 1 98.12 161 ALA B O 1
ATOM 3975 N N . THR B 1 162 ? -17.469 16.125 7.164 1 98.38 162 THR B N 1
ATOM 3976 C CA . THR B 1 162 ? -16.938 15.25 8.203 1 98.38 162 THR B CA 1
ATOM 3977 C C . THR B 1 162 ? -15.516 14.812 7.871 1 98.38 162 THR B C 1
ATOM 3979 O O . THR B 1 162 ? -14.656 14.773 8.758 1 98.38 162 THR B O 1
ATOM 3982 N N . ALA B 1 163 ? -15.234 14.461 6.645 1 98.56 163 ALA B N 1
ATOM 3983 C CA . ALA B 1 163 ? -13.883 14.125 6.207 1 98.56 163 ALA B CA 1
ATOM 3984 C C . ALA B 1 163 ? -12.922 15.281 6.453 1 98.56 163 ALA B C 1
ATOM 3986 O O . ALA B 1 163 ? -11.789 15.07 6.895 1 98.56 163 ALA B O 1
ATOM 3987 N N . LYS B 1 164 ? -13.391 16.438 6.152 1 98.5 164 LYS B N 1
ATOM 3988 C CA . LYS B 1 164 ? -12.562 17.609 6.398 1 98.5 164 LYS B CA 1
ATOM 3989 C C . LYS B 1 164 ? -12.266 17.781 7.887 1 98.5 164 LYS B C 1
ATOM 3991 O O . LYS B 1 164 ? -11.125 18.062 8.266 1 98.5 164 LYS B O 1
ATOM 3996 N N . GLU B 1 165 ? -13.289 17.672 8.664 1 98.5 165 GLU B N 1
ATOM 3997 C CA . GLU B 1 165 ? -13.078 17.797 10.102 1 98.5 165 GLU B CA 1
ATOM 3998 C C . GLU B 1 165 ? -12.055 16.797 10.602 1 98.5 165 GLU B C 1
ATOM 4000 O O . GLU B 1 165 ? -11.164 17.141 11.383 1 98.5 165 GLU B O 1
ATOM 4005 N N . TYR B 1 166 ? -12.227 15.555 10.148 1 98.62 166 TYR B N 1
ATOM 4006 C CA . TYR B 1 166 ? -11.234 14.547 10.516 1 98.62 166 TYR B CA 1
ATOM 4007 C C . TYR B 1 166 ? -9.836 14.969 10.086 1 98.62 166 TYR B C 1
ATOM 4009 O O . TYR B 1 166 ? -8.883 14.852 10.852 1 98.62 166 TYR B O 1
ATOM 4017 N N . THR B 1 167 ? -9.688 15.383 8.883 1 98.69 167 THR B N 1
ATOM 4018 C CA . THR B 1 167 ? -8.398 15.766 8.32 1 98.69 167 THR B CA 1
ATOM 4019 C C . THR B 1 167 ? -7.773 16.906 9.117 1 98.69 167 THR B C 1
ATOM 4021 O O . THR B 1 167 ? -6.59 16.859 9.461 1 98.69 167 THR B O 1
ATOM 4024 N N . VAL B 1 168 ? -8.562 17.859 9.484 1 98.62 168 VAL B N 1
ATOM 4025 C CA . VAL B 1 168 ? -8.086 19.016 10.227 1 98.62 168 VAL B CA 1
ATOM 4026 C C . VAL B 1 168 ? -7.703 18.594 11.648 1 98.62 168 VAL B C 1
ATOM 4028 O O . VAL B 1 168 ? -6.602 18.891 12.117 1 98.62 168 VAL B O 1
ATOM 4031 N N . ARG B 1 169 ? -8.492 17.859 12.32 1 98.12 169 ARG B N 1
ATOM 4032 C CA . ARG B 1 169 ? -8.242 17.469 13.711 1 98.12 169 ARG B CA 1
ATOM 4033 C C . ARG B 1 169 ? -7.062 16.516 13.812 1 98.12 169 ARG B C 1
ATOM 4035 O O . ARG B 1 169 ? -6.301 16.562 14.781 1 98.12 169 ARG B O 1
ATOM 4042 N N . SER B 1 170 ? -6.891 15.695 12.82 1 98.44 170 SER B N 1
ATOM 4043 C CA . SER B 1 170 ? -5.879 14.641 12.898 1 98.44 170 SER B CA 1
ATOM 4044 C C . SER B 1 170 ? -4.52 15.156 12.438 1 98.44 170 SER B C 1
ATOM 4046 O O . SER B 1 170 ? -3.49 14.539 12.727 1 98.44 170 SER B O 1
ATOM 4048 N N . ALA B 1 171 ? -4.488 16.328 11.742 1 98.56 171 ALA B N 1
ATOM 4049 C CA . ALA B 1 171 ? -3.213 16.703 11.133 1 98.56 171 ALA B CA 1
ATOM 4050 C C . ALA B 1 171 ? -2.836 18.141 11.492 1 98.56 171 ALA B C 1
ATOM 4052 O O . ALA B 1 171 ? -1.699 18.562 11.266 1 98.56 171 ALA B O 1
ATOM 4053 N N . LEU B 1 172 ? -3.795 18.906 12.094 1 98.25 172 LEU B N 1
ATOM 4054 C CA . LEU B 1 172 ? -3.508 20.328 12.305 1 98.25 172 LEU B CA 1
ATOM 4055 C C . LEU B 1 172 ? -3.762 20.719 13.75 1 98.25 172 LEU B C 1
ATOM 4057 O O . LEU B 1 172 ? -3.293 21.766 14.203 1 98.25 172 LEU B O 1
ATOM 4061 N N . ASP B 1 173 ? -4.512 19.938 14.453 1 96.75 173 ASP B N 1
ATOM 4062 C CA . ASP B 1 173 ? -4.824 20.25 15.852 1 96.75 173 ASP B CA 1
ATOM 4063 C C . ASP B 1 173 ? -3.566 20.219 16.719 1 96.75 173 ASP B C 1
ATOM 4065 O O . ASP B 1 173 ? -2.887 19.203 16.797 1 96.75 173 ASP B O 1
ATOM 4069 N N . ARG B 1 174 ? -3.283 21.281 17.438 1 95.19 174 ARG B N 1
ATOM 4070 C CA . ARG B 1 174 ? -2.041 21.438 18.188 1 95.19 174 ARG B CA 1
ATOM 4071 C C . ARG B 1 174 ? -1.938 20.422 19.297 1 95.19 174 ARG B C 1
ATOM 4073 O O . ARG B 1 174 ? -0.845 19.938 19.609 1 95.19 174 ARG B O 1
ATOM 4080 N N . GLU B 1 175 ? -3.041 20.141 19.906 1 95.25 175 GLU B N 1
ATOM 4081 C CA . GLU B 1 175 ? -3.025 19.156 20.984 1 95.25 175 GLU B CA 1
ATOM 4082 C C . GLU B 1 175 ? -2.67 17.766 20.438 1 95.25 175 GLU B C 1
ATOM 4084 O O . GLU B 1 175 ? -1.865 17.047 21.047 1 95.25 175 GLU B O 1
ATOM 4089 N N . VAL B 1 176 ? -3.217 17.406 19.344 1 96.19 176 VAL B N 1
ATOM 4090 C CA . VAL B 1 176 ? -2.943 16.109 18.719 1 96.19 176 VAL B CA 1
ATOM 4091 C C . VAL B 1 176 ? -1.501 16.078 18.219 1 96.19 176 VAL B C 1
ATOM 4093 O O . VAL B 1 176 ? -0.774 15.109 18.484 1 96.19 176 VAL B O 1
ATOM 4096 N N . LEU B 1 177 ? -1.035 17.156 17.531 1 97.19 177 LEU B N 1
ATOM 4097 C CA . LEU B 1 177 ? 0.328 17.234 17.016 1 97.19 177 LEU B CA 1
ATOM 4098 C C . LEU B 1 177 ? 1.343 17.062 18.141 1 97.19 177 LEU B C 1
ATOM 4100 O O . LEU B 1 177 ? 2.387 16.438 17.953 1 97.19 177 LEU B O 1
ATOM 4104 N N . GLY B 1 178 ? 1 17.578 19.25 1 94.19 178 GLY B N 1
ATOM 4105 C CA . GLY B 1 178 ? 1.92 17.562 20.375 1 94.19 178 GLY B CA 1
ATOM 4106 C C . GLY B 1 178 ? 1.804 16.312 21.234 1 94.19 178 GLY B C 1
ATOM 4107 O O . GLY B 1 178 ? 2.312 16.281 22.344 1 94.19 178 GLY B O 1
ATOM 4108 N N . GLY B 1 179 ? 1.045 15.344 20.797 1 89.81 179 GLY B N 1
ATOM 4109 C CA . GLY B 1 179 ? 0.987 14.062 21.484 1 89.81 179 GLY B CA 1
ATOM 4110 C C . GLY B 1 179 ? -0.149 13.977 22.484 1 89.81 179 GLY B C 1
ATOM 4111 O O . GLY B 1 179 ? -0.085 13.195 23.438 1 89.81 179 GLY B O 1
ATOM 4112 N N . GLY B 1 180 ? -1.113 14.742 22.375 1 91.69 180 GLY B N 1
ATOM 4113 C CA . GLY B 1 180 ? -2.283 14.656 23.234 1 91.69 180 GLY B C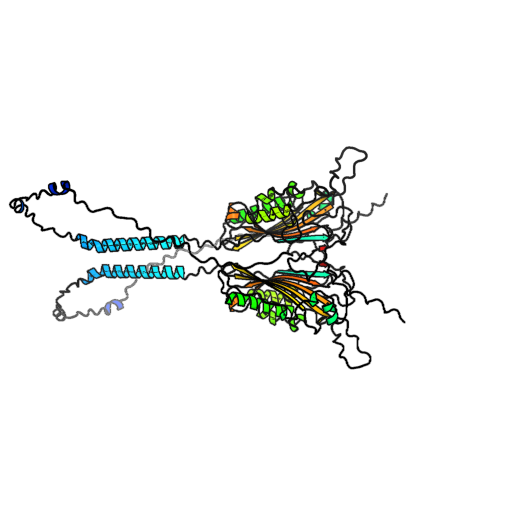A 1
ATOM 4114 C C . GLY B 1 180 ? -3.031 13.344 23.094 1 91.69 180 GLY B C 1
ATOM 4115 O O . GLY B 1 180 ? -2.547 12.414 22.453 1 91.69 180 GLY B O 1
ATOM 4116 N N . ASP B 1 181 ? -4.211 13.234 23.719 1 89.19 181 ASP B N 1
ATOM 4117 C CA . ASP B 1 181 ? -4.902 11.953 23.859 1 89.19 181 ASP B CA 1
ATOM 4118 C C . ASP B 1 181 ? -5.715 11.633 22.609 1 89.19 181 ASP B C 1
ATOM 4120 O O . ASP B 1 181 ? -6.332 10.57 22.531 1 89.19 181 ASP B O 1
ATOM 4124 N N . GLY B 1 182 ? -5.773 12.492 21.719 1 92.31 182 GLY B N 1
ATOM 4125 C CA . GLY B 1 182 ? -6.414 12.242 20.438 1 92.31 182 GLY B CA 1
ATOM 4126 C C . GLY B 1 182 ? -7.926 12.18 20.531 1 92.31 182 GLY B C 1
ATOM 4127 O O . GLY B 1 182 ? -8.586 11.641 19.641 1 92.31 182 GLY B O 1
ATOM 4128 N N . ARG B 1 183 ? -8.539 12.703 21.578 1 94.88 183 ARG B N 1
ATOM 4129 C CA . ARG B 1 183 ? -9.977 12.625 21.797 1 94.88 183 ARG B CA 1
ATOM 4130 C C . ARG B 1 183 ? -10.742 13.305 20.672 1 94.88 183 ARG B C 1
ATOM 4132 O O . ARG B 1 183 ? -11.812 12.844 20.266 1 94.88 183 ARG B O 1
ATOM 4139 N N . ALA B 1 184 ? -10.188 14.359 20.234 1 95 184 ALA B N 1
ATOM 4140 C CA . ALA B 1 184 ? -10.844 15.133 19.188 1 95 184 ALA B CA 1
ATOM 4141 C C . ALA B 1 184 ? -11.07 14.281 17.938 1 95 184 ALA B C 1
ATOM 4143 O O . ALA B 1 184 ? -12.039 14.484 17.203 1 95 184 ALA B O 1
ATOM 4144 N N . VAL B 1 185 ? -10.188 13.328 17.641 1 97.75 185 VAL B N 1
ATOM 4145 C CA . VAL B 1 185 ? -10.312 12.438 16.484 1 97.75 185 VAL B CA 1
ATOM 4146 C C . VAL B 1 185 ? -11.18 11.234 16.859 1 97.75 185 VAL B C 1
ATOM 4148 O O . VAL B 1 185 ? -12.008 10.797 16.062 1 97.75 185 VAL B O 1
ATOM 4151 N N . ARG B 1 186 ? -11.094 10.758 18.078 1 97.38 186 ARG B N 1
ATOM 4152 C CA . ARG B 1 186 ? -11.812 9.578 18.547 1 97.38 186 ARG B CA 1
ATOM 4153 C C . ARG B 1 186 ? -13.32 9.766 18.406 1 97.38 186 ARG B C 1
ATOM 4155 O O . ARG B 1 186 ? -14.031 8.836 18.016 1 97.38 186 ARG B O 1
ATOM 4162 N N . VAL B 1 187 ? -13.852 10.914 18.703 1 97.31 187 VAL B N 1
ATOM 4163 C CA . VAL B 1 187 ? -15.289 11.18 18.734 1 97.31 187 VAL B CA 1
ATOM 4164 C C . VAL B 1 187 ? -15.844 11.188 17.312 1 97.31 187 VAL B C 1
ATOM 4166 O O . VAL B 1 187 ? -17.062 11.078 17.125 1 97.31 187 VAL B O 1
ATOM 4169 N N . LEU B 1 188 ? -14.992 11.312 16.328 1 98.12 188 LEU B N 1
ATOM 4170 C CA . LEU B 1 188 ? -15.438 11.352 14.938 1 98.12 188 LEU B CA 1
ATOM 4171 C C . LEU B 1 188 ? -15.516 9.945 14.359 1 98.12 188 LEU B C 1
ATOM 4173 O O . LEU B 1 188 ? -16.109 9.742 13.297 1 98.12 188 LEU B O 1
ATOM 4177 N N . LEU B 1 189 ? -14.945 8.961 14.992 1 97.75 189 LEU B N 1
ATOM 4178 C CA . LEU B 1 189 ? -14.812 7.625 14.422 1 97.75 189 LEU B CA 1
ATOM 4179 C C . LEU B 1 189 ? -16.109 6.84 14.586 1 97.75 189 LEU B C 1
ATOM 4181 O O . LEU B 1 189 ? -16.812 6.988 15.594 1 97.75 189 LEU B O 1
ATOM 4185 N N . ALA B 1 190 ? -16.375 6.07 13.562 1 96.25 190 ALA B N 1
ATOM 4186 C CA . ALA B 1 190 ? -17.453 5.09 13.719 1 96.25 190 ALA B CA 1
ATOM 4187 C C . ALA B 1 190 ? -17.203 4.188 14.922 1 96.25 190 ALA B C 1
ATOM 4189 O O . ALA B 1 190 ? -16.062 3.797 15.188 1 96.25 190 ALA B O 1
ATOM 4190 N N . PRO B 1 191 ? -18.203 3.793 15.617 1 94.44 191 PRO B N 1
ATOM 4191 C CA . PRO B 1 191 ? -18.062 2.984 16.828 1 94.44 191 PRO B CA 1
ATOM 4192 C C . PRO B 1 191 ? -17.281 1.695 16.578 1 94.44 191 PRO B C 1
ATOM 4194 O O . PRO B 1 191 ? -16.547 1.243 17.469 1 94.44 191 PRO B O 1
ATOM 4197 N N . SER B 1 192 ? -17.391 1.171 15.453 1 92.25 192 SER B N 1
ATOM 4198 C CA . SER B 1 192 ? -16.75 -0.109 15.156 1 92.25 192 SER B CA 1
ATOM 4199 C C . SER B 1 192 ? -15.234 0.027 15.094 1 92.25 192 SER B C 1
ATOM 4201 O O . SER B 1 192 ? -14.516 -0.972 15.133 1 92.25 192 SER B O 1
ATOM 4203 N N . GLN B 1 193 ? -14.742 1.28 15.008 1 96.19 193 GLN B N 1
ATOM 4204 C CA . GLN B 1 193 ? -13.305 1.459 14.852 1 96.19 193 GLN B CA 1
ATOM 4205 C C . GLN B 1 193 ? -12.68 2.021 16.125 1 96.19 193 GLN B C 1
ATOM 4207 O O . GLN B 1 193 ? -11.453 2.168 16.203 1 96.19 193 GLN B O 1
ATOM 4212 N N . VAL B 1 194 ? -13.477 2.301 17.109 1 96.62 194 VAL B N 1
ATOM 4213 C CA . VAL B 1 194 ? -12.992 2.947 18.328 1 96.62 194 VAL B CA 1
ATOM 4214 C C . VAL B 1 194 ? -12.039 2.01 19.078 1 96.62 194 VAL B C 1
ATOM 4216 O O . VAL B 1 194 ? -11.016 2.445 19.594 1 96.62 194 VAL B O 1
ATOM 4219 N N . GLU B 1 195 ? -12.352 0.756 19.062 1 96.19 195 GLU B N 1
ATOM 4220 C CA . GLU B 1 195 ? -11.477 -0.193 19.75 1 96.19 195 GLU B CA 1
ATOM 4221 C C . GLU B 1 195 ? -10.094 -0.23 19.094 1 96.19 195 GLU B C 1
ATOM 4223 O O . GLU B 1 195 ? -9.078 -0.252 19.797 1 96.19 195 GLU B O 1
ATOM 4228 N N . GLN B 1 196 ? -10.07 -0.292 17.844 1 96.31 196 GLN B N 1
ATOM 4229 C CA . GLN B 1 196 ? -8.789 -0.281 17.141 1 96.31 196 GLN B CA 1
ATOM 4230 C C . GLN B 1 196 ? -8.008 0.998 17.453 1 96.31 196 GLN B C 1
ATOM 4232 O O . GLN B 1 196 ? -6.797 0.957 17.656 1 96.31 196 GLN B O 1
ATOM 4237 N N . TYR B 1 197 ? -8.664 2.092 17.406 1 97.5 197 TYR B N 1
ATOM 4238 C CA . TYR B 1 197 ? -8.039 3.379 17.688 1 97.5 197 TYR B CA 1
ATOM 4239 C C . TYR B 1 197 ? -7.422 3.387 19.078 1 97.5 197 TYR B C 1
ATOM 4241 O O . TYR B 1 197 ? -6.262 3.773 19.25 1 97.5 197 TYR B O 1
ATOM 4249 N N . ASP B 1 198 ? -8.188 2.945 20.031 1 97.44 198 ASP B N 1
ATOM 4250 C CA . ASP B 1 198 ? -7.715 2.908 21.406 1 97.44 198 ASP B CA 1
ATOM 4251 C C . ASP B 1 198 ? -6.496 2 21.547 1 97.44 198 ASP B C 1
ATOM 4253 O O . ASP B 1 198 ? -5.527 2.354 22.219 1 97.44 198 ASP B O 1
ATOM 4257 N N . ARG B 1 199 ? -6.555 0.946 20.906 1 96.56 199 ARG B N 1
ATOM 4258 C CA . ARG B 1 199 ? -5.418 0.03 20.938 1 96.56 199 ARG B CA 1
ATOM 4259 C C . ARG B 1 199 ? -4.184 0.676 20.312 1 96.56 199 ARG B C 1
ATOM 4261 O O . ARG B 1 199 ? -3.064 0.486 20.797 1 96.56 199 ARG B O 1
ATOM 4268 N N . SER B 1 200 ? -4.387 1.426 19.266 1 96.31 200 SER B N 1
ATOM 4269 C CA . SER B 1 200 ? -3.281 2.104 18.594 1 96.31 200 SER B CA 1
ATOM 4270 C C . SER B 1 200 ? -2.633 3.139 19.516 1 96.31 200 SER B C 1
ATOM 4272 O O . SER B 1 200 ? -1.428 3.383 19.422 1 96.31 200 SER B O 1
ATOM 4274 N N . PHE B 1 201 ? -3.404 3.77 20.375 1 95.56 201 PHE B N 1
ATOM 4275 C CA . PHE B 1 201 ? -2.863 4.734 21.312 1 95.56 201 PHE B CA 1
ATOM 4276 C C . PHE B 1 201 ? -2.137 4.031 22.453 1 95.56 201 PHE B C 1
ATOM 4278 O O . PHE B 1 201 ? -1.092 4.496 22.906 1 95.56 201 PHE B O 1
ATOM 4285 N N . GLU B 1 202 ? -2.646 2.922 22.875 1 95.38 202 GLU B N 1
ATOM 4286 C CA . GLU B 1 202 ? -2.115 2.215 24.031 1 95.38 202 GLU B CA 1
ATOM 4287 C C . GLU B 1 202 ? -0.862 1.421 23.672 1 95.38 202 GLU B C 1
ATOM 4289 O O . GLU B 1 202 ? 0.112 1.409 24.422 1 95.38 202 GLU B O 1
ATOM 4294 N N . ARG B 1 203 ? -0.971 0.77 22.5 1 96.19 203 ARG B N 1
ATOM 4295 C CA . ARG B 1 203 ? 0.12 -0.092 22.062 1 96.19 203 ARG B CA 1
ATOM 4296 C C . ARG B 1 203 ? 0.396 0.095 20.578 1 96.19 203 ARG B C 1
ATOM 4298 O O . ARG B 1 203 ? 0.194 -0.825 19.781 1 96.19 203 ARG B O 1
ATOM 4305 N N . PRO B 1 204 ? 0.951 1.25 20.297 1 94.88 204 PRO B N 1
ATOM 4306 C CA . PRO B 1 204 ? 1.246 1.489 18.891 1 94.88 204 PRO B CA 1
ATOM 4307 C C . PRO B 1 204 ? 2.184 0.441 18.297 1 94.88 204 PRO B C 1
ATOM 4309 O O . PRO B 1 204 ? 3.104 -0.025 18.969 1 94.88 204 PRO B O 1
ATOM 4312 N N . ALA B 1 205 ? 1.884 0.044 17.016 1 90.44 205 ALA B N 1
ATOM 4313 C CA . ALA B 1 205 ? 2.682 -0.979 16.344 1 90.44 205 ALA B CA 1
ATOM 4314 C C . ALA B 1 205 ? 2.666 -0.781 14.836 1 90.44 205 ALA B C 1
ATOM 4316 O O . ALA B 1 205 ? 1.634 -0.429 14.258 1 90.44 205 ALA B O 1
ATOM 4317 N N . ALA B 1 206 ? 3.83 -1.031 14.273 1 85.56 206 ALA B N 1
ATOM 4318 C CA . ALA B 1 206 ? 3.939 -0.971 12.82 1 85.56 206 ALA B CA 1
ATOM 4319 C C . ALA B 1 206 ? 3.498 -2.285 12.18 1 85.56 206 ALA B C 1
ATOM 4321 O O . ALA B 1 206 ? 4.246 -2.891 11.406 1 85.56 206 ALA B O 1
ATOM 4322 N N . ASP B 1 207 ? 2.275 -2.691 12.406 1 79.75 207 ASP B N 1
ATOM 4323 C CA . ASP B 1 207 ? 1.778 -3.977 11.922 1 79.75 207 ASP B CA 1
ATOM 4324 C C . ASP B 1 207 ? 0.745 -3.785 10.82 1 79.75 207 ASP B C 1
ATOM 4326 O O . ASP B 1 207 ? 0.001 -4.711 10.492 1 79.75 207 ASP B O 1
ATOM 4330 N N . GLY B 1 208 ? 0.686 -2.535 10.367 1 83.94 208 GLY B N 1
ATOM 4331 C CA . GLY B 1 208 ? -0.235 -2.236 9.281 1 83.94 208 GLY B CA 1
ATOM 4332 C C . GLY B 1 208 ? -1.616 -1.836 9.766 1 83.94 208 GLY B C 1
ATOM 4333 O O . GLY B 1 208 ? -2.467 -1.437 8.969 1 83.94 208 GLY B O 1
ATOM 4334 N N . GLN B 1 209 ? -1.841 -1.908 11.117 1 88.56 209 GLN B N 1
ATOM 4335 C CA . GLN B 1 209 ? -3.188 -1.62 11.594 1 88.56 209 GLN B CA 1
ATOM 4336 C C . GLN B 1 209 ? -3.152 -0.717 12.828 1 88.56 209 GLN B C 1
ATOM 4338 O O . GLN B 1 209 ? -4.125 -0.015 13.117 1 88.56 209 GLN B O 1
ATOM 4343 N N . HIS B 1 210 ? -2.027 -0.702 13.477 1 92.88 210 HIS B N 1
ATOM 4344 C CA . HIS B 1 210 ? -2.096 -0.112 14.812 1 92.88 210 HIS B CA 1
ATOM 4345 C C . HIS B 1 210 ? -1.07 1.006 14.969 1 92.88 210 HIS B C 1
ATOM 4347 O O . HIS B 1 210 ? -0.737 1.392 16.094 1 92.88 210 HIS B O 1
ATOM 4353 N N . ALA B 1 211 ? -0.473 1.432 13.906 1 93.88 211 ALA B N 1
ATOM 4354 C CA . ALA B 1 211 ? 0.331 2.646 14.016 1 93.88 211 ALA B CA 1
ATOM 4355 C C . ALA B 1 211 ? -0.55 3.863 14.281 1 93.88 211 ALA B C 1
ATOM 4357 O O . ALA B 1 211 ? -1.396 4.219 13.461 1 93.88 211 ALA B O 1
ATOM 4358 N N . ILE B 1 212 ? -0.366 4.5 15.406 1 97.12 212 ILE B N 1
ATOM 4359 C CA . ILE B 1 212 ? -1.168 5.684 15.711 1 97.12 212 ILE B CA 1
ATOM 4360 C C . ILE B 1 212 ? -0.904 6.766 14.664 1 97.12 212 ILE B C 1
ATOM 4362 O O . ILE B 1 212 ? -1.804 7.535 14.32 1 97.12 212 ILE B O 1
ATOM 4366 N N . THR B 1 213 ? 0.283 6.801 14.062 1 97.25 213 THR B N 1
ATOM 4367 C CA . THR B 1 213 ? 0.664 7.816 13.086 1 97.25 213 THR B CA 1
ATOM 4368 C C . THR B 1 213 ? -0.049 7.578 11.758 1 97.25 213 THR B C 1
ATOM 4370 O O . THR B 1 213 ? -0.007 8.43 10.859 1 97.25 213 THR B O 1
ATOM 4373 N N . GLY B 1 214 ? -0.67 6.477 11.656 1 96.44 214 GLY B N 1
ATOM 4374 C CA . GLY B 1 214 ? -1.584 6.27 10.547 1 96.44 214 GLY B CA 1
ATOM 4375 C C . GLY B 1 214 ? -2.928 6.945 10.742 1 96.44 214 GLY B C 1
ATOM 4376 O O . GLY B 1 214 ? -3.619 7.258 9.773 1 96.44 214 GLY B O 1
ATOM 4377 N N . TRP B 1 215 ? -3.311 7.148 12.008 1 97.88 215 TRP B N 1
ATOM 4378 C CA . TRP B 1 215 ? -4.566 7.801 12.359 1 97.88 215 TRP B CA 1
ATOM 4379 C C . TRP B 1 215 ? -4.402 9.312 12.406 1 97.88 215 TRP B C 1
ATOM 4381 O O . TRP B 1 215 ? -5.27 10.055 11.938 1 97.88 215 TRP B O 1
ATOM 4391 N N . VAL B 1 216 ? -3.316 9.711 13.008 1 98.25 216 VAL B N 1
ATOM 4392 C CA . VAL B 1 216 ? -3.076 11.125 13.281 1 98.25 216 VAL B CA 1
ATOM 4393 C C . VAL B 1 216 ? -1.602 11.453 13.055 1 98.25 216 VAL B C 1
ATOM 4395 O O . VAL B 1 216 ? -0.747 10.562 13.109 1 98.25 216 VAL B O 1
ATOM 4398 N N . VAL B 1 217 ? -1.368 12.703 12.789 1 98.31 217 VAL B N 1
ATOM 4399 C CA . VAL B 1 217 ? 0.002 13.203 12.789 1 98.31 217 VAL B CA 1
ATOM 4400 C C . VAL B 1 217 ? 0.374 13.68 14.195 1 98.31 217 VAL B C 1
ATOM 4402 O O . VAL B 1 217 ? -0.3 14.547 14.758 1 98.31 217 VAL B O 1
ATOM 4405 N N . ARG B 1 218 ? 1.425 13.164 14.719 1 97.38 218 ARG B N 1
ATOM 4406 C CA . ARG B 1 218 ? 1.841 13.617 16.047 1 97.38 218 ARG B CA 1
ATOM 4407 C C . ARG B 1 218 ? 3.344 13.438 16.234 1 97.38 218 ARG B C 1
ATOM 4409 O O . ARG B 1 218 ? 3.959 12.578 15.602 1 97.38 218 ARG B O 1
ATOM 4416 N N . PHE B 1 219 ? 3.881 14.266 17.078 1 97.69 219 PHE B N 1
ATOM 4417 C CA . PHE B 1 219 ? 5.297 14.305 17.422 1 97.69 219 PHE B CA 1
ATOM 4418 C C . PHE B 1 219 ? 5.492 14.094 18.922 1 97.69 219 PHE B C 1
ATOM 4420 O O . PHE B 1 219 ? 4.605 14.398 19.719 1 97.69 219 PHE B O 1
ATOM 4427 N N . ASP B 1 220 ? 6.594 13.469 19.266 1 96.25 220 ASP B N 1
ATOM 4428 C CA . ASP B 1 220 ? 6.941 13.32 20.672 1 96.25 220 ASP B CA 1
ATOM 4429 C C . ASP B 1 220 ? 7.281 14.672 21.297 1 96.25 220 ASP B C 1
ATOM 4431 O O . ASP B 1 220 ? 8.312 15.273 20.969 1 96.25 220 ASP B O 1
ATOM 4435 N N . PRO B 1 221 ? 6.516 15.094 22.203 1 94.81 221 PRO B N 1
ATOM 4436 C CA . PRO B 1 221 ? 6.746 16.438 22.766 1 94.81 221 PRO B CA 1
ATOM 4437 C C . PRO B 1 221 ? 8.047 16.531 23.547 1 94.81 221 PRO B C 1
ATOM 4439 O O . PRO B 1 221 ? 8.531 17.625 23.812 1 94.81 221 PRO B O 1
ATOM 4442 N N . ALA B 1 222 ? 8.57 15.453 23.922 1 94.44 222 ALA B N 1
ATOM 4443 C CA . ALA B 1 222 ? 9.844 15.453 24.641 1 94.44 222 ALA B CA 1
ATOM 4444 C C . ALA B 1 222 ? 11.008 15.711 23.688 1 94.44 222 ALA B C 1
ATOM 4446 O O . ALA B 1 222 ? 12.094 16.094 24.125 1 94.44 222 ALA B O 1
ATOM 4447 N N . GLN B 1 223 ? 10.75 15.539 22.438 1 94.38 223 GLN B N 1
ATOM 4448 C CA . GLN B 1 223 ? 11.867 15.602 21.5 1 94.38 223 GLN B CA 1
ATOM 4449 C C . GLN B 1 223 ? 11.672 16.719 20.484 1 94.38 223 GLN B C 1
ATOM 4451 O O . GLN B 1 223 ? 12.648 17.297 20 1 94.38 223 GLN B O 1
ATOM 4456 N N . VAL B 1 224 ? 10.445 16.938 20.109 1 95.56 224 VAL B N 1
ATOM 4457 C CA . VAL B 1 224 ? 10.148 17.828 19 1 95.56 224 VAL B CA 1
ATOM 4458 C C . VAL B 1 224 ? 9.07 18.828 19.406 1 95.56 224 VAL B C 1
ATOM 4460 O O . VAL B 1 224 ? 8.086 18.469 20.062 1 95.56 224 VAL B O 1
ATOM 4463 N N . ALA B 1 225 ? 9.25 20.047 19.031 1 94.69 225 ALA B N 1
ATOM 4464 C CA . ALA B 1 225 ? 8.242 21.094 19.156 1 94.69 225 ALA B CA 1
ATOM 4465 C C . ALA B 1 225 ? 7.816 21.609 17.781 1 94.69 225 ALA B C 1
ATOM 4467 O O . ALA B 1 225 ? 8.664 21.875 16.938 1 94.69 225 ALA B O 1
ATOM 4468 N N . VAL B 1 226 ? 6.535 21.688 17.578 1 95.69 226 VAL B N 1
ATOM 4469 C CA . VAL B 1 226 ? 6.016 22.266 16.344 1 95.69 226 VAL B CA 1
ATOM 4470 C C . VAL B 1 226 ? 6.031 23.797 16.453 1 95.69 226 VAL B C 1
ATOM 4472 O O . VAL B 1 226 ? 5.535 24.359 17.422 1 95.69 226 VAL B O 1
ATOM 4475 N N . ASP B 1 227 ? 6.598 24.359 15.508 1 93.38 227 ASP B N 1
ATOM 4476 C CA . ASP B 1 227 ? 6.734 25.812 15.469 1 93.38 227 ASP B CA 1
ATOM 4477 C C . ASP B 1 227 ? 5.363 26.5 15.445 1 93.38 227 ASP B C 1
ATOM 4479 O O . ASP B 1 227 ? 4.371 25.891 15.047 1 93.38 227 ASP B O 1
ATOM 4483 N N . ASP B 1 228 ? 5.312 27.75 15.852 1 91.94 228 ASP B N 1
ATOM 4484 C CA . ASP B 1 228 ? 4.062 28.516 15.898 1 91.94 228 ASP B CA 1
ATOM 4485 C C . ASP B 1 228 ? 3.625 28.938 14.5 1 91.94 228 ASP B C 1
ATOM 4487 O O . ASP B 1 228 ? 2.467 29.312 14.297 1 91.94 228 ASP B O 1
ATOM 4491 N N . ALA B 1 229 ? 4.594 28.984 13.578 1 94.25 229 ALA B N 1
ATOM 4492 C CA . ALA B 1 229 ? 4.199 29.297 12.203 1 94.25 229 ALA B CA 1
ATOM 4493 C C . ALA B 1 229 ? 3.086 28.359 11.734 1 94.25 229 ALA B C 1
ATOM 4495 O O . ALA B 1 229 ? 3.098 27.172 12.047 1 94.25 229 ALA B O 1
ATOM 4496 N N . PRO B 1 230 ? 2.182 28.922 11.031 1 96.38 230 PRO B N 1
ATOM 4497 C CA . PRO B 1 230 ? 1.079 28.078 10.57 1 96.38 230 PRO B CA 1
ATOM 4498 C C . PRO B 1 230 ? 1.548 26.938 9.664 1 96.38 230 PRO B C 1
ATOM 4500 O O . PRO B 1 230 ? 2.445 27.141 8.836 1 96.38 230 PRO B O 1
ATOM 4503 N N . VAL B 1 231 ? 0.952 25.828 9.867 1 98.31 231 VAL B N 1
ATOM 4504 C CA . VAL B 1 231 ? 1.214 24.703 8.992 1 98.31 231 VAL B CA 1
ATOM 4505 C C . VAL B 1 231 ? 0.75 25.031 7.574 1 98.31 231 VAL B C 1
ATOM 4507 O O . VAL B 1 231 ? -0.315 25.625 7.383 1 98.31 231 VAL B O 1
ATOM 4510 N N . ARG B 1 232 ? 1.561 24.688 6.59 1 98.25 232 ARG B N 1
ATOM 4511 C CA . ARG B 1 232 ? 1.173 24.875 5.195 1 98.25 232 ARG B CA 1
ATOM 4512 C C . ARG B 1 232 ? 0.524 23.609 4.641 1 98.25 232 ARG B C 1
ATOM 4514 O O . ARG B 1 232 ? 0.999 22.5 4.895 1 98.25 232 ARG B O 1
ATOM 4521 N N . VAL B 1 233 ? -0.627 23.812 3.959 1 98.06 233 VAL B N 1
ATOM 4522 C CA . VAL B 1 233 ? -1.396 22.641 3.533 1 98.06 233 VAL B CA 1
ATOM 4523 C C . VAL B 1 233 ? -1.864 22.828 2.092 1 98.06 233 VAL B C 1
ATOM 4525 O O . VAL B 1 233 ? -2.26 23.938 1.7 1 98.06 233 VAL B O 1
ATOM 4528 N N . GLU B 1 234 ? -1.723 21.766 1.297 1 96.31 234 GLU B N 1
ATOM 4529 C CA . GLU B 1 234 ? -2.314 21.672 -0.035 1 96.31 234 GLU B CA 1
ATOM 4530 C C . GLU B 1 234 ? -2.883 20.281 -0.288 1 96.31 234 GLU B C 1
ATOM 4532 O O . GLU B 1 234 ? -2.273 19.281 0.092 1 96.31 234 GLU B O 1
ATOM 4537 N N . GLY B 1 235 ? -4.062 20.25 -0.87 1 95.5 235 GLY B N 1
ATOM 4538 C CA . GLY B 1 235 ? -4.637 18.953 -1.199 1 95.5 235 GLY B CA 1
ATOM 4539 C C . GLY B 1 235 ? -6.078 19.047 -1.669 1 95.5 235 GLY B C 1
ATOM 4540 O O . GLY B 1 235 ? -6.578 20.125 -1.951 1 95.5 235 GLY B O 1
ATOM 4541 N N . ALA B 1 236 ? -6.684 17.844 -1.826 1 94.44 236 ALA B N 1
ATOM 4542 C CA . ALA B 1 236 ? -8.047 17.797 -2.348 1 94.44 236 ALA B CA 1
ATOM 4543 C C . ALA B 1 236 ? -8.781 16.562 -1.853 1 94.44 236 ALA B C 1
ATOM 4545 O O . ALA B 1 236 ? -8.156 15.617 -1.367 1 94.44 236 ALA B O 1
ATOM 4546 N N . PHE B 1 237 ? -10.102 16.703 -1.942 1 96.06 237 PHE B N 1
ATOM 4547 C CA . PHE B 1 237 ? -10.992 15.57 -1.701 1 96.06 237 PHE B CA 1
ATOM 4548 C C . PHE B 1 237 ? -11.617 15.086 -3.004 1 96.06 237 PHE B C 1
ATOM 4550 O O . PHE B 1 237 ? -11.836 15.875 -3.926 1 96.06 237 PHE B O 1
ATOM 4557 N N . SER B 1 238 ? -11.805 13.828 -3.082 1 93.5 238 SER B N 1
ATOM 4558 C CA . SER B 1 238 ? -12.656 13.242 -4.113 1 93.5 238 SER B CA 1
ATOM 4559 C C . SER B 1 238 ? -13.711 12.328 -3.502 1 93.5 238 SER B C 1
ATOM 4561 O O . SER B 1 238 ? -13.477 11.711 -2.461 1 93.5 238 SER B O 1
ATOM 4563 N N . LEU B 1 239 ? -14.875 12.32 -4.133 1 94.62 239 LEU B N 1
ATOM 4564 C CA . LEU B 1 239 ? -15.984 11.539 -3.592 1 94.62 239 LEU B CA 1
ATOM 4565 C C . LEU B 1 239 ? -16.594 10.648 -4.664 1 94.62 239 LEU B C 1
ATOM 4567 O O . LEU B 1 239 ? -16.781 11.078 -5.805 1 94.62 239 LEU B O 1
ATOM 4571 N N . THR B 1 240 ? -16.891 9.453 -4.281 1 88.94 240 THR B N 1
ATOM 4572 C CA . THR B 1 240 ? -17.547 8.492 -5.164 1 88.94 240 THR B CA 1
ATOM 4573 C C . THR B 1 240 ? -18.625 7.719 -4.418 1 88.94 240 THR B C 1
ATOM 4575 O O . THR B 1 240 ? -18.438 7.355 -3.256 1 88.94 240 THR B O 1
ATOM 4578 N N . GLU B 1 241 ? -19.703 7.598 -5.066 1 88.81 241 GLU B N 1
ATOM 4579 C CA . GLU B 1 241 ? -20.703 6.66 -4.559 1 88.81 241 GLU B CA 1
ATOM 4580 C C . GLU B 1 241 ? -20.328 5.223 -4.926 1 88.81 241 GLU B C 1
ATOM 4582 O O . GLU B 1 241 ? -20.328 4.859 -6.105 1 88.81 241 GLU B O 1
ATOM 4587 N N . VAL B 1 242 ? -20.047 4.43 -3.93 1 77.94 242 VAL B N 1
ATOM 4588 C CA . VAL B 1 242 ? -19.562 3.084 -4.211 1 77.94 242 VAL B CA 1
ATOM 4589 C C . VAL B 1 242 ? -20.734 2.098 -4.195 1 77.94 242 VAL B C 1
ATOM 4591 O O . VAL B 1 242 ? -20.625 0.998 -4.742 1 77.94 242 VAL B O 1
ATOM 4594 N N . SER B 1 243 ? -21.75 2.4 -3.498 1 77 243 SER B N 1
ATOM 4595 C CA . SER B 1 243 ? -23.016 1.671 -3.475 1 77 243 SER B CA 1
ATOM 4596 C C . SER B 1 243 ? -24.172 2.58 -3.076 1 77 243 SER B C 1
ATOM 4598 O O . SER B 1 243 ? -23.953 3.697 -2.604 1 77 243 SER B O 1
ATOM 4600 N N . PRO B 1 244 ? -25.344 2.154 -3.307 1 82.75 244 PRO B N 1
ATOM 4601 C CA . PRO B 1 244 ? -26.469 2.984 -2.867 1 82.75 244 PRO B CA 1
ATOM 4602 C C . PRO B 1 244 ? -26.469 3.244 -1.362 1 82.75 244 PRO B C 1
ATOM 4604 O O . PRO B 1 244 ? -27.172 4.129 -0.881 1 82.75 244 PRO B O 1
ATOM 4607 N N . ALA B 1 245 ? -25.688 2.559 -0.654 1 86.5 245 ALA B N 1
ATOM 4608 C CA . ALA B 1 245 ? -25.703 2.672 0.802 1 86.5 245 ALA B CA 1
ATOM 4609 C C . ALA B 1 245 ? -24.406 3.305 1.304 1 86.5 245 ALA B C 1
ATOM 4611 O O . ALA B 1 245 ? -24.234 3.521 2.506 1 86.5 245 ALA B O 1
ATOM 4612 N N . ALA B 1 246 ? -23.531 3.621 0.363 1 89.31 246 ALA B N 1
ATOM 4613 C CA . ALA B 1 246 ? -22.234 4.039 0.89 1 89.31 246 ALA B CA 1
ATOM 4614 C C . ALA B 1 246 ? -21.547 5.039 -0.044 1 89.31 246 ALA B C 1
ATOM 4616 O O . ALA B 1 246 ? -21.594 4.883 -1.267 1 89.31 246 ALA B O 1
ATOM 4617 N N . LEU B 1 247 ? -21.016 6.121 0.621 1 94 247 LEU B N 1
ATOM 4618 C CA . LEU B 1 247 ? -20.109 7.066 -0.031 1 94 247 LEU B CA 1
ATOM 4619 C C . LEU B 1 247 ? -18.672 6.816 0.387 1 94 247 LEU B C 1
ATOM 4621 O O . LEU B 1 247 ? -18.406 6.375 1.51 1 94 247 LEU B O 1
ATOM 4625 N N . GLU B 1 248 ? -17.781 7.027 -0.534 1 93.25 248 GLU B N 1
ATOM 4626 C CA . GLU B 1 248 ? -16.359 7.023 -0.212 1 93.25 248 GLU B CA 1
ATOM 4627 C C . GLU B 1 248 ? -15.711 8.352 -0.569 1 93.25 248 GLU B C 1
ATOM 4629 O O . GLU B 1 248 ? -16 8.938 -1.616 1 93.25 248 GLU B O 1
ATOM 4634 N N . VAL B 1 249 ? -14.922 8.805 0.372 1 96.44 249 VAL B N 1
ATOM 4635 C CA . VAL B 1 249 ? -14.188 10.055 0.183 1 96.44 249 VAL B CA 1
ATOM 4636 C C . VAL B 1 249 ? -12.688 9.789 0.288 1 96.44 249 VAL B C 1
ATOM 4638 O O . VAL B 1 249 ? -12.234 9.117 1.218 1 96.44 249 VAL B O 1
ATOM 4641 N N . SER B 1 250 ? -11.906 10.227 -0.653 1 92.94 250 SER B N 1
ATOM 4642 C CA . SER B 1 250 ? -10.453 10.188 -0.592 1 92.94 250 SER B CA 1
ATOM 4643 C C . SER B 1 250 ? -9.867 11.562 -0.301 1 92.94 250 SER B C 1
ATOM 4645 O O . SER B 1 250 ? -10.219 12.547 -0.958 1 92.94 250 SER B O 1
ATOM 4647 N N . ALA B 1 251 ? -9.109 11.586 0.667 1 96.38 251 ALA B N 1
ATOM 4648 C CA . ALA B 1 251 ? -8.367 12.797 0.998 1 96.38 251 ALA B CA 1
ATOM 4649 C C . ALA B 1 251 ? -6.883 12.641 0.662 1 96.38 251 ALA B C 1
ATOM 4651 O O . ALA B 1 251 ? -6.234 11.695 1.125 1 96.38 251 ALA B O 1
ATOM 4652 N N . ASP B 1 252 ? -6.355 13.484 -0.159 1 93.5 252 ASP B N 1
ATOM 4653 C CA . ASP B 1 252 ? -4.938 13.531 -0.512 1 93.5 252 ASP B CA 1
ATOM 4654 C C . ASP B 1 252 ? -4.344 14.906 -0.213 1 93.5 252 ASP B C 1
ATOM 4656 O O . ASP B 1 252 ? -4.539 15.852 -0.978 1 93.5 252 ASP B O 1
ATOM 4660 N N . HIS B 1 253 ? -3.627 14.977 0.911 1 96.31 253 HIS B N 1
ATOM 4661 C CA . HIS B 1 253 ? -3.115 16.266 1.349 1 96.31 253 HIS B CA 1
ATOM 4662 C C . HIS B 1 253 ? -1.644 16.172 1.737 1 96.31 253 HIS B C 1
ATOM 4664 O O . HIS B 1 253 ? -1.187 15.133 2.215 1 96.31 253 HIS B O 1
ATOM 4670 N N . THR B 1 254 ? -0.966 17.234 1.473 1 96.25 254 THR B N 1
ATOM 4671 C CA . THR B 1 254 ? 0.4 17.438 1.944 1 96.25 254 THR B CA 1
ATOM 4672 C C . THR B 1 254 ? 0.45 18.516 3.018 1 96.25 254 THR B C 1
ATOM 4674 O O . THR B 1 254 ? -0.049 19.625 2.812 1 96.25 254 THR B O 1
ATOM 4677 N N . PHE B 1 255 ? 0.986 18.156 4.125 1 98.19 255 PHE B N 1
ATOM 4678 C CA . PHE B 1 255 ? 1.19 19.062 5.25 1 98.19 255 PHE B CA 1
ATOM 4679 C C . PHE B 1 255 ? 2.674 19.344 5.457 1 98.19 255 PHE B C 1
ATOM 4681 O O . PHE B 1 255 ? 3.492 18.422 5.457 1 98.19 255 PHE B O 1
ATOM 4688 N N . VAL B 1 256 ? 2.965 20.609 5.617 1 98 256 VAL B N 1
ATOM 4689 C CA . VAL B 1 256 ? 4.352 20.969 5.883 1 98 256 VAL B CA 1
ATOM 4690 C C . VAL B 1 256 ? 4.449 21.688 7.227 1 98 256 VAL B C 1
ATOM 4692 O O . VAL B 1 256 ? 3.875 22.766 7.402 1 98 256 VAL B O 1
ATOM 4695 N N . TYR B 1 257 ? 5.156 21.078 8.117 1 98.25 257 TYR B N 1
ATOM 4696 C CA . TYR B 1 257 ? 5.332 21.594 9.469 1 98.25 257 TYR B CA 1
ATOM 4697 C C . TYR B 1 257 ? 6.723 22.203 9.641 1 98.25 257 TYR B C 1
ATOM 4699 O O . TYR B 1 257 ? 7.699 21.703 9.086 1 98.25 257 TYR B O 1
ATOM 4707 N N . ALA B 1 258 ? 6.777 23.25 10.344 1 97.62 258 ALA B N 1
ATOM 4708 C CA . ALA B 1 258 ? 8.055 23.688 10.898 1 97.62 258 ALA B CA 1
ATOM 4709 C C . ALA B 1 258 ? 8.266 23.141 12.305 1 97.62 258 ALA B C 1
ATOM 4711 O O . ALA B 1 258 ? 7.418 23.312 13.18 1 97.62 258 ALA B O 1
ATOM 4712 N N . VAL B 1 259 ? 9.414 22.422 12.484 1 97.44 259 VAL B N 1
ATOM 4713 C CA . VAL B 1 259 ? 9.641 21.766 13.758 1 97.44 259 VAL B CA 1
ATOM 4714 C C . VAL B 1 259 ? 11.008 22.156 14.312 1 97.44 259 VAL B C 1
ATOM 4716 O O . VAL B 1 259 ? 11.898 22.547 13.555 1 97.44 259 VAL B O 1
ATOM 4719 N N . ARG B 1 260 ? 11.133 22.094 15.625 1 95.12 260 ARG B N 1
ATOM 4720 C CA . ARG B 1 260 ? 12.352 22.406 16.359 1 95.12 260 ARG B CA 1
ATOM 4721 C C . ARG B 1 260 ? 12.57 21.422 17.5 1 95.12 260 ARG B C 1
ATOM 4723 O O . ARG B 1 260 ? 11.648 20.703 17.891 1 95.12 260 ARG B O 1
ATOM 4730 N N . PRO B 1 261 ? 13.836 21.312 17.938 1 93.75 261 PRO B N 1
ATOM 4731 C CA . PRO B 1 261 ? 14.016 20.5 19.141 1 93.75 261 PRO B CA 1
ATOM 4732 C C . PRO B 1 261 ? 13.164 21 20.312 1 93.75 261 PRO B C 1
ATOM 4734 O O . PRO B 1 261 ? 12.984 22.203 20.484 1 93.75 261 PRO B O 1
ATOM 4737 N N . ALA B 1 262 ? 12.672 20 21.047 1 90.62 262 ALA B N 1
ATOM 4738 C CA . ALA B 1 262 ? 11.852 20.359 22.203 1 90.62 262 ALA B CA 1
ATOM 4739 C C . ALA B 1 262 ? 12.641 21.203 23.188 1 90.62 262 ALA B C 1
ATOM 4741 O O . ALA B 1 262 ? 13.852 21.016 23.359 1 90.62 262 ALA B O 1
ATOM 4742 N N . GLY B 1 263 ? 11.977 22.016 23.969 1 79.69 263 GLY B N 1
ATOM 4743 C CA . GLY B 1 263 ? 12.57 22.828 25.016 1 79.69 263 GLY B CA 1
ATOM 4744 C C . GLY B 1 263 ? 13.297 24.062 24.5 1 79.69 263 GLY B C 1
ATOM 4745 O O . GLY B 1 263 ? 13.836 24.844 25.266 1 79.69 263 GLY B O 1
ATOM 4746 N N . THR B 1 264 ? 13.492 24.062 23.25 1 66.56 264 THR B N 1
ATOM 4747 C CA . THR B 1 264 ? 14.188 25.234 22.719 1 66.56 264 THR B CA 1
ATOM 4748 C C . THR B 1 264 ? 13.188 26.312 22.281 1 66.56 264 THR B C 1
ATOM 4750 O O . THR B 1 264 ? 12.383 26.078 21.375 1 66.56 264 THR B O 1
ATOM 4753 N N . GLY B 1 265 ? 12.305 26.828 23.156 1 54.03 265 GLY B N 1
ATOM 4754 C CA . GLY B 1 265 ? 11.297 27.844 22.906 1 54.03 265 GLY B CA 1
ATOM 4755 C C . GLY B 1 265 ? 11.766 28.922 21.938 1 54.03 265 GLY B C 1
ATOM 4756 O O . GLY B 1 265 ? 12.945 28.969 21.594 1 54.03 265 GLY B O 1
ATOM 4757 N N . PRO B 1 266 ? 10.719 29.609 21.266 1 49.31 266 PRO B N 1
ATOM 4758 C CA . PRO B 1 266 ? 11.086 30.734 20.391 1 49.31 266 PRO B CA 1
ATOM 4759 C C . PRO B 1 266 ? 11.938 31.781 21.109 1 49.31 266 PRO B C 1
ATOM 4761 O O . PRO B 1 266 ? 11.836 31.938 22.328 1 49.31 266 PRO B O 1
ATOM 4764 N N . VAL B 1 267 ? 13.094 32.156 20.688 1 44 267 VAL B N 1
ATOM 4765 C CA . VAL B 1 267 ? 13.859 33.281 21.219 1 44 267 VAL B CA 1
ATOM 4766 C C . VAL B 1 267 ? 12.953 34.5 21.359 1 44 267 VAL B C 1
ATOM 4768 O O . VAL B 1 267 ? 12.328 34.906 20.391 1 44 267 VAL B O 1
ATOM 4771 N N . LYS B 1 268 ? 12.367 34.875 22.562 1 40.72 268 LYS B N 1
ATOM 4772 C CA . LYS B 1 268 ? 11.781 36.188 22.812 1 40.72 268 LYS B CA 1
ATOM 4773 C C . LYS B 1 268 ? 12.75 37.281 22.391 1 40.72 268 LYS B C 1
ATOM 4775 O O . LYS B 1 268 ? 13.945 37.219 22.656 1 40.72 268 LYS B O 1
ATOM 4780 N N . ALA B 1 269 ? 12.43 38.375 21.641 1 36.34 269 ALA B N 1
ATOM 4781 C CA . ALA B 1 269 ? 13.172 39.5 21.078 1 36.34 269 ALA B CA 1
ATOM 4782 C C . ALA B 1 269 ? 14.109 40.125 22.109 1 36.34 269 ALA B C 1
ATOM 4784 O O . ALA B 1 269 ? 15.062 40.812 21.766 1 36.34 269 ALA B O 1
ATOM 4785 N N . GLY B 1 270 ? 13.727 40.5 23.406 1 34.53 270 GLY B N 1
ATOM 4786 C CA . GLY B 1 270 ? 14.352 41.531 24.219 1 34.53 270 GLY B CA 1
ATOM 4787 C C . GLY B 1 270 ? 15.68 41.094 24.828 1 34.53 270 GLY B C 1
ATOM 4788 O O . GLY B 1 270 ? 16.406 41.906 25.391 1 34.53 270 GLY B O 1
ATOM 4789 N N . THR B 1 271 ? 15.742 40.188 25.891 1 40.47 271 THR B N 1
ATOM 4790 C CA . THR B 1 271 ? 16.891 40.188 26.797 1 40.47 271 THR B CA 1
ATOM 4791 C C . THR B 1 271 ? 18.172 39.812 26.047 1 40.47 271 THR B C 1
ATOM 4793 O O . THR B 1 271 ? 18.141 39 25.125 1 40.47 271 THR B O 1
ATOM 4796 N N . ALA B 1 272 ? 19.203 40.75 26.125 1 34.69 272 ALA B N 1
ATOM 4797 C CA . ALA B 1 272 ? 20.516 40.875 25.5 1 34.69 272 ALA B CA 1
ATOM 4798 C C . ALA B 1 272 ? 21.203 39.531 25.406 1 34.69 272 ALA B C 1
ATOM 4800 O O . ALA B 1 272 ? 21.891 39.25 24.422 1 34.69 272 ALA B O 1
ATOM 4801 N N . ALA B 1 273 ? 21.812 39.219 26.703 1 36.06 273 ALA B N 1
ATOM 4802 C CA . ALA B 1 273 ? 23 38.375 26.781 1 36.06 273 ALA B CA 1
ATOM 4803 C C . ALA B 1 273 ? 22.734 37.031 26.125 1 36.06 273 ALA B C 1
ATOM 4805 O O . ALA B 1 273 ? 23.484 36.594 25.234 1 36.06 273 ALA B O 1
ATOM 4806 N N . GLY B 1 274 ? 22.828 35.844 27.047 1 35.19 274 GLY B N 1
ATOM 4807 C CA . GLY B 1 274 ? 23.078 34.438 26.703 1 35.19 274 GLY B CA 1
ATOM 4808 C C . GLY B 1 274 ? 21.969 33.844 25.859 1 35.19 274 GLY B C 1
ATOM 4809 O O . GLY B 1 274 ? 21.062 33.188 26.391 1 35.19 274 GLY B O 1
ATOM 4810 N N . ALA B 1 275 ? 21.234 34.562 25.125 1 36.22 275 ALA B N 1
ATOM 4811 C CA . ALA B 1 275 ? 20.031 34.5 24.281 1 36.22 275 ALA B CA 1
ATOM 4812 C C . ALA B 1 275 ? 19.969 33.188 23.516 1 36.22 275 ALA B C 1
ATOM 4814 O O . ALA B 1 275 ? 20.766 32.938 22.609 1 36.22 275 ALA B O 1
ATOM 4815 N N . GLY B 1 276 ? 19.859 32.062 24.125 1 41.53 276 GLY B N 1
ATOM 4816 C CA . GLY B 1 276 ? 19.859 30.688 23.625 1 41.53 276 GLY B CA 1
ATOM 4817 C C . GLY B 1 276 ? 19.281 30.578 22.234 1 41.53 276 GLY B C 1
ATOM 4818 O O . GLY B 1 276 ? 18.172 31.031 21.969 1 41.53 276 GLY B O 1
ATOM 4819 N N . GLN B 1 277 ? 20.141 30.859 21.219 1 47.38 277 GLN B N 1
ATOM 4820 C CA . GLN B 1 277 ? 19.922 30.797 19.781 1 47.38 277 GLN B CA 1
ATOM 4821 C C . GLN B 1 277 ? 18.781 29.844 19.438 1 47.38 277 GLN B C 1
ATOM 4823 O O . GLN B 1 277 ? 18.828 28.656 19.781 1 47.38 277 GLN B O 1
ATOM 4828 N N . ALA B 1 278 ? 17.609 30.391 19.484 1 56.59 278 ALA B N 1
ATOM 4829 C CA . ALA B 1 278 ? 16.484 29.578 19.047 1 56.59 278 ALA B CA 1
ATOM 4830 C C . ALA B 1 278 ? 16.906 28.531 18.016 1 56.59 278 ALA B C 1
ATOM 4832 O O . ALA B 1 278 ? 17.594 28.859 17.047 1 56.59 278 ALA B O 1
ATOM 4833 N N . ALA B 1 279 ? 17.016 27.312 18.484 1 70.69 279 ALA B N 1
ATOM 4834 C CA . ALA B 1 279 ? 17.391 26.234 17.562 1 70.69 279 ALA B CA 1
ATOM 4835 C C . ALA B 1 279 ? 16.656 26.375 16.234 1 70.69 279 ALA B C 1
ATOM 4837 O O . ALA B 1 279 ? 15.492 26.797 16.203 1 70.69 279 ALA B O 1
ATOM 4838 N N . ASP B 1 280 ? 17.406 26.453 15.148 1 88.06 280 ASP B N 1
ATOM 4839 C CA . ASP B 1 280 ? 16.891 26.516 13.781 1 88.06 280 ASP B CA 1
ATOM 4840 C C . ASP B 1 280 ? 15.75 25.516 13.594 1 88.06 280 ASP B C 1
ATOM 4842 O O . ASP B 1 280 ? 15.789 24.406 14.133 1 88.06 280 ASP B O 1
ATOM 4846 N N . ALA B 1 281 ? 14.688 26.062 13.102 1 94.81 281 ALA B N 1
ATOM 4847 C CA . ALA B 1 281 ? 13.617 25.156 12.672 1 94.81 281 ALA B CA 1
ATOM 4848 C C . ALA B 1 281 ? 14.016 24.375 11.43 1 94.81 281 ALA B C 1
ATOM 4850 O O . ALA B 1 281 ? 14.992 24.734 10.758 1 94.81 281 ALA B O 1
ATOM 4851 N N . SER B 1 282 ? 13.391 23.344 11.211 1 96.5 282 SER B N 1
ATOM 4852 C CA . SER B 1 282 ? 13.43 22.594 9.969 1 96.5 282 SER B CA 1
ATOM 4853 C C . SER B 1 282 ? 12.023 22.219 9.508 1 96.5 282 SER B C 1
ATOM 4855 O O . SER B 1 282 ? 11.078 22.25 10.297 1 96.5 282 SER B O 1
ATOM 4857 N N . LEU B 1 283 ? 11.914 21.969 8.211 1 97.06 283 LEU B N 1
ATOM 4858 C CA . LEU B 1 283 ? 10.609 21.578 7.695 1 97.06 283 LEU B CA 1
ATOM 4859 C C . LEU B 1 283 ? 10.438 20.062 7.762 1 97.06 283 LEU B C 1
ATOM 4861 O O . LEU B 1 283 ? 11.406 19.312 7.586 1 97.06 283 LEU B O 1
ATOM 4865 N N . PHE B 1 284 ? 9.312 19.625 8.078 1 97.75 284 PHE B N 1
ATOM 4866 C CA . PHE B 1 284 ? 8.867 18.234 8.039 1 97.75 284 PHE B CA 1
ATOM 4867 C C . PHE B 1 284 ? 7.594 18.094 7.215 1 97.75 284 PHE B C 1
ATOM 4869 O O . PHE B 1 284 ? 6.566 18.688 7.543 1 97.75 284 PHE B O 1
ATOM 4876 N N . THR B 1 285 ? 7.656 17.328 6.148 1 96.94 285 THR B N 1
ATOM 4877 C CA . THR B 1 285 ? 6.562 17.203 5.191 1 96.94 285 THR B CA 1
ATOM 4878 C C . THR B 1 285 ? 5.855 15.859 5.336 1 96.94 285 THR B C 1
ATOM 4880 O O . THR B 1 285 ? 6.508 14.82 5.41 1 96.94 285 THR B O 1
ATOM 4883 N N . VAL B 1 286 ? 4.59 15.891 5.445 1 96.94 286 VAL B N 1
ATOM 4884 C CA . VAL B 1 286 ? 3.762 14.695 5.523 1 96.94 286 VAL B CA 1
ATOM 4885 C C . VAL B 1 286 ? 2.736 14.695 4.395 1 96.94 286 VAL B C 1
ATOM 4887 O O . VAL B 1 286 ? 1.859 15.562 4.344 1 96.94 286 VAL B O 1
ATOM 4890 N N . ARG B 1 287 ? 2.854 13.836 3.492 1 94.38 287 ARG B N 1
ATOM 4891 C CA . ARG B 1 287 ? 1.765 13.555 2.562 1 94.38 287 ARG B CA 1
ATOM 4892 C C . ARG B 1 287 ? 0.901 12.398 3.061 1 94.38 287 ARG B C 1
ATOM 4894 O O . ARG B 1 287 ? 1.413 11.32 3.361 1 94.38 287 ARG B O 1
ATOM 4901 N N . ARG B 1 288 ? -0.301 12.633 3.104 1 95.12 288 ARG B N 1
ATOM 4902 C CA . ARG B 1 288 ? -1.229 11.656 3.664 1 95.12 288 ARG B CA 1
ATOM 4903 C C . ARG B 1 288 ? -2.416 11.43 2.734 1 95.12 288 ARG B C 1
ATOM 4905 O O . ARG B 1 288 ? -3.102 12.383 2.354 1 95.12 288 ARG B O 1
ATOM 4912 N N . ILE B 1 289 ? -2.58 10.195 2.342 1 92 289 ILE B N 1
ATOM 4913 C CA . ILE B 1 289 ? -3.738 9.773 1.56 1 92 289 ILE B CA 1
ATOM 4914 C C . ILE B 1 289 ? -4.652 8.898 2.418 1 92 289 ILE B C 1
ATOM 4916 O O . ILE B 1 289 ? -4.25 7.836 2.885 1 92 289 ILE B O 1
ATOM 4920 N N . VAL B 1 290 ? -5.859 9.359 2.639 1 95.38 290 VAL B N 1
ATOM 4921 C CA . VAL B 1 290 ? -6.797 8.664 3.512 1 95.38 290 VAL B CA 1
ATOM 4922 C C . VAL B 1 290 ? -8.086 8.359 2.75 1 95.38 290 VAL B C 1
ATOM 4924 O O . VAL B 1 290 ? -8.625 9.219 2.055 1 95.38 290 VAL B O 1
ATOM 4927 N N . ARG B 1 291 ? -8.539 7.176 2.863 1 93.56 291 ARG B N 1
ATOM 4928 C CA . ARG B 1 291 ? -9.82 6.77 2.305 1 93.56 291 ARG B CA 1
ATOM 4929 C C . ARG B 1 291 ? -10.867 6.598 3.404 1 93.56 291 ARG B C 1
ATOM 4931 O O . ARG B 1 291 ? -10.664 5.824 4.344 1 93.56 291 ARG B O 1
ATOM 4938 N N . PHE B 1 292 ? -11.938 7.25 3.162 1 96.88 292 PHE B N 1
ATOM 4939 C CA . PHE B 1 292 ? -13.047 7.219 4.109 1 96.88 292 PHE B CA 1
ATOM 4940 C C . PHE B 1 292 ? -14.258 6.523 3.502 1 96.88 292 PHE B C 1
ATOM 4942 O O . PHE B 1 292 ? -14.445 6.539 2.283 1 96.88 292 PHE B O 1
ATOM 4949 N N . ARG B 1 293 ? -15.055 6.016 4.418 1 94.56 293 ARG B N 1
ATOM 4950 C CA . ARG B 1 293 ? -16.375 5.516 4.027 1 94.56 293 ARG B CA 1
ATOM 4951 C C . ARG B 1 293 ? -17.453 6.051 4.953 1 94.56 293 ARG B C 1
ATOM 4953 O O . ARG B 1 293 ? -17.219 6.25 6.148 1 94.56 293 ARG B O 1
ATOM 4960 N N . PHE B 1 294 ? -18.578 6.254 4.328 1 95.75 294 PHE B N 1
ATOM 4961 C CA . PHE B 1 294 ? -19.766 6.734 5.043 1 95.75 294 PHE B CA 1
ATOM 4962 C C . PHE B 1 294 ? -20.984 5.914 4.668 1 95.75 294 PHE B C 1
ATOM 4964 O O . PHE B 1 294 ? -21.375 5.867 3.5 1 95.75 294 PHE B O 1
ATOM 4971 N N . ASP B 1 295 ? -21.547 5.305 5.633 1 92.38 295 ASP B N 1
ATOM 4972 C CA . ASP B 1 295 ? -22.906 4.805 5.422 1 92.38 295 ASP B CA 1
ATOM 4973 C C . ASP B 1 295 ? -23.938 5.797 5.941 1 92.38 295 ASP B C 1
ATOM 4975 O O . ASP B 1 295 ? -23.594 6.883 6.414 1 92.38 295 ASP B O 1
ATOM 4979 N N . ARG B 1 296 ? -25.172 5.449 5.797 1 91 296 ARG B N 1
ATOM 4980 C CA . ARG B 1 296 ? -26.234 6.391 6.145 1 91 296 ARG B CA 1
ATOM 4981 C C . ARG B 1 296 ? -26.203 6.719 7.633 1 91 296 ARG B C 1
ATOM 4983 O O . ARG B 1 296 ? -26.453 7.855 8.031 1 91 296 ARG B O 1
ATOM 4990 N N . ASP B 1 297 ? -25.891 5.777 8.469 1 91.94 297 ASP B N 1
ATOM 4991 C CA . ASP B 1 297 ? -25.797 6.016 9.906 1 91.94 297 ASP B CA 1
ATOM 4992 C C . ASP B 1 297 ? -24.641 6.965 10.227 1 91.94 297 ASP B C 1
ATOM 4994 O O . ASP B 1 297 ? -24.781 7.863 11.062 1 91.94 297 ASP B O 1
ATOM 4998 N N . ASP B 1 298 ? -23.516 6.711 9.578 1 95 298 ASP B N 1
ATOM 4999 C CA . ASP B 1 298 ? -22.375 7.594 9.766 1 95 298 ASP B CA 1
ATOM 5000 C C . ASP B 1 298 ? -22.719 9.039 9.422 1 95 298 ASP B C 1
ATOM 5002 O O . ASP B 1 298 ? -22.328 9.961 10.133 1 95 298 ASP B O 1
ATOM 5006 N N . LEU B 1 299 ? -23.391 9.195 8.297 1 96 299 LEU B N 1
ATOM 5007 C CA . LEU B 1 299 ? -23.75 10.531 7.848 1 96 299 LEU B CA 1
ATOM 5008 C C . LEU B 1 299 ? -24.688 11.211 8.844 1 96 299 LEU B C 1
ATOM 5010 O O . LEU B 1 299 ? -24.562 12.414 9.094 1 96 299 LEU B O 1
ATOM 5014 N N . GLN B 1 300 ? -25.609 10.492 9.383 1 93.62 300 GLN B N 1
ATOM 5015 C CA . GLN B 1 300 ? -26.531 11.039 10.359 1 93.62 300 GLN B CA 1
ATOM 5016 C C . GLN B 1 300 ? -25.828 11.375 11.672 1 93.62 300 GLN B C 1
ATOM 5018 O O . GLN B 1 300 ? -26.109 12.406 12.281 1 93.62 300 GLN B O 1
ATOM 5023 N N . ASP B 1 301 ? -24.875 10.547 12.039 1 95.31 301 ASP B N 1
ATOM 5024 C CA . ASP B 1 301 ? -24.234 10.688 13.336 1 95.31 301 ASP B CA 1
ATOM 5025 C C . ASP B 1 301 ? -22.953 11.508 13.227 1 95.31 301 ASP B C 1
ATOM 5027 O O . ASP B 1 301 ? -22.266 11.742 14.227 1 95.31 301 ASP B O 1
ATOM 5031 N N . HIS B 1 302 ? -22.578 11.891 12.07 1 96.19 302 HIS B N 1
ATOM 5032 C CA . HIS B 1 302 ? -21.359 12.672 11.836 1 96.19 302 HIS B CA 1
ATOM 5033 C C . HIS B 1 302 ? -20.125 11.883 12.227 1 96.19 302 HIS B C 1
ATOM 5035 O O . HIS B 1 302 ? -19.266 12.383 12.953 1 96.19 302 HIS B O 1
ATOM 5041 N N . HIS B 1 303 ? -20.141 10.625 11.797 1 97.31 303 HIS B N 1
ATOM 5042 C CA . HIS B 1 303 ? -19 9.742 12 1 97.31 303 HIS B CA 1
ATOM 5043 C C . HIS B 1 303 ? -18.328 9.406 10.672 1 97.31 303 HIS B C 1
ATOM 5045 O O . HIS B 1 303 ? -18.922 9.594 9.609 1 97.31 303 HIS B O 1
ATOM 5051 N N . VAL B 1 304 ? -17.078 8.984 10.797 1 97.31 304 VAL B N 1
ATOM 5052 C CA . VAL B 1 304 ? -16.312 8.555 9.633 1 97.31 304 VAL B CA 1
ATOM 5053 C C . VAL B 1 304 ? -15.766 7.152 9.867 1 97.31 304 VAL B C 1
ATOM 5055 O O . VAL B 1 304 ? -15.477 6.773 11 1 97.31 304 VAL B O 1
ATOM 5058 N N . GLN B 1 305 ? -15.711 6.375 8.898 1 96.88 305 GLN B N 1
ATOM 5059 C CA . GLN B 1 305 ? -14.93 5.145 8.852 1 96.88 305 GLN B CA 1
ATOM 5060 C C . GLN B 1 305 ? -13.641 5.34 8.055 1 96.88 305 GLN B C 1
ATOM 5062 O O . GLN B 1 305 ? -13.68 5.676 6.871 1 96.88 305 GLN B O 1
ATOM 5067 N N . VAL B 1 306 ? -12.508 5.105 8.727 1 97.44 306 VAL B N 1
ATOM 5068 C CA . VAL B 1 306 ? -11.219 5.246 8.055 1 97.44 306 VAL B CA 1
ATOM 5069 C C . VAL B 1 306 ? -10.75 3.883 7.551 1 97.44 306 VAL B C 1
ATOM 5071 O O . VAL B 1 306 ? -10.391 3.01 8.344 1 97.44 306 VAL B O 1
ATOM 5074 N N . LEU B 1 307 ? -10.703 3.756 6.266 1 91.94 307 LEU B N 1
ATOM 5075 C CA . LEU B 1 307 ? -10.43 2.445 5.684 1 91.94 307 LEU B CA 1
ATOM 5076 C C . LEU B 1 307 ? -8.938 2.244 5.473 1 91.94 307 LEU B C 1
ATOM 5078 O O . LEU B 1 307 ? -8.406 1.156 5.723 1 91.94 307 LEU B O 1
ATOM 5082 N N . GLN B 1 308 ? -8.305 3.268 4.98 1 90.12 308 GLN B N 1
ATOM 5083 C CA . GLN B 1 308 ? -6.895 3.197 4.602 1 90.12 308 GLN B CA 1
ATOM 5084 C C . GLN B 1 308 ? -6.195 4.535 4.832 1 90.12 308 GLN B C 1
ATOM 5086 O O . GLN B 1 308 ? -6.777 5.594 4.602 1 90.12 308 GLN B O 1
ATOM 5091 N N . SER B 1 309 ? -5.012 4.43 5.285 1 94.31 309 SER B N 1
ATOM 5092 C CA . SER B 1 309 ? -4.168 5.605 5.465 1 94.31 309 SER B CA 1
ATOM 5093 C C . SER B 1 309 ? -2.734 5.332 5.023 1 94.31 309 SER B C 1
ATOM 5095 O O . SER B 1 309 ? -2.072 4.441 5.559 1 94.31 309 SER B O 1
ATOM 5097 N N . THR B 1 310 ? -2.266 6.016 4.02 1 88.88 310 THR B N 1
ATOM 5098 C CA . THR B 1 310 ? -0.875 5.977 3.58 1 88.88 310 THR B CA 1
ATOM 5099 C C . THR B 1 310 ? -0.169 7.289 3.916 1 88.88 310 THR B C 1
ATOM 5101 O O . THR B 1 310 ? -0.616 8.359 3.508 1 88.88 310 THR B O 1
ATOM 5104 N N . VAL B 1 311 ? 0.885 7.148 4.625 1 93 311 VAL B N 1
ATOM 5105 C CA . VAL B 1 311 ? 1.604 8.328 5.102 1 93 311 VAL B CA 1
ATOM 5106 C C . VAL B 1 311 ? 3.039 8.297 4.578 1 93 311 VAL B C 1
ATOM 5108 O O . VAL B 1 311 ? 3.77 7.332 4.793 1 93 311 VAL B O 1
ATOM 5111 N N . GLU B 1 312 ? 3.416 9.25 3.863 1 91.5 312 GLU B N 1
ATOM 5112 C CA . GLU B 1 312 ? 4.805 9.539 3.51 1 91.5 312 GLU B CA 1
ATOM 5113 C C . GLU B 1 312 ? 5.34 10.727 4.301 1 91.5 312 GLU B C 1
ATOM 5115 O O . GLU B 1 312 ? 4.797 11.836 4.215 1 91.5 312 GLU B O 1
ATOM 5120 N N . ALA B 1 313 ? 6.367 10.477 5.016 1 94.88 313 ALA B N 1
ATOM 5121 C CA . ALA B 1 313 ? 6.789 11.531 5.934 1 94.88 313 ALA B CA 1
ATOM 5122 C C . ALA B 1 313 ? 8.312 11.664 5.949 1 94.88 313 ALA B C 1
ATOM 5124 O O . ALA B 1 313 ? 9.031 10.664 6.008 1 94.88 313 ALA B O 1
ATOM 5125 N N . GLY B 1 314 ? 8.812 12.953 5.922 1 95.44 314 GLY B N 1
ATOM 5126 C CA . GLY B 1 314 ? 10.234 13.219 6.027 1 95.44 314 GLY B CA 1
ATOM 5127 C C . GLY B 1 314 ? 10.562 14.695 6.156 1 95.44 314 GLY B C 1
ATOM 5128 O O . GLY B 1 314 ? 9.688 15.547 5.988 1 95.44 314 GLY B O 1
ATOM 5129 N N . PRO B 1 315 ? 11.727 14.984 6.488 1 96.25 315 PRO B N 1
ATOM 5130 C CA . PRO B 1 315 ? 12.859 14.062 6.586 1 96.25 315 PRO B CA 1
ATOM 5131 C C . PRO B 1 315 ? 12.797 13.18 7.828 1 96.25 315 PRO B C 1
ATOM 5133 O O . PRO B 1 315 ? 12.625 13.688 8.938 1 96.25 315 PRO B O 1
ATOM 5136 N N . GLU B 1 316 ? 13 11.906 7.629 1 95.31 316 GLU B N 1
ATOM 5137 C CA . GLU B 1 316 ? 12.969 10.898 8.68 1 95.31 316 GLU B CA 1
ATOM 5138 C C . GLU B 1 316 ? 13.867 9.719 8.336 1 95.31 316 GLU B C 1
ATOM 5140 O O . GLU B 1 316 ? 13.961 9.32 7.172 1 95.31 316 GLU B O 1
ATOM 5145 N N . SER B 1 317 ? 14.516 9.25 9.398 1 93.12 317 SER B N 1
ATOM 5146 C CA . SER B 1 317 ? 15.398 8.109 9.172 1 93.12 317 SER B CA 1
ATOM 5147 C C . SER B 1 317 ? 14.602 6.852 8.836 1 93.12 317 SER B C 1
ATOM 5149 O O . SER B 1 317 ? 13.508 6.648 9.359 1 93.12 317 SER B O 1
ATOM 5151 N N . CYS B 1 318 ? 15.07 5.945 7.984 1 85.69 318 CYS B N 1
ATOM 5152 C CA . CYS B 1 318 ? 14.398 4.727 7.551 1 85.69 318 CYS B CA 1
ATOM 5153 C C . CYS B 1 318 ? 14.188 3.775 8.727 1 85.69 318 CYS B C 1
ATOM 5155 O O . CYS B 1 318 ? 13.25 2.979 8.719 1 85.69 318 CYS B O 1
ATOM 5157 N N . GLY B 1 319 ? 14.93 3.826 9.734 1 82.38 319 GLY B N 1
ATOM 5158 C CA . GLY B 1 319 ? 14.797 2.906 10.852 1 82.38 319 GLY B CA 1
ATOM 5159 C C . GLY B 1 319 ? 14.117 3.527 12.055 1 82.38 319 GLY B C 1
ATOM 5160 O O . GLY B 1 319 ? 14.156 2.971 13.156 1 82.38 319 GLY B O 1
ATOM 5161 N N . ALA B 1 320 ? 13.492 4.59 11.758 1 87.5 320 ALA B N 1
ATOM 5162 C CA . ALA B 1 320 ? 12.82 5.25 12.867 1 87.5 320 ALA B CA 1
ATOM 5163 C C . ALA B 1 320 ? 11.578 4.473 13.305 1 87.5 320 ALA B C 1
ATOM 5165 O O . ALA B 1 320 ? 10.844 3.955 12.461 1 87.5 320 ALA B O 1
ATOM 5166 N N . ASP B 1 321 ? 11.391 4.305 14.602 1 88.38 321 ASP B N 1
ATOM 5167 C CA . ASP B 1 321 ? 10.133 3.781 15.125 1 88.38 321 ASP B CA 1
ATOM 5168 C C . ASP B 1 321 ? 9.039 4.848 15.102 1 88.38 321 ASP B C 1
ATOM 5170 O O . ASP B 1 321 ? 8.859 5.586 16.078 1 88.38 321 ASP B O 1
ATOM 5174 N N . ASP B 1 322 ? 8.352 4.855 14.031 1 93 322 ASP B N 1
ATOM 5175 C CA . ASP B 1 322 ? 7.441 5.98 13.82 1 93 322 ASP B CA 1
ATOM 5176 C C . ASP B 1 322 ? 5.984 5.547 13.992 1 93 322 ASP B C 1
ATOM 5178 O O . ASP B 1 322 ? 5.07 6.227 13.516 1 93 322 ASP B O 1
ATOM 5182 N N . ALA B 1 323 ? 5.734 4.418 14.633 1 93.31 323 ALA B N 1
ATOM 5183 C CA . ALA B 1 323 ? 4.359 3.967 14.836 1 93.31 323 ALA B CA 1
ATOM 5184 C C . ALA B 1 323 ? 3.637 4.844 15.852 1 93.31 323 ALA B C 1
ATOM 5186 O O . ALA B 1 323 ? 2.447 5.133 15.695 1 93.31 323 ALA B O 1
ATOM 5187 N N . ALA B 1 324 ? 4.359 5.258 16.875 1 96.06 324 ALA B N 1
ATOM 5188 C CA . ALA B 1 324 ? 3.752 6.059 17.938 1 96.06 324 ALA B CA 1
ATOM 5189 C C . ALA B 1 324 ? 3.832 7.547 17.609 1 96.06 324 ALA B C 1
ATOM 5191 O O . ALA B 1 324 ? 2.879 8.289 17.859 1 96.06 324 ALA B O 1
ATOM 5192 N N . TYR B 1 325 ? 5.059 7.953 17.172 1 97.31 325 TYR B N 1
ATOM 5193 C CA . TYR B 1 325 ? 5.359 9.336 16.828 1 97.31 325 TYR B CA 1
ATOM 5194 C C . TYR B 1 325 ? 6.211 9.406 15.562 1 97.31 325 TYR B C 1
ATOM 5196 O O . TYR B 1 325 ? 7.125 8.602 15.383 1 97.31 325 TYR B O 1
ATOM 5204 N N . LEU B 1 326 ? 5.82 10.352 14.711 1 97.5 326 LEU B N 1
ATOM 5205 C CA . LEU B 1 326 ? 6.773 10.648 13.648 1 97.5 326 LEU B CA 1
ATOM 5206 C C . LEU B 1 326 ? 8.062 11.219 14.219 1 97.5 326 LEU B C 1
ATOM 5208 O O . LEU B 1 326 ? 8.039 11.938 15.227 1 97.5 326 LEU B O 1
ATOM 5212 N N . ARG B 1 327 ? 9.172 10.953 13.625 1 96.19 327 ARG B N 1
ATOM 5213 C CA . ARG B 1 327 ? 10.492 11.289 14.156 1 96.19 327 ARG B CA 1
ATOM 5214 C C . ARG B 1 327 ? 11.289 12.117 13.156 1 96.19 327 ARG B C 1
ATOM 5216 O O . ARG B 1 327 ? 12.195 11.602 12.5 1 96.19 327 ARG B O 1
ATOM 5223 N N . PRO B 1 328 ? 11.109 13.352 13.164 1 97.38 328 PRO B N 1
ATOM 5224 C CA . PRO B 1 328 ? 11.836 14.203 12.211 1 97.38 328 PRO B CA 1
ATOM 5225 C C . PRO B 1 328 ? 13.336 14.227 12.477 1 97.38 328 PRO B C 1
ATOM 5227 O O . PRO B 1 328 ? 13.766 14.25 13.633 1 97.38 328 PRO B O 1
ATOM 5230 N N . VAL B 1 329 ? 14.109 14.109 11.391 1 96.5 329 VAL B N 1
ATOM 5231 C CA . VAL B 1 329 ? 15.492 14.562 11.445 1 96.5 329 VAL B CA 1
ATOM 5232 C C . VAL B 1 329 ? 15.531 16.094 11.422 1 96.5 329 VAL B C 1
ATOM 5234 O O . VAL B 1 329 ? 15.117 16.719 10.453 1 96.5 329 VAL B O 1
ATOM 5237 N N . LEU B 1 330 ? 16.047 16.656 12.469 1 96.12 330 LEU B N 1
ATOM 5238 C CA . LEU B 1 330 ? 15.945 18.094 12.664 1 96.12 330 LEU B CA 1
ATOM 5239 C C . LEU B 1 330 ? 17.094 18.812 11.953 1 96.12 330 LEU B C 1
ATOM 5241 O O . LEU B 1 330 ? 17.969 18.172 11.375 1 96.12 330 LEU B O 1
ATOM 5245 N N . ALA B 1 331 ? 17.016 20.156 12.062 1 94.62 331 ALA B N 1
ATOM 5246 C CA . ALA B 1 331 ? 17.969 21.016 11.391 1 94.62 331 ALA B CA 1
ATOM 5247 C C . ALA B 1 331 ? 19.406 20.594 11.711 1 94.62 331 ALA B C 1
ATOM 5249 O O . ALA B 1 331 ? 19.75 20.391 12.875 1 94.62 331 ALA B O 1
ATOM 5250 N N . GLY B 1 332 ? 20.172 20.469 10.602 1 94 332 GLY B N 1
ATOM 5251 C CA . GLY B 1 332 ? 21.578 20.125 10.766 1 94 332 GLY B CA 1
ATOM 5252 C C . GLY B 1 332 ? 21.812 18.625 10.898 1 94 332 GLY B C 1
ATOM 5253 O O . GLY B 1 332 ? 22.953 18.172 10.859 1 94 332 GLY B O 1
ATOM 5254 N N . GLY B 1 333 ? 20.75 17.859 11.023 1 94.25 333 GLY B N 1
ATOM 5255 C CA . GLY B 1 333 ? 20.859 16.422 11.18 1 94.25 333 GLY B CA 1
ATOM 5256 C C . GLY B 1 333 ? 20.922 15.68 9.859 1 94.25 333 GLY B C 1
ATOM 5257 O O . GLY B 1 333 ? 20.656 16.25 8.797 1 94.25 333 GLY B O 1
ATOM 5258 N N . THR B 1 334 ? 21.359 14.438 9.938 1 93.56 334 THR B N 1
ATOM 5259 C CA . THR B 1 334 ? 21.359 13.484 8.828 1 93.56 334 THR B CA 1
ATOM 5260 C C . THR B 1 334 ? 20.625 12.203 9.219 1 93.56 334 THR B C 1
ATOM 5262 O O . THR B 1 334 ? 20.469 11.914 10.406 1 93.56 334 THR B O 1
ATOM 5265 N N . ALA B 1 335 ? 20.125 11.547 8.211 1 91.56 335 ALA B N 1
ATOM 5266 C CA . ALA B 1 335 ? 19.406 10.312 8.484 1 91.56 335 ALA B CA 1
ATOM 5267 C C . ALA B 1 335 ? 20.359 9.195 8.883 1 91.56 335 ALA B C 1
ATOM 5269 O O . ALA B 1 335 ? 21.453 9.078 8.336 1 91.56 335 ALA B O 1
ATOM 5270 N N . ASP B 1 336 ? 19.953 8.422 9.883 1 87 336 ASP B N 1
ATOM 5271 C CA . ASP B 1 336 ? 20.609 7.16 10.211 1 87 336 ASP B CA 1
ATOM 5272 C C . ASP B 1 336 ? 19.797 5.973 9.688 1 87 336 ASP B C 1
ATOM 5274 O O . ASP B 1 336 ? 18.875 5.508 10.352 1 87 336 ASP B O 1
ATOM 5278 N N . ASN B 1 337 ? 20.25 5.434 8.555 1 78.69 337 ASN B N 1
ATOM 5279 C CA . ASN B 1 337 ? 19.469 4.379 7.918 1 78.69 337 ASN B CA 1
ATOM 5280 C C . ASN B 1 337 ? 20.016 2.996 8.242 1 78.69 337 ASN B C 1
ATOM 5282 O O . ASN B 1 337 ? 19.578 1.994 7.68 1 78.69 337 ASN B O 1
ATOM 5286 N N . SER B 1 338 ? 20.953 2.986 9.148 1 78.12 338 SER B N 1
ATOM 5287 C CA . SER B 1 338 ? 21.594 1.717 9.492 1 78.12 338 SER B CA 1
ATOM 5288 C C . SER B 1 338 ? 20.625 0.809 10.25 1 78.12 338 SER B C 1
ATOM 5290 O O . SER B 1 338 ? 20.828 -0.406 10.305 1 78.12 338 SER B O 1
ATOM 5292 N N . ARG B 1 339 ? 19.578 1.408 10.734 1 77.81 339 ARG B N 1
ATOM 5293 C CA . ARG B 1 339 ? 18.672 0.619 11.555 1 77.81 339 ARG B CA 1
ATOM 5294 C C . ARG B 1 339 ? 17.391 0.288 10.781 1 77.81 339 ARG B C 1
ATOM 5296 O O . ARG B 1 339 ? 16.375 -0.064 11.383 1 77.81 339 ARG B O 1
ATOM 5303 N N . GLN B 1 340 ? 17.438 0.449 9.547 1 81 340 GLN B N 1
ATOM 5304 C CA . GLN B 1 340 ? 16.25 0.073 8.789 1 81 340 GLN B CA 1
ATOM 5305 C C . GLN B 1 340 ? 15.898 -1.396 9.008 1 81 340 GLN B C 1
ATOM 5307 O O . GLN B 1 340 ? 16.766 -2.266 8.93 1 81 340 GLN B O 1
ATOM 5312 N N . PRO B 1 341 ? 14.688 -1.582 9.352 1 77.56 341 PRO B N 1
ATOM 5313 C CA . PRO B 1 341 ? 14.297 -2.971 9.594 1 77.56 341 PRO B CA 1
ATOM 5314 C C . PRO B 1 341 ? 14.461 -3.855 8.359 1 77.56 341 PRO B C 1
ATOM 5316 O O . PRO B 1 341 ? 14.227 -3.4 7.238 1 77.56 341 PRO B O 1
ATOM 5319 N N . LEU B 1 342 ? 14.797 -5.043 8.695 1 80.06 342 LEU B N 1
ATOM 5320 C CA . LEU B 1 342 ? 14.992 -6.027 7.637 1 80.06 342 LEU B CA 1
ATOM 5321 C C . LEU B 1 342 ? 13.664 -6.664 7.234 1 80.06 342 LEU B C 1
ATOM 5323 O O . LEU B 1 342 ? 12.758 -6.801 8.062 1 80.06 342 LEU B O 1
ATOM 5327 N N . THR B 1 343 ? 13.562 -6.93 5.953 1 82.62 343 THR B N 1
ATOM 5328 C CA . THR B 1 343 ? 12.391 -7.648 5.445 1 82.62 343 THR B CA 1
ATOM 5329 C C . THR B 1 343 ? 12.742 -9.102 5.137 1 82.62 343 THR B C 1
ATOM 5331 O O . THR B 1 343 ? 13.711 -9.375 4.422 1 82.62 343 THR B O 1
ATOM 5334 N N . ASP B 1 344 ? 11.969 -10 5.789 1 82.62 344 ASP B N 1
ATOM 5335 C CA . ASP B 1 344 ? 12.086 -11.43 5.504 1 82.62 344 ASP B CA 1
ATOM 5336 C C . ASP B 1 344 ? 10.961 -11.898 4.59 1 82.62 344 ASP B C 1
ATOM 5338 O O . ASP B 1 344 ? 9.82 -12.07 5.035 1 82.62 344 ASP B O 1
ATOM 5342 N N . PRO B 1 345 ? 11.273 -12.109 3.334 1 84.56 345 PRO B N 1
ATOM 5343 C CA . PRO B 1 345 ? 10.211 -12.516 2.41 1 84.56 345 PRO B CA 1
ATOM 5344 C C . PRO B 1 345 ? 9.656 -13.898 2.727 1 84.56 345 PRO B C 1
ATOM 5346 O O . PRO B 1 345 ? 8.633 -14.297 2.168 1 84.56 345 PRO B O 1
ATOM 5349 N N . TYR B 1 346 ? 10.312 -14.656 3.629 1 86.25 346 TYR B N 1
ATOM 5350 C CA . TYR B 1 346 ? 9.828 -15.977 4.012 1 86.25 346 TYR B CA 1
ATOM 5351 C C . TYR B 1 346 ? 8.805 -15.875 5.137 1 86.25 346 TYR B C 1
ATOM 5353 O O . TYR B 1 346 ? 8.117 -16.844 5.449 1 86.25 346 TYR B O 1
ATOM 5361 N N . ALA B 1 347 ? 8.805 -14.703 5.738 1 78.25 347 ALA B N 1
ATOM 5362 C CA . ALA B 1 347 ? 7.891 -14.516 6.859 1 78.25 347 ALA B CA 1
ATOM 5363 C C . ALA B 1 347 ? 6.441 -14.5 6.387 1 78.25 347 ALA B C 1
ATOM 5365 O O . ALA B 1 347 ? 6.145 -14.016 5.289 1 78.25 347 ALA B O 1
ATOM 5366 N N . THR B 1 348 ? 5.656 -15.195 7.176 1 68.62 348 THR B N 1
ATOM 5367 C CA . THR B 1 348 ? 4.23 -15.25 6.859 1 68.62 348 THR B CA 1
ATOM 5368 C C . THR B 1 348 ? 3.467 -14.18 7.637 1 68.62 348 THR B C 1
ATOM 5370 O O . THR B 1 348 ? 3.953 -13.68 8.656 1 68.62 348 THR B O 1
ATOM 5373 N N . GLY B 1 349 ? 2.451 -13.703 7.145 1 60.91 349 GLY B N 1
ATOM 5374 C CA . GLY B 1 349 ? 1.608 -12.734 7.832 1 60.91 349 GLY B CA 1
ATOM 5375 C C . GLY B 1 349 ? 1.617 -11.367 7.18 1 60.91 349 GLY B C 1
ATOM 5376 O O . GLY B 1 349 ? 1.935 -11.234 5.996 1 60.91 349 GLY B O 1
ATOM 5377 N N . ARG B 1 350 ? 1.23 -10.445 7.961 1 59.91 350 ARG B N 1
ATOM 5378 C CA . ARG B 1 350 ? 1.117 -9.102 7.398 1 59.91 350 ARG B CA 1
ATOM 5379 C C . ARG B 1 350 ? 2.492 -8.516 7.09 1 59.91 350 ARG B C 1
ATOM 5381 O O . ARG B 1 350 ? 3.402 -8.594 7.918 1 59.91 350 ARG B O 1
ATOM 5388 N N . PRO B 1 351 ? 2.658 -8.305 5.801 1 56.28 351 PRO B N 1
ATOM 5389 C CA . PRO B 1 351 ? 3.969 -7.754 5.445 1 56.28 351 PRO B CA 1
ATOM 5390 C C . PRO B 1 351 ? 4.383 -6.586 6.34 1 56.28 351 PRO B C 1
ATOM 5392 O O . PRO B 1 351 ? 3.58 -5.684 6.59 1 56.28 351 PRO B O 1
ATOM 5395 N N . SER B 1 352 ? 5.25 -6.836 7.332 1 57.78 352 SER B N 1
ATOM 5396 C CA . SER B 1 352 ? 5.871 -5.715 8.031 1 57.78 352 SER B CA 1
ATOM 5397 C C . SER B 1 352 ? 7.074 -5.184 7.262 1 57.78 352 SER B C 1
ATOM 5399 O O . SER B 1 352 ? 8.203 -5.637 7.473 1 57.78 352 SER B O 1
ATOM 5401 N N . VAL B 1 353 ? 6.797 -4.641 6.062 1 58.72 353 VAL B N 1
ATOM 5402 C CA . VAL B 1 353 ? 7.938 -4.145 5.297 1 58.72 353 VAL B CA 1
ATOM 5403 C C . VAL B 1 353 ? 8.422 -2.822 5.887 1 58.72 353 VAL B C 1
ATOM 5405 O O . VAL B 1 353 ? 7.625 -1.911 6.117 1 58.72 353 VAL B O 1
ATOM 5408 N N . GLY B 1 354 ? 9.57 -2.951 6.457 1 72.31 354 GLY B N 1
ATOM 5409 C CA . GLY B 1 354 ? 10.234 -1.687 6.727 1 72.31 354 GLY B CA 1
ATOM 5410 C C . GLY B 1 354 ? 10.43 -0.838 5.484 1 72.31 354 GLY B C 1
ATOM 5411 O O . GLY B 1 354 ? 11.523 -0.812 4.91 1 72.31 354 GLY B O 1
ATOM 5412 N N . LEU B 1 355 ? 9.328 -0.229 5.086 1 77.81 355 LEU B N 1
ATOM 5413 C CA . LEU B 1 355 ? 9.375 0.62 3.902 1 77.81 355 LEU B CA 1
ATOM 5414 C C . LEU B 1 355 ? 10.141 1.907 4.184 1 77.81 355 LEU B C 1
ATOM 5416 O O . LEU B 1 355 ? 10.047 2.465 5.281 1 77.81 355 LEU B O 1
ATOM 5420 N N . CYS B 1 356 ? 10.969 2.211 3.195 1 84.62 356 CYS B N 1
ATOM 5421 C CA . CYS B 1 356 ? 11.695 3.473 3.273 1 84.62 356 CYS B CA 1
ATOM 5422 C C . CYS B 1 356 ? 11.828 4.113 1.896 1 84.62 356 CYS B C 1
ATOM 5424 O O . CYS B 1 356 ? 12.047 3.416 0.902 1 84.62 356 CYS B O 1
ATOM 5426 N N . GLY B 1 357 ? 11.664 5.387 1.812 1 84.38 357 GLY B N 1
ATOM 5427 C CA . GLY B 1 357 ? 11.914 6.16 0.607 1 84.38 357 GLY B CA 1
ATOM 5428 C C . GLY B 1 357 ? 13.016 7.191 0.782 1 84.38 357 GLY B C 1
ATOM 5429 O O . GLY B 1 357 ? 13.5 7.406 1.895 1 84.38 357 GLY B O 1
ATOM 5430 N N . VAL B 1 358 ? 13.477 7.676 -0.314 1 85.25 358 VAL B N 1
ATOM 5431 C CA . VAL B 1 358 ? 14.445 8.766 -0.3 1 85.25 358 VAL B CA 1
ATOM 5432 C C . VAL B 1 358 ? 13.734 10.094 -0.583 1 85.25 358 VAL B C 1
ATOM 5434 O O . VAL B 1 358 ? 13.016 10.219 -1.577 1 85.25 358 VAL B O 1
ATOM 5437 N N . LEU B 1 359 ? 13.938 10.992 0.282 1 89.69 359 LEU B N 1
ATOM 5438 C CA . LEU B 1 359 ? 13.305 12.305 0.152 1 89.69 359 LEU B CA 1
ATOM 5439 C C . LEU B 1 359 ? 13.992 13.133 -0.93 1 89.69 359 LEU B C 1
ATOM 5441 O O . LEU B 1 359 ? 15.219 13.258 -0.938 1 89.69 359 LEU B O 1
ATOM 5445 N N . ALA B 1 360 ? 13.227 13.609 -1.841 1 84.75 360 ALA B N 1
ATOM 5446 C CA . ALA B 1 360 ? 13.766 14.516 -2.846 1 84.75 360 ALA B CA 1
ATOM 5447 C C . ALA B 1 360 ? 14.25 15.82 -2.207 1 84.75 360 ALA B C 1
ATOM 5449 O O . ALA B 1 360 ? 13.594 16.359 -1.312 1 84.75 360 ALA B O 1
ATOM 5450 N N . PRO B 1 361 ? 15.461 16.297 -2.66 1 77.56 361 PRO B N 1
ATOM 5451 C CA . PRO B 1 361 ? 15.945 17.562 -2.086 1 77.56 361 PRO B CA 1
ATOM 5452 C C . PRO B 1 361 ? 15.078 18.75 -2.471 1 77.56 361 PRO B C 1
ATOM 5454 O O . PRO B 1 361 ? 14.516 18.781 -3.564 1 77.56 361 PRO B O 1
ATOM 5457 N N . GLY B 1 362 ? 14.547 19.516 -1.556 1 63.31 362 GLY B N 1
ATOM 5458 C CA . GLY B 1 362 ? 13.844 20.75 -1.857 1 63.31 362 GLY B CA 1
ATOM 5459 C C . GLY B 1 362 ? 14.688 21.75 -2.631 1 63.31 362 GLY B C 1
ATOM 5460 O O . GLY B 1 362 ? 15.883 21.547 -2.824 1 63.31 362 GLY B O 1
ATOM 5461 N N . PRO B 1 363 ? 14.141 22.703 -3.41 1 52.28 363 PRO B N 1
ATOM 5462 C CA . PRO B 1 363 ? 14.938 23.703 -4.125 1 52.28 363 PRO B CA 1
ATOM 5463 C C . PRO B 1 363 ? 15.984 24.359 -3.236 1 52.28 363 PRO B C 1
ATOM 5465 O O . PRO B 1 363 ? 15.711 24.672 -2.074 1 52.28 363 PRO B O 1
ATOM 5468 N N . LEU B 1 364 ? 17.141 23.891 -3.258 1 45.19 364 LEU B N 1
ATOM 5469 C CA . LEU B 1 364 ? 18.203 24.562 -2.514 1 45.19 364 LEU B CA 1
ATOM 5470 C C . LEU B 1 364 ? 18.109 26.078 -2.695 1 45.19 364 LEU B C 1
ATOM 5472 O O . LEU B 1 364 ? 17.828 26.547 -3.793 1 45.19 364 LEU B O 1
ATOM 5476 N N . ALA B 1 365 ? 17.906 26.891 -1.632 1 40.69 365 ALA B N 1
ATOM 5477 C CA . ALA B 1 365 ? 18.141 28.344 -1.729 1 40.69 365 ALA B CA 1
ATOM 5478 C C . ALA B 1 365 ? 19.422 28.641 -2.514 1 40.69 365 ALA B C 1
ATOM 5480 O O . ALA B 1 365 ? 20.422 27.938 -2.369 1 40.69 365 ALA B O 1
ATOM 5481 N N . PRO B 1 366 ? 19.359 29.438 -3.643 1 36.47 366 PRO B N 1
ATOM 5482 C CA . PRO B 1 366 ? 20.625 29.922 -4.191 1 36.47 366 PRO B CA 1
ATOM 5483 C C . PRO B 1 366 ? 21.609 30.359 -3.105 1 36.47 366 PRO B C 1
ATOM 5485 O O . PRO B 1 366 ? 21.203 30.938 -2.096 1 36.47 366 PRO B O 1
ATOM 5488 N N . ALA B 1 367 ? 22.703 29.641 -2.834 1 35.62 367 ALA B N 1
ATOM 5489 C CA . ALA B 1 367 ? 23.766 30.234 -2.018 1 35.62 367 ALA B CA 1
ATOM 5490 C C . ALA B 1 367 ? 23.797 31.75 -2.176 1 35.62 367 ALA B C 1
ATOM 5492 O O . ALA B 1 367 ? 23.375 32.281 -3.203 1 35.62 367 ALA B O 1
ATOM 5493 N N . GLY B 1 368 ? 24.062 32.531 -1.095 1 34.78 368 GLY B N 1
ATOM 5494 C CA . GLY B 1 368 ? 24.359 33.969 -1.051 1 34.78 368 GLY B CA 1
ATOM 5495 C C . GLY B 1 368 ? 25.125 34.469 -2.262 1 34.78 368 GLY B C 1
ATOM 5496 O O . GLY B 1 368 ? 25.922 33.719 -2.846 1 34.78 368 GLY B O 1
ATOM 5497 N N . GLY B 1 369 ? 24.547 35.406 -3.018 1 34.56 369 GLY B N 1
ATOM 5498 C CA . GLY B 1 369 ? 25.156 36.219 -4.051 1 34.56 369 GLY B CA 1
ATOM 5499 C C . GLY B 1 369 ? 26.578 36.656 -3.717 1 34.56 369 GLY B C 1
ATOM 5500 O O . GLY B 1 369 ? 27 36.562 -2.562 1 34.56 369 GLY B O 1
ATOM 5501 N N . PRO B 1 370 ? 27.516 36.625 -4.637 1 38.5 370 PRO B N 1
ATOM 5502 C CA . PRO B 1 370 ? 28.875 37.125 -4.445 1 38.5 370 PRO B CA 1
ATOM 5503 C C . PRO B 1 370 ? 28.922 38.406 -3.602 1 38.5 370 PRO B C 1
ATOM 5505 O O . PRO B 1 370 ? 27.953 39.188 -3.596 1 38.5 370 PRO B O 1
ATOM 5508 N N . SER B 1 371 ? 29.562 38.344 -2.428 1 37.38 371 SER B N 1
ATOM 5509 C CA . SER B 1 371 ? 29.891 39.562 -1.675 1 37.38 371 SER B CA 1
ATOM 5510 C C . SER B 1 371 ? 30.25 40.719 -2.605 1 37.38 371 SER B C 1
ATOM 5512 O O . SER B 1 371 ? 30.969 40.531 -3.59 1 37.38 371 SER B O 1
ATOM 5514 N N . PRO B 1 372 ? 29.469 41.812 -2.648 1 37.03 372 PRO B N 1
ATOM 5515 C CA . PRO B 1 372 ? 29.859 42.906 -3.514 1 37.03 372 PRO B CA 1
ATOM 5516 C C . PRO B 1 372 ? 31.359 43.219 -3.428 1 37.03 372 PRO B C 1
ATOM 5518 O O . PRO B 1 372 ? 31.984 42.969 -2.398 1 37.03 372 PRO B O 1
ATOM 5521 N N . PRO B 1 373 ? 32.094 43.156 -4.566 1 38.19 373 PRO B N 1
ATOM 5522 C CA . PRO B 1 373 ? 33.531 43.531 -4.531 1 38.19 373 PRO B CA 1
ATOM 5523 C C . PRO B 1 373 ? 33.781 44.781 -3.701 1 38.19 373 PRO B C 1
ATOM 5525 O O . PRO B 1 373 ? 32.906 45.656 -3.596 1 38.19 373 PRO B O 1
ATOM 5528 N N . GLY B 1 374 ? 34.344 44.656 -2.461 1 31.05 374 GLY B N 1
ATOM 5529 C CA . GLY B 1 374 ? 34.812 45.812 -1.729 1 31.05 374 GLY B CA 1
A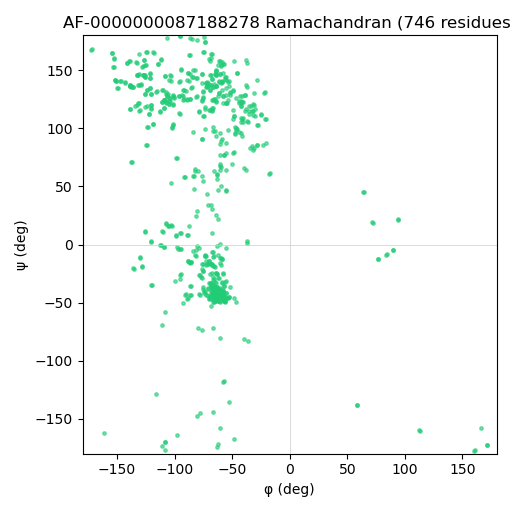TOM 5530 C C . GLY B 1 374 ? 35.344 46.938 -2.633 1 31.05 374 GLY B C 1
ATOM 5531 O O . GLY B 1 374 ? 36.125 46.656 -3.551 1 31.05 374 GLY B O 1
ATOM 5532 N N . ARG B 1 375 ? 34.656 48.125 -2.736 1 26.44 375 ARG B N 1
ATOM 5533 C CA . ARG B 1 375 ? 35.406 49.281 -3.191 1 26.44 375 ARG B CA 1
ATOM 5534 C C . ARG B 1 375 ? 36.594 49.531 -2.285 1 26.44 375 ARG B C 1
ATOM 5536 O O . ARG B 1 375 ? 36.5 49.406 -1.062 1 26.44 375 ARG B O 1
#

pLDDT: mean 73.98, std 27.21, range [16.0, 98.69]

Sequence (750 aa):
MEGPGDPPEGTPEGAPGGGDEEYRSVVFDESFVRAARLQESSARERLGDHAPAVRTRHVWARLGASRQLMLLVLLIALAFGTAVYMGLRHPYKDPPPPSAEPLQTTVIPLAPRGTVPGGPAARLFADSPARRFAEGAEGVALPDARRTQNFSEGLVMAALATAKEYTVRSALDREVLGGGDGRAVRVLLAPSQVEQYDRSFERPAADGQHAITGWVVRFDPAQVAVDDAPVRVEGAFSLTEVSPAALEVSADHTFVYAVRPAGTGPVKAGTAAGAGQAADASLFTVRRIVRFRFDRDDLQDHHVQVLQSTVEAGPESCGADDAAYLRPVLAGGTADNSRQPLTDPYATGRPSVGLCGVLAPGPLAPAGGPSPPGRMEGPGDPPEGTPEGAPGGGDEEYRSVVFDESFVRAARLQESSARERLGDHAPAVRTRHVWARLGASRQLMLLVLLIALAFGTAVYMGLRHPYKDPPPPSAEPLQTTVIPLAPRGTVPGGPAARLFADSPARRFAEGAEGVALPDARRTQNFSEGLVMAALATAKEYTVRSALDREVLGGGDGRAVRVLLAPSQVEQYDRSFERPAADGQHAITGWVVRFDPAQVAVDDAPVRVEGAFSLTEVSPAALEVSADHTFVYAVRPAGTGPVKAGTAAGAGQAADASLFTVRRIVRFRFDRDDLQDHHVQVLQSTVEAGPESCGADDAAYLRPVLAGGTADNSRQPLTDPYATGRPSVGLCGVLAPGPLAPAGGPSPPGR

=== Feature glossary ===
Key to the feature types in this record:

Secondary structure (8-state, DSSP). Secondary structure is the local, repeating backbone conformation. DSSP classifies it into eight states by reading the hydrogen-bond network: three helix types (H, G, I), two β types (E, B), two non-regular types (T, S), and unstructured coil (-).

Backbone torsions (φ/ψ). Backbone dihedral angles. Every residue except chain termini has a φ (preceding-C → N → Cα → C) and a ψ (N → Cα → C → next-N). They are reported in degrees following the IUPAC sign convention. Secondary structure is essentially a statement about which (φ, ψ) basin each residue occupies.

Predicted aligned error. Predicted Aligned Error (PAE) is an AlphaFold confidence matrix: entry (i, j) is the expected error in the position of residue j, in ångströms, when the prediction is superimposed on the true structure at residue i. Low PAE within a block of residues means that block is internally rigid and well-predicted; high PAE between two blocks means their relative placement is uncertain even if each block individually is confident.

B-factor. B-factor (Debye–Waller factor) reflects atomic displacement in the crystal lattice. It is an experimental observable (units Å²), not a prediction; low values mean the atom is pinned down, high values mean it moves or is heterogeneous across the crystal.

Secondary structure (3-state, P-SEA). Three-state secondary structure (P-SEA) collapses the eight DSSP classes into helix (a), strand (b), and coil (c). P-SEA assigns these from Cα geometry alone — distances and angles — without requiring backbone oxygens, so it works on any Cα trace.

Sequence. Primary structure: the covalent order of the twenty standard amino acids along the backbone. Two proteins with the same sequence will (almost always) fold to the same structure; two with 30% identity often share a fold but not the details.

pLDDT. pLDDT is the predicted lDDT-Cα score: AlphaFold's confidence that the local environment of each residue (all inter-atomic distances within 15 Å) is correctly placed. It is a per-residue number between 0 and 100, with higher meaning more reliable.

InterPro / GO / CATH / organism. Functional annotations link the protein to curated databases. InterPro entries identify conserved domains and families by matching the sequence against member-database signatures (Pfam, PROSITE, CDD, …). Gene Ontology (GO) terms describe molecular function, biological process, and cellular component in a controlled vocabulary. CATH places the structure in a hierarchical fold classification (Class/Architecture/Topology/Homologous-superfamily). The organism is the source species.

Contact-map, Ramachandran, and PAE plots. Three diagnostic plots accompany the record. The Cα contact map visualizes the tertiary structure as a 2D adjacency matrix (8 Å cutoff, sequence-local contacts suppressed). The Ramachandran plot shows the distribution of backbone (φ, ψ) torsions, with points in the α and β basins reflecting secondary structure content. The PAE plot shows AlphaFold's inter-residue confidence as a color matrix.

mmCIF coordinates. The mmCIF table is the protein's shape written out atom by atom. For each backbone N, Cα, C, and carbonyl O, it records an (x, y, z) coordinate triple in Å plus the residue type, chain letter, and residue number.

Radius of gyration, Cα contacts, bounding box. Three whole-structure scalars: the radius of gyration (RMS distance of Cα from centroid, in Å), the count of Cα–Cα contacts (pairs closer than 8 Å and separated by more than four residues in sequence — i.e. tertiary, not local, contacts), and the bounding-box dimensions. Together they distinguish compact globular folds from extended fibres or disordered chains.

Foldseek 3Di. The Foldseek 3Di string encodes local tertiary geometry as a 20-letter alphabet — one character per residue — derived from the relative positions of nearby Cα atoms. Unlike the amino-acid sequence, 3Di is a direct function of the 3D structure, so two proteins with the same fold have similar 3Di strings even at low sequence identity.

Rendered structure images. Six rendered views show the 3D structure from the faces of a cube — i.e. along ±x, ±y, ±z. Rendering representation is drawn randomly per protein from cartoon (secondary-structure ribbons), sticks (backbone bonds), or molecular surface; coloring is either N→C rainbow (blue at the N-terminus through red at the C-terminus) or one color per chain.

Nearest PDB structures. The Foldseek neighbor list gives the closest experimentally determined structures in the PDB, ranked by structural alignment. TM-score near 1 means near-identical fold; near 0.3 means only rough topology match. This is how one finds what a novel AlphaFold prediction most resembles in the solved-structure universe.

Solvent-accessible surface area. SASA measures how much of the protein is reachable by solvent. It is computed by rolling a water-sized probe over the atomic surface and summing the exposed area (Å²). Per-residue SASA distinguishes core (buried, low SASA) from surface (exposed, high SASA) residues; total SASA is a whole-molecule size measure.